Protein AF-A0A662AP49-F1 (afdb_monomer)

Structure (mmCIF, N/CA/C/O backbone):
data_AF-A0A662AP49-F1
#
_entry.id   AF-A0A662AP49-F1
#
loop_
_atom_site.group_PDB
_atom_site.id
_atom_site.type_symbol
_atom_site.label_atom_id
_atom_site.label_alt_id
_atom_site.label_comp_id
_atom_site.label_asym_id
_atom_site.label_entity_id
_atom_site.label_seq_id
_atom_site.pdbx_PDB_ins_code
_atom_site.Cartn_x
_atom_site.Cartn_y
_atom_site.Cartn_z
_atom_site.occupancy
_atom_site.B_iso_or_equiv
_atom_site.auth_seq_id
_atom_site.auth_comp_id
_atom_site.auth_asym_id
_atom_site.auth_atom_id
_atom_site.pdbx_PDB_model_num
ATOM 1 N N . MET A 1 1 ? 9.907 15.948 -42.566 1.00 39.16 1 MET A N 1
ATOM 2 C CA . MET A 1 1 ? 9.742 15.721 -41.110 1.00 39.16 1 MET A CA 1
ATOM 3 C C . MET A 1 1 ? 8.269 15.701 -40.661 1.00 39.16 1 MET A C 1
ATOM 5 O O . MET A 1 1 ? 7.885 14.760 -39.981 1.00 39.16 1 MET A O 1
ATOM 9 N N . TYR A 1 2 ? 7.408 16.625 -41.119 1.00 32.09 2 TYR A N 1
ATOM 10 C CA . TYR A 1 2 ? 5.974 16.696 -40.747 1.00 32.09 2 TYR A CA 1
ATOM 11 C C . TYR A 1 2 ? 5.088 15.480 -41.125 1.00 32.09 2 TYR A C 1
ATOM 13 O O . TYR A 1 2 ? 4.135 15.173 -40.411 1.00 32.09 2 TYR A O 1
ATOM 21 N N . LYS A 1 3 ? 5.401 14.734 -42.199 1.00 34.75 3 LYS A N 1
ATOM 22 C CA . LYS A 1 3 ? 4.602 13.561 -42.634 1.00 34.75 3 LYS A CA 1
ATOM 23 C C . LYS A 1 3 ? 4.746 12.304 -41.752 1.00 34.75 3 LYS A C 1
ATOM 25 O O . LYS A 1 3 ? 3.840 11.484 -41.728 1.00 34.75 3 LYS A O 1
ATOM 30 N N . LYS A 1 4 ? 5.862 12.126 -41.026 1.00 40.91 4 LYS A N 1
ATOM 31 C CA . LYS A 1 4 ? 6.074 10.949 -40.148 1.00 40.91 4 LYS A CA 1
ATOM 32 C C . LYS A 1 4 ? 5.491 11.152 -38.742 1.00 40.91 4 LYS A C 1
ATOM 34 O O . LYS A 1 4 ? 5.045 10.189 -38.127 1.00 40.91 4 LYS A O 1
ATOM 39 N N . LEU A 1 5 ? 5.457 12.396 -38.254 1.00 40.84 5 LEU A N 1
ATOM 40 C CA . LEU A 1 5 ? 4.881 12.741 -36.947 1.00 40.84 5 LEU A CA 1
ATOM 41 C C . LEU A 1 5 ? 3.345 12.615 -36.949 1.00 40.84 5 LEU A C 1
ATOM 43 O O . LEU A 1 5 ? 2.752 12.167 -35.972 1.00 40.84 5 LEU A O 1
ATOM 47 N N . THR A 1 6 ? 2.715 12.929 -38.084 1.00 55.94 6 THR A N 1
ATOM 48 C CA . THR A 1 6 ? 1.264 12.813 -38.296 1.00 55.94 6 THR A CA 1
ATOM 49 C C . THR A 1 6 ? 0.789 11.360 -38.332 1.00 55.94 6 THR A C 1
ATOM 51 O O . THR A 1 6 ? -0.224 11.052 -37.717 1.00 55.94 6 THR A O 1
ATOM 54 N N . PHE A 1 7 ? 1.542 10.444 -38.952 1.00 60.28 7 PHE A N 1
ATOM 55 C CA . PHE A 1 7 ? 1.175 9.021 -38.989 1.00 60.28 7 PHE A CA 1
ATOM 56 C C . PHE A 1 7 ? 1.261 8.343 -37.609 1.00 60.28 7 PHE A C 1
ATOM 58 O O . PHE A 1 7 ? 0.344 7.623 -37.222 1.00 60.28 7 PHE A O 1
ATOM 65 N N . LYS A 1 8 ? 2.319 8.616 -36.829 1.00 57.91 8 LYS A N 1
ATOM 66 C CA . LYS A 1 8 ? 2.495 8.049 -35.475 1.00 57.91 8 LYS A CA 1
ATOM 67 C C . LYS A 1 8 ? 1.425 8.546 -34.495 1.00 57.91 8 LYS A C 1
ATOM 69 O O . LYS A 1 8 ? 0.862 7.750 -33.748 1.00 57.91 8 LYS A O 1
ATOM 74 N N . GLY A 1 9 ? 1.107 9.842 -34.540 1.00 62.00 9 GLY A N 1
ATOM 75 C CA . GLY A 1 9 ? 0.018 10.419 -33.748 1.00 62.00 9 GLY A CA 1
ATOM 76 C C . GLY A 1 9 ? -1.356 9.868 -34.143 1.00 62.00 9 GLY A C 1
ATOM 77 O O . GLY A 1 9 ? -2.157 9.548 -33.270 1.00 62.00 9 GLY A O 1
ATOM 78 N N . LEU A 1 10 ? -1.606 9.685 -35.445 1.00 68.50 10 LEU A N 1
ATOM 79 C CA . LEU A 1 10 ? -2.854 9.112 -35.957 1.00 68.50 10 LEU A CA 1
ATOM 80 C C . LEU A 1 10 ? -3.028 7.640 -35.549 1.00 68.50 10 LEU A C 1
ATOM 82 O O . LEU A 1 10 ? -4.128 7.246 -35.166 1.00 68.50 10 LEU A O 1
ATOM 86 N N . LEU A 1 11 ? -1.957 6.840 -35.577 1.00 68.38 11 LEU A N 1
ATOM 87 C CA . LEU A 1 11 ? -1.972 5.446 -35.121 1.00 68.38 11 LEU A CA 1
ATOM 88 C C . LEU A 1 11 ? -2.309 5.356 -33.624 1.00 68.38 11 LEU A C 1
ATOM 90 O O . LEU A 1 11 ? -3.209 4.612 -33.241 1.00 68.38 11 LEU A O 1
ATOM 94 N N . LEU A 1 12 ? -1.639 6.161 -32.791 1.00 63.25 12 LEU A N 1
ATOM 95 C CA . LEU A 1 12 ? -1.897 6.232 -31.350 1.00 63.25 12 LEU A CA 1
ATOM 96 C C . LEU A 1 12 ? -3.342 6.665 -31.062 1.00 63.25 12 LEU A C 1
ATOM 98 O O . LEU A 1 12 ? -4.031 6.046 -30.256 1.00 63.25 12 LEU A O 1
ATOM 102 N N . PHE A 1 13 ? -3.825 7.689 -31.765 1.00 69.69 13 PHE A N 1
ATOM 103 C CA . PHE A 1 13 ? -5.198 8.176 -31.650 1.00 69.69 13 PHE A CA 1
ATOM 104 C C . PHE A 1 13 ? -6.229 7.110 -32.052 1.00 69.69 13 PHE A C 1
ATOM 106 O O . PHE A 1 13 ? -7.218 6.904 -31.350 1.00 69.69 13 PHE A O 1
ATOM 113 N N . THR A 1 14 ? -5.968 6.371 -33.134 1.00 71.75 14 THR A N 1
ATOM 114 C CA . THR A 1 14 ? -6.836 5.279 -33.604 1.00 71.75 14 THR A CA 1
ATOM 115 C C . THR A 1 14 ? -6.861 4.116 -32.610 1.00 71.75 14 THR A C 1
ATOM 117 O O . THR A 1 14 ? -7.932 3.581 -32.318 1.00 71.75 14 THR A O 1
ATOM 120 N N . LEU A 1 15 ? -5.709 3.755 -32.035 1.00 68.06 15 LEU A N 1
ATOM 121 C CA . LEU A 1 15 ? -5.608 2.743 -30.978 1.00 68.06 15 LEU A CA 1
ATOM 122 C C . LEU A 1 15 ? -6.394 3.157 -29.730 1.00 68.06 15 LEU A C 1
ATOM 124 O O . LEU A 1 15 ? -7.152 2.348 -29.196 1.00 68.06 15 LEU A O 1
ATOM 128 N N . ILE A 1 16 ? -6.283 4.422 -29.311 1.00 65.69 16 ILE A N 1
ATOM 129 C CA . ILE A 1 16 ? -7.055 4.978 -28.191 1.00 65.69 16 ILE A CA 1
ATOM 130 C C . ILE A 1 16 ? -8.557 4.874 -28.478 1.00 65.69 16 ILE A C 1
ATOM 132 O O . ILE A 1 16 ? -9.287 4.322 -27.660 1.00 65.69 16 ILE A O 1
ATOM 136 N N . ILE A 1 17 ? -9.029 5.334 -29.642 1.00 67.38 17 ILE A N 1
ATOM 137 C CA . ILE A 1 17 ? -10.455 5.274 -30.008 1.00 67.38 17 ILE A CA 1
ATOM 138 C C . ILE A 1 17 ? -10.963 3.830 -30.043 1.00 67.38 17 ILE A C 1
ATOM 140 O O . ILE A 1 17 ? -12.031 3.532 -29.506 1.00 67.38 17 ILE A O 1
ATOM 144 N N . THR A 1 18 ? -10.206 2.920 -30.655 1.00 68.19 18 THR A N 1
ATOM 145 C CA . THR A 1 18 ? -10.591 1.505 -30.761 1.00 68.19 18 THR A CA 1
ATOM 146 C C . THR A 1 18 ? -10.685 0.872 -29.374 1.00 68.19 18 THR A C 1
ATOM 148 O O . THR A 1 18 ? -11.679 0.218 -29.059 1.00 68.19 18 THR A O 1
ATOM 151 N N . ALA A 1 19 ? -9.708 1.144 -28.504 1.00 59.56 19 ALA A N 1
ATOM 152 C CA . ALA A 1 19 ? -9.709 0.664 -27.129 1.00 59.56 19 ALA A CA 1
ATOM 153 C C . ALA A 1 19 ? -10.874 1.245 -26.308 1.00 59.56 19 ALA A C 1
ATOM 155 O O . ALA A 1 19 ? -11.527 0.502 -25.577 1.00 59.56 19 ALA A O 1
ATOM 156 N N . VAL A 1 20 ? -11.199 2.538 -26.451 1.00 62.50 20 VAL A N 1
ATOM 157 C CA . VAL A 1 20 ? -12.358 3.166 -25.783 1.00 62.50 20 VAL A CA 1
ATOM 158 C C . VAL A 1 20 ? -13.671 2.490 -26.187 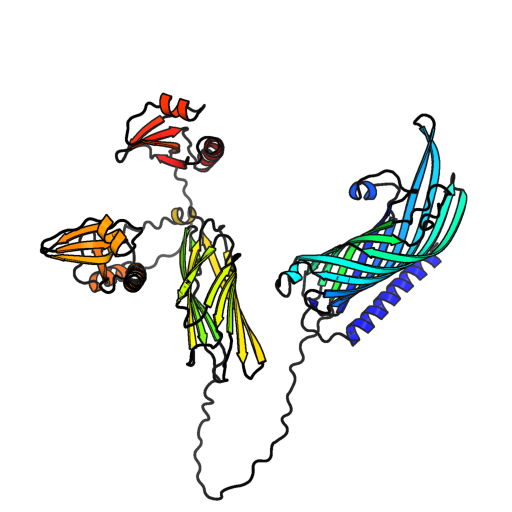1.00 62.50 20 VAL A C 1
ATOM 160 O O . VAL A 1 20 ? -14.504 2.227 -25.319 1.00 62.50 20 VAL A O 1
ATOM 163 N N . ASN A 1 21 ? -13.857 2.188 -27.475 1.00 60.91 21 ASN A N 1
ATOM 164 C CA . ASN A 1 21 ? -15.072 1.532 -27.966 1.00 60.91 21 ASN A CA 1
ATOM 165 C C . ASN A 1 21 ? -15.189 0.086 -27.458 1.00 60.91 21 ASN A C 1
ATOM 167 O O . ASN A 1 21 ? -16.242 -0.303 -26.951 1.00 60.91 21 ASN A O 1
ATOM 171 N N . LEU A 1 22 ? -14.099 -0.690 -27.521 1.00 59.31 22 LEU A N 1
ATOM 172 C CA . LEU A 1 22 ? -14.077 -2.084 -27.061 1.00 59.31 22 LEU A CA 1
ATOM 173 C C . LEU A 1 22 ? -14.370 -2.193 -25.554 1.00 59.31 22 LEU A C 1
ATOM 175 O O . LEU A 1 22 ? -15.136 -3.047 -25.109 1.00 59.31 22 LEU A O 1
ATOM 179 N N . THR A 1 23 ? -13.775 -1.294 -24.767 1.00 59.16 23 THR A N 1
ATOM 180 C CA . THR A 1 23 ? -13.911 -1.272 -23.304 1.00 59.16 23 THR A CA 1
ATOM 181 C C . THR A 1 23 ? -15.286 -0.791 -22.843 1.00 59.16 23 THR A C 1
ATOM 183 O O . THR A 1 23 ? -15.838 -1.367 -21.903 1.00 59.16 23 THR A O 1
ATOM 186 N N . HIS A 1 24 ? -15.876 0.209 -23.510 1.00 59.44 24 HIS A N 1
ATOM 187 C CA . HIS A 1 24 ? -17.251 0.641 -23.238 1.00 59.44 24 HIS A CA 1
ATOM 188 C C . HIS A 1 24 ? -18.270 -0.463 -23.520 1.00 59.44 24 HIS A C 1
ATOM 190 O O . HIS A 1 24 ? -19.160 -0.680 -22.700 1.00 59.44 24 HIS A O 1
ATOM 196 N N . ALA A 1 25 ? -18.129 -1.184 -24.637 1.00 55.69 25 ALA A N 1
ATOM 197 C CA . ALA A 1 25 ? -19.066 -2.236 -25.030 1.00 55.69 25 ALA A CA 1
ATOM 198 C C . ALA A 1 25 ? -19.111 -3.419 -24.040 1.00 55.69 25 ALA A C 1
ATOM 200 O O . ALA A 1 25 ? -20.115 -4.123 -23.966 1.00 55.69 25 ALA A O 1
ATOM 201 N N . GLN A 1 26 ? -18.045 -3.631 -23.261 1.00 58.00 26 GLN A N 1
ATOM 202 C CA . GLN A 1 26 ? -17.907 -4.770 -22.346 1.00 58.00 26 GLN A CA 1
ATOM 203 C C . GLN A 1 26 ? -17.962 -4.398 -20.855 1.00 58.00 26 GLN A C 1
ATOM 205 O O . GLN A 1 26 ? -17.756 -5.260 -19.990 1.00 58.00 26 GLN A O 1
ATOM 210 N N . SER A 1 27 ? -18.197 -3.128 -20.508 1.00 56.28 27 SER A N 1
ATOM 211 C CA . SER A 1 27 ? -18.177 -2.709 -19.106 1.00 56.28 27 SER A CA 1
ATOM 212 C C . SER A 1 27 ? -19.529 -2.856 -18.401 1.00 56.28 27 SER A C 1
ATOM 214 O O . SER A 1 27 ? -20.427 -2.034 -18.557 1.00 56.28 27 SER A O 1
ATOM 216 N N . ASN A 1 28 ? -19.623 -3.872 -17.535 1.00 57.41 28 ASN A N 1
ATOM 217 C CA . ASN A 1 28 ? -20.802 -4.170 -16.708 1.00 57.41 28 ASN A CA 1
ATOM 218 C C . ASN A 1 28 ? -20.518 -4.166 -15.192 1.00 57.41 28 ASN A C 1
ATOM 220 O O . ASN A 1 28 ? -21.344 -4.636 -14.417 1.00 57.41 28 ASN A O 1
ATOM 224 N N . SER A 1 29 ? -19.353 -3.677 -14.748 1.00 60.22 29 SER A N 1
ATOM 225 C CA . SER A 1 29 ? -18.951 -3.745 -13.332 1.00 60.22 29 SER A CA 1
ATOM 226 C C . SER A 1 29 ? -19.148 -2.412 -12.613 1.00 60.22 29 SER A C 1
ATOM 228 O O . SER A 1 29 ? -18.599 -1.394 -13.045 1.00 60.22 29 SER A O 1
ATOM 230 N N . GLY A 1 30 ? -19.853 -2.442 -11.478 1.00 66.56 30 GLY A N 1
ATOM 231 C CA . GLY A 1 30 ? -19.869 -1.358 -10.490 1.00 66.56 30 GLY A CA 1
ATOM 232 C C . GLY A 1 30 ? -18.587 -1.269 -9.647 1.00 66.56 30 GLY A C 1
ATOM 233 O O . GLY A 1 30 ? -18.301 -0.223 -9.068 1.00 66.56 30 GLY A O 1
ATOM 234 N N . ASN A 1 31 ? -17.767 -2.329 -9.612 1.00 77.06 31 ASN A N 1
ATOM 235 C CA . ASN A 1 31 ? -16.478 -2.343 -8.913 1.00 77.06 31 ASN A CA 1
ATOM 236 C C . ASN A 1 31 ? -15.353 -1.798 -9.829 1.00 77.06 31 ASN A C 1
ATOM 238 O O . ASN A 1 31 ? -15.095 -2.413 -10.874 1.00 77.06 31 ASN A O 1
ATOM 242 N N . PRO A 1 32 ? -14.650 -0.709 -9.441 1.00 76.38 32 PRO A N 1
ATOM 243 C CA . PRO A 1 32 ? -13.542 -0.128 -10.205 1.00 76.38 32 PRO A CA 1
ATOM 244 C C . PRO A 1 32 ? -12.356 -1.067 -10.448 1.00 76.38 32 PRO A C 1
ATOM 246 O O . PRO A 1 32 ? -11.737 -0.982 -11.505 1.00 76.38 32 PRO A O 1
ATOM 249 N N . ASN A 1 33 ? -12.047 -1.979 -9.521 1.00 77.12 33 ASN A N 1
ATOM 250 C CA . ASN A 1 33 ? -10.908 -2.896 -9.659 1.00 77.12 33 ASN A CA 1
ATOM 251 C C . ASN A 1 33 ? -11.152 -3.966 -10.718 1.00 77.12 33 ASN A C 1
ATOM 253 O O . ASN A 1 33 ? -10.201 -4.414 -11.349 1.00 77.12 33 ASN A O 1
ATOM 257 N N . LYS A 1 34 ? -12.425 -4.323 -10.938 1.00 81.50 34 LYS A N 1
ATOM 258 C CA . LYS A 1 34 ? -12.892 -5.285 -11.952 1.00 81.50 34 LYS A CA 1
ATOM 259 C C . LYS A 1 34 ? -13.342 -4.616 -13.255 1.00 81.50 34 LYS A C 1
ATOM 261 O O . LYS A 1 34 ? -13.736 -5.291 -14.213 1.00 81.50 34 LYS A O 1
ATOM 266 N N . ALA A 1 35 ? -13.355 -3.287 -13.293 1.00 83.75 35 ALA A N 1
ATOM 267 C CA . ALA A 1 35 ? -13.750 -2.532 -14.470 1.00 83.75 35 ALA A CA 1
ATOM 268 C C . ALA A 1 35 ? -12.711 -2.678 -15.589 1.00 83.75 35 ALA A C 1
ATOM 270 O O . ALA A 1 35 ? -11.546 -3.011 -15.357 1.00 83.75 35 ALA A O 1
ATOM 271 N N . TRP A 1 36 ? -13.152 -2.415 -16.818 1.00 89.62 36 TRP A N 1
ATOM 272 C CA . TRP A 1 36 ? -12.212 -2.085 -17.879 1.00 89.62 36 TRP A CA 1
ATOM 273 C C . TRP A 1 36 ? -11.604 -0.715 -17.596 1.00 89.62 36 TRP A C 1
ATOM 275 O O . TRP A 1 36 ? -12.297 0.197 -17.133 1.00 89.62 36 TRP A O 1
ATOM 285 N N . SER A 1 37 ? -10.327 -0.548 -17.903 1.00 91.56 37 SER A N 1
ATOM 286 C CA . SER A 1 37 ? -9.666 0.745 -17.823 1.00 91.56 37 SER A CA 1
ATOM 287 C C . SER A 1 37 ? -8.709 0.959 -18.973 1.00 91.56 37 SER A C 1
ATOM 289 O O . SER A 1 37 ? -8.040 0.028 -19.410 1.00 91.56 37 SER A O 1
ATOM 291 N N . LEU A 1 38 ? -8.627 2.201 -19.422 1.00 95.19 38 LEU A N 1
ATOM 292 C CA . LEU A 1 38 ? -7.664 2.657 -20.403 1.00 95.19 38 LEU A CA 1
ATOM 293 C C . LEU A 1 38 ? -6.636 3.540 -19.705 1.00 95.19 38 LEU A C 1
ATOM 295 O O . LEU A 1 38 ? -6.999 4.427 -18.935 1.00 95.19 38 LEU A O 1
ATOM 299 N N . ASN A 1 39 ? -5.367 3.303 -19.982 1.00 96.38 39 ASN A N 1
ATOM 300 C CA . ASN A 1 39 ? -4.253 4.088 -19.495 1.00 96.38 39 ASN A CA 1
ATOM 301 C C . ASN A 1 39 ? -3.455 4.614 -20.688 1.00 96.38 39 ASN A C 1
ATOM 303 O O . ASN A 1 39 ? -3.165 3.866 -21.619 1.00 96.38 39 ASN A O 1
ATOM 307 N N . VAL A 1 40 ? -3.126 5.901 -20.655 1.00 96.62 40 VAL A N 1
ATOM 308 C CA . VAL A 1 40 ? -2.184 6.522 -21.589 1.00 96.62 40 VAL A CA 1
ATOM 309 C C . VAL A 1 40 ? -0.994 6.986 -20.768 1.00 96.62 40 VAL A C 1
ATOM 311 O O . VAL A 1 40 ? -1.177 7.703 -19.783 1.00 96.62 40 VAL A O 1
ATOM 314 N N . ASN A 1 41 ? 0.206 6.564 -21.149 1.00 96.31 41 ASN A N 1
ATOM 315 C CA . ASN A 1 41 ? 1.432 6.813 -20.402 1.00 96.31 41 ASN A CA 1
ATOM 316 C C . ASN A 1 41 ? 2.566 7.316 -21.295 1.00 96.31 41 ASN A C 1
ATOM 318 O O . ASN A 1 41 ? 2.554 7.147 -22.515 1.00 96.31 41 ASN A O 1
ATOM 322 N N . LEU A 1 42 ? 3.519 7.997 -20.667 1.00 96.44 42 LEU A N 1
ATOM 323 C CA . LEU A 1 42 ? 4.737 8.479 -21.302 1.00 96.44 42 LEU A CA 1
ATOM 324 C C . LEU A 1 42 ? 5.889 8.469 -20.301 1.00 96.44 42 LEU A C 1
ATOM 326 O O . LEU A 1 42 ? 5.676 8.581 -19.091 1.00 96.44 42 LEU A O 1
ATOM 330 N N . GLY A 1 43 ? 7.111 8.365 -20.804 1.00 93.19 43 GLY A N 1
ATOM 331 C CA . GLY A 1 43 ? 8.300 8.480 -19.974 1.00 93.19 43 GLY A CA 1
ATOM 332 C C . GLY A 1 43 ? 9.565 7.989 -20.666 1.00 93.19 43 GLY A C 1
ATOM 333 O O . GLY A 1 43 ? 9.532 7.667 -21.859 1.00 93.19 43 GLY A O 1
ATOM 334 N N . PRO A 1 44 ? 10.693 7.987 -19.946 1.00 91.56 44 PRO A N 1
ATOM 335 C CA . PRO A 1 44 ? 11.965 7.624 -20.531 1.00 91.56 44 PRO A CA 1
ATOM 336 C C . PRO A 1 44 ? 12.135 6.120 -20.747 1.00 91.56 44 PRO A C 1
ATOM 338 O O . PRO A 1 44 ? 11.653 5.293 -19.966 1.00 91.56 44 PRO A O 1
ATOM 341 N N . SER A 1 45 ? 12.894 5.783 -21.784 1.00 90.69 45 SER A N 1
ATOM 342 C CA . SER A 1 45 ? 13.343 4.430 -22.096 1.00 90.69 45 SER A CA 1
ATOM 343 C C . SER A 1 45 ? 14.853 4.372 -22.288 1.00 90.69 45 SER A C 1
ATOM 345 O O . SER A 1 45 ? 15.434 5.229 -22.951 1.00 90.69 45 SER A O 1
ATOM 347 N N . PHE A 1 46 ? 15.470 3.335 -21.724 1.00 87.12 46 PHE A N 1
ATOM 348 C CA . PHE A 1 46 ? 16.922 3.135 -21.728 1.00 87.12 46 PHE A CA 1
ATOM 349 C C . PHE A 1 46 ? 17.257 1.693 -22.073 1.00 87.12 46 PHE A C 1
ATOM 351 O O . PHE A 1 46 ? 16.604 0.787 -21.559 1.00 87.12 46 PHE A O 1
ATOM 358 N N . LEU A 1 47 ? 18.289 1.483 -22.881 1.00 85.25 47 LEU A N 1
ATOM 359 C CA . LEU A 1 47 ? 18.889 0.166 -23.095 1.00 85.25 47 LEU A CA 1
ATOM 360 C C . LEU A 1 47 ? 19.820 -0.180 -21.933 1.00 85.25 47 LEU A C 1
ATOM 362 O O . LEU A 1 47 ? 20.433 0.710 -21.356 1.00 85.25 47 LEU A O 1
ATOM 366 N N . TRP A 1 48 ? 19.942 -1.456 -21.599 1.00 74.44 48 TRP A N 1
ATOM 367 C CA . TRP A 1 48 ? 20.951 -1.995 -20.696 1.00 74.44 48 TRP A CA 1
ATOM 368 C C . TRP A 1 48 ? 21.664 -3.113 -21.444 1.00 74.44 48 TRP A C 1
ATOM 370 O O . TRP A 1 48 ? 21.075 -4.160 -21.699 1.00 74.44 48 TRP A O 1
ATOM 380 N N . GLY A 1 49 ? 22.901 -2.854 -21.846 1.00 70.06 49 GLY A N 1
ATOM 381 C CA . GLY A 1 49 ? 23.612 -3.687 -22.804 1.00 70.06 49 GLY A CA 1
ATOM 382 C C . GLY A 1 49 ? 24.977 -3.100 -23.121 1.00 70.06 49 GLY A C 1
ATOM 383 O O . GLY A 1 49 ? 25.452 -2.201 -22.425 1.00 70.06 49 GLY A O 1
ATOM 384 N N . ASP A 1 50 ? 25.617 -3.623 -24.154 1.00 66.56 50 ASP A N 1
ATOM 385 C CA . ASP A 1 50 ? 26.984 -3.260 -24.504 1.00 66.56 50 ASP A CA 1
ATOM 386 C C . ASP A 1 50 ? 27.087 -1.942 -25.298 1.00 66.56 50 ASP A C 1
ATOM 388 O O . ASP A 1 50 ? 28.168 -1.344 -25.332 1.00 66.56 50 ASP A O 1
ATOM 392 N N . MET A 1 51 ? 25.976 -1.446 -25.856 1.00 66.31 51 MET A N 1
ATOM 393 C CA . MET A 1 51 ? 25.801 -0.068 -26.329 1.00 66.31 51 MET A CA 1
ATOM 394 C C . MET A 1 51 ? 25.151 0.845 -25.275 1.00 66.31 51 MET A C 1
ATOM 396 O O . MET A 1 51 ? 24.161 1.530 -25.535 1.00 66.31 51 MET A O 1
ATOM 400 N N . SER A 1 52 ? 25.703 0.851 -24.066 1.00 70.25 52 SER A N 1
ATOM 401 C CA . SER A 1 52 ? 25.310 1.753 -22.984 1.00 70.25 52 SER A CA 1
ATOM 402 C C . SER A 1 52 ? 26.549 2.298 -22.289 1.00 70.25 52 SER A C 1
ATOM 404 O O . SER A 1 52 ? 27.463 1.537 -21.973 1.00 70.25 52 SER A O 1
ATOM 406 N N . ASP A 1 53 ? 26.530 3.579 -21.933 1.00 61.53 53 ASP A N 1
ATOM 407 C CA . ASP A 1 53 ? 27.489 4.144 -20.992 1.00 61.53 53 ASP A CA 1
ATOM 408 C C . ASP A 1 53 ? 27.332 3.436 -19.634 1.00 61.53 53 ASP A C 1
ATOM 410 O O . ASP A 1 53 ? 26.214 3.137 -19.197 1.00 61.53 53 ASP A O 1
ATOM 414 N N . ASP A 1 54 ? 28.463 3.147 -18.985 1.00 56.50 54 ASP A N 1
ATOM 415 C CA . ASP A 1 54 ? 28.639 2.280 -17.806 1.00 56.50 54 ASP A CA 1
ATOM 416 C C . ASP A 1 54 ? 28.080 2.926 -16.511 1.00 56.50 54 ASP A C 1
ATOM 418 O O . ASP A 1 54 ? 28.758 3.139 -15.503 1.00 56.50 54 ASP A O 1
ATOM 422 N N . VAL A 1 55 ? 26.811 3.333 -16.554 1.00 55.31 55 VAL A N 1
ATOM 423 C CA . VAL A 1 55 ? 26.106 4.037 -15.485 1.00 55.31 55 VAL A CA 1
ATOM 424 C C . VAL A 1 55 ? 25.296 3.022 -14.684 1.00 55.31 55 VAL A C 1
ATOM 426 O O . VAL A 1 55 ? 24.231 2.567 -15.096 1.00 55.31 55 VAL A O 1
ATOM 429 N N . SER A 1 56 ? 25.783 2.695 -13.488 1.00 55.41 56 SER A N 1
ATOM 430 C CA . SER A 1 56 ? 25.214 1.657 -12.613 1.00 55.41 56 SER A CA 1
ATOM 431 C C . SER A 1 56 ? 23.859 2.001 -11.974 1.00 55.41 56 SER A C 1
ATOM 433 O O . SER A 1 56 ? 23.276 1.152 -11.298 1.00 55.41 56 SER A O 1
ATOM 435 N N . ASN A 1 57 ? 23.335 3.222 -12.163 1.00 57.75 57 ASN A N 1
ATOM 436 C CA . ASN A 1 57 ? 22.086 3.680 -11.548 1.00 57.75 57 ASN A CA 1
ATOM 437 C C . ASN A 1 57 ? 21.089 4.271 -12.580 1.00 57.75 57 ASN A C 1
ATOM 439 O O . ASN A 1 57 ? 21.426 5.225 -13.288 1.00 57.75 57 ASN A O 1
ATOM 443 N N . PRO A 1 58 ? 19.832 3.780 -12.635 1.00 55.69 58 PRO A N 1
ATOM 444 C CA . PRO A 1 58 ? 18.802 4.269 -13.561 1.00 55.69 58 PRO A CA 1
ATOM 445 C C . PRO A 1 58 ? 18.440 5.753 -13.377 1.00 55.69 58 PRO A C 1
ATOM 447 O O . PRO A 1 58 ? 18.063 6.415 -14.341 1.00 55.69 58 PRO A O 1
ATOM 450 N N . PHE A 1 59 ? 18.576 6.309 -12.168 1.00 57.78 59 PHE A N 1
ATOM 451 C CA . PHE A 1 59 ? 18.258 7.717 -11.903 1.00 57.78 59 PHE A CA 1
ATOM 452 C C . PHE A 1 59 ? 19.264 8.676 -12.538 1.00 57.78 59 PHE A C 1
ATOM 454 O O . PHE A 1 59 ? 18.869 9.714 -13.061 1.00 57.78 59 PHE A O 1
ATOM 461 N N . THR A 1 60 ? 20.555 8.339 -12.526 1.00 59.31 60 THR A N 1
ATOM 462 C CA . THR A 1 60 ? 21.594 9.153 -13.175 1.00 59.31 60 THR A CA 1
ATOM 463 C C . THR A 1 60 ? 21.555 8.993 -14.691 1.00 59.31 60 THR A C 1
ATOM 465 O O . THR A 1 60 ? 21.818 9.949 -15.416 1.00 59.31 60 THR A O 1
ATOM 468 N N . LYS A 1 61 ? 21.127 7.820 -15.177 1.00 66.31 61 LYS A N 1
ATOM 469 C CA . LYS A 1 61 ? 20.928 7.544 -16.603 1.00 66.31 61 LYS A CA 1
ATOM 470 C C . LYS A 1 61 ? 19.853 8.427 -17.244 1.00 66.31 61 LYS A C 1
ATOM 472 O O . LYS A 1 61 ? 19.995 8.823 -18.398 1.00 66.31 61 LYS A O 1
ATOM 477 N N . ALA A 1 62 ? 18.839 8.839 -16.482 1.00 60.56 62 ALA A N 1
ATOM 478 C CA . ALA A 1 62 ? 17.812 9.770 -16.952 1.00 60.56 62 ALA A CA 1
ATOM 479 C C . ALA A 1 62 ? 18.313 11.183 -17.286 1.00 60.56 62 ALA A C 1
ATOM 481 O O . ALA A 1 62 ? 17.602 11.929 -17.956 1.00 60.56 62 ALA A O 1
ATOM 482 N N . PHE A 1 63 ? 19.531 11.529 -16.871 1.00 62.97 63 PHE A N 1
ATOM 483 C CA . PHE A 1 63 ? 20.190 12.796 -17.194 1.00 62.97 63 PHE A CA 1
ATOM 484 C C . PHE A 1 63 ? 21.384 12.616 -18.146 1.00 62.97 63 PHE A C 1
ATOM 486 O O . PHE A 1 63 ? 22.170 13.544 -18.324 1.00 62.97 63 PHE A O 1
ATOM 493 N N . SER A 1 64 ? 21.531 11.429 -18.744 1.00 68.69 64 SER A N 1
ATOM 494 C CA . SER A 1 64 ? 22.580 11.125 -19.722 1.00 68.69 64 SER A CA 1
ATOM 495 C C . SER A 1 64 ? 22.165 11.493 -21.153 1.00 68.69 64 SER A C 1
ATOM 497 O O . SER A 1 64 ? 20.995 11.766 -21.437 1.00 68.69 64 SER A O 1
ATOM 499 N N . SER A 1 65 ? 23.126 11.442 -22.078 1.00 67.00 65 SER A 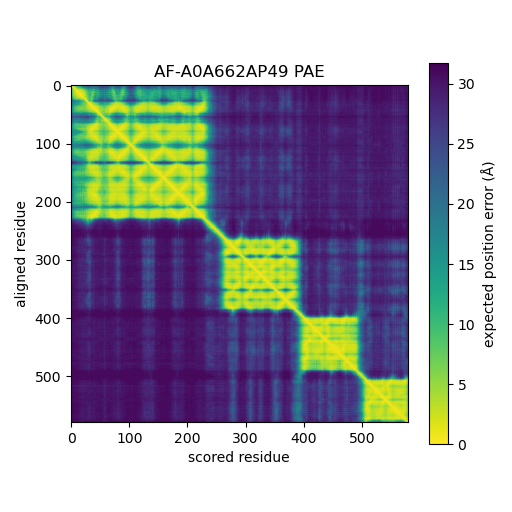N 1
ATOM 500 C CA . SER A 1 65 ? 22.903 11.521 -23.531 1.00 67.00 65 SER A CA 1
ATOM 501 C C . SER A 1 65 ? 22.034 10.386 -24.085 1.00 67.00 65 SER A C 1
ATOM 503 O O . SER A 1 65 ? 21.569 10.479 -25.219 1.00 67.00 65 SER A O 1
ATOM 505 N N . GLU A 1 66 ? 21.781 9.340 -23.295 1.00 77.00 66 GLU A N 1
ATOM 506 C CA . GLU A 1 66 ? 21.001 8.161 -23.678 1.00 77.00 66 GLU A CA 1
ATOM 507 C C . GLU A 1 66 ? 19.491 8.333 -23.462 1.00 77.00 66 GLU A C 1
ATOM 509 O O . GLU A 1 66 ? 18.705 7.438 -23.775 1.00 77.00 66 GLU A O 1
ATOM 514 N N . PHE A 1 67 ? 19.060 9.483 -22.931 1.00 81.94 67 PHE A N 1
ATOM 515 C CA . PHE A 1 67 ? 17.649 9.775 -22.710 1.00 81.94 67 PHE A CA 1
ATOM 516 C C . PHE A 1 67 ? 16.847 9.703 -24.015 1.00 81.94 67 PHE A C 1
ATOM 518 O O . PHE A 1 67 ? 16.998 10.521 -24.924 1.00 81.94 67 PHE A O 1
ATOM 525 N N . SER A 1 68 ? 15.912 8.758 -24.060 1.00 88.56 68 SER A N 1
ATOM 526 C CA . SER A 1 68 ? 14.921 8.634 -25.122 1.00 88.56 68 SER A CA 1
ATOM 527 C C . SER A 1 68 ? 13.513 8.577 -24.544 1.00 88.56 68 SER A C 1
ATOM 529 O O . SER A 1 68 ? 13.301 8.080 -23.444 1.00 88.56 68 SER A O 1
ATOM 531 N N . MET A 1 69 ? 12.536 9.096 -25.290 1.00 89.31 69 MET A N 1
ATOM 532 C CA . MET A 1 69 ? 11.135 9.146 -24.864 1.00 89.31 69 MET A CA 1
ATOM 533 C C . MET A 1 69 ? 10.314 8.037 -25.524 1.00 89.31 69 MET A C 1
ATOM 535 O O . MET A 1 69 ? 10.432 7.797 -26.733 1.00 89.31 69 MET A O 1
ATOM 539 N N . SER A 1 70 ? 9.423 7.445 -24.732 1.00 94.44 70 SER A N 1
ATOM 540 C CA . SER A 1 70 ? 8.461 6.431 -25.153 1.00 94.44 70 SER A CA 1
ATOM 541 C C . SER A 1 70 ? 7.052 6.733 -24.646 1.00 94.44 70 SER A C 1
ATOM 543 O O . SER A 1 70 ? 6.860 7.319 -23.576 1.00 94.44 70 SER A O 1
ATOM 545 N N . TYR A 1 71 ? 6.056 6.305 -25.416 1.00 95.44 71 TYR A N 1
ATOM 546 C CA . TYR A 1 71 ? 4.634 6.528 -25.161 1.00 95.44 71 TYR A CA 1
ATOM 547 C C . TYR A 1 71 ? 3.888 5.203 -25.224 1.00 95.44 71 TYR A C 1
ATOM 549 O O . TYR A 1 71 ? 4.158 4.391 -26.108 1.00 95.44 71 TYR A O 1
ATOM 557 N N . GLY A 1 72 ? 2.915 5.000 -24.344 1.00 94.44 72 GLY A N 1
ATOM 558 C CA . GLY A 1 72 ? 2.146 3.766 -24.295 1.00 94.44 72 GLY A CA 1
ATOM 559 C C . GLY A 1 72 ? 0.649 3.979 -24.133 1.00 94.44 72 GLY A C 1
ATOM 560 O O . GLY A 1 72 ? 0.182 4.955 -23.543 1.00 94.44 72 GLY A O 1
ATOM 561 N N . VAL A 1 73 ? -0.110 3.015 -24.649 1.00 95.75 73 VAL A N 1
ATOM 562 C CA . VAL A 1 73 ? -1.545 2.851 -24.399 1.00 95.75 73 VAL A CA 1
ATOM 563 C C . VAL A 1 73 ? -1.757 1.456 -23.848 1.00 95.75 73 VAL A C 1
ATOM 565 O O . VAL A 1 73 ? -1.300 0.477 -24.434 1.00 95.75 73 VAL A O 1
ATOM 568 N N . LEU A 1 74 ? -2.452 1.364 -22.722 1.00 93.81 74 LEU A N 1
ATOM 569 C CA . LEU A 1 74 ? -2.715 0.118 -22.021 1.00 93.81 74 LEU A CA 1
ATOM 570 C C . LEU A 1 74 ? -4.211 -0.011 -21.748 1.00 93.81 74 LEU A C 1
ATOM 572 O O . LEU A 1 74 ? -4.814 0.843 -21.101 1.00 93.81 74 LEU A O 1
ATOM 576 N N . ALA A 1 75 ? -4.811 -1.096 -22.222 1.00 94.25 75 ALA A N 1
ATOM 577 C CA . ALA A 1 75 ? -6.158 -1.507 -21.863 1.00 94.25 75 ALA A CA 1
ATOM 578 C C . ALA A 1 75 ? -6.069 -2.623 -20.821 1.00 94.25 75 ALA A C 1
ATOM 580 O O . ALA A 1 75 ? -5.515 -3.689 -21.081 1.00 94.25 75 ALA A O 1
ATOM 581 N N . ARG A 1 76 ? -6.626 -2.381 -19.638 1.00 92.81 76 ARG A N 1
ATOM 582 C CA . ARG A 1 76 ? -6.667 -3.338 -18.532 1.00 92.81 76 ARG A CA 1
ATOM 583 C C . ARG A 1 76 ? -8.080 -3.830 -18.297 1.00 92.81 76 ARG A C 1
ATOM 585 O O . ARG A 1 76 ? -9.017 -3.032 -18.245 1.00 92.81 76 ARG A O 1
ATOM 592 N N . LYS A 1 77 ? -8.206 -5.125 -18.034 1.00 90.62 77 LYS A N 1
ATOM 593 C CA . LYS A 1 77 ? -9.395 -5.750 -17.466 1.00 90.62 77 LYS A CA 1
ATOM 594 C C . LYS A 1 77 ? -9.047 -6.383 -16.127 1.00 90.62 77 LYS A C 1
ATOM 596 O O . LYS A 1 77 ? -8.272 -7.332 -16.064 1.00 90.62 77 LYS A O 1
ATOM 601 N N . GLY A 1 78 ? -9.654 -5.887 -15.052 1.00 87.44 78 GLY A N 1
ATOM 602 C CA . GLY A 1 78 ? -9.604 -6.587 -13.771 1.00 87.44 78 GLY A CA 1
ATOM 603 C C . GLY A 1 78 ? -10.413 -7.881 -13.812 1.00 87.44 78 GLY A C 1
ATOM 604 O O . GLY A 1 78 ? -11.604 -7.851 -14.136 1.00 87.44 78 GLY A O 1
ATOM 605 N N . LEU A 1 79 ? -9.774 -9.002 -13.479 1.00 82.88 79 LEU A N 1
ATOM 606 C CA . LEU A 1 79 ? -10.413 -10.316 -13.361 1.00 82.88 79 LEU A CA 1
ATOM 607 C C . LEU A 1 79 ? -10.939 -10.548 -11.941 1.00 82.88 79 LEU A C 1
ATOM 609 O O . LEU A 1 79 ? -12.017 -11.106 -11.741 1.00 82.88 79 LEU A O 1
ATOM 613 N N . SER A 1 80 ? -10.197 -10.074 -10.943 1.00 82.06 80 SER A N 1
ATOM 614 C CA . SER A 1 80 ? -10.593 -10.090 -9.538 1.00 82.06 80 SER A CA 1
ATOM 615 C C . SER A 1 80 ? -10.177 -8.780 -8.863 1.00 82.06 80 SER A C 1
ATOM 617 O O . SER A 1 80 ? -9.781 -7.828 -9.531 1.00 82.06 80 SER A O 1
ATOM 619 N N . ASN A 1 81 ? -10.286 -8.708 -7.535 1.00 78.38 81 ASN A N 1
ATOM 620 C CA . ASN A 1 81 ? -9.669 -7.606 -6.800 1.00 78.38 81 ASN A CA 1
ATOM 621 C C . ASN A 1 81 ? -8.133 -7.727 -6.787 1.00 78.38 81 ASN A C 1
ATOM 623 O O . ASN A 1 81 ? -7.471 -6.736 -6.547 1.00 78.38 81 ASN A O 1
ATOM 627 N N . VAL A 1 82 ? -7.561 -8.906 -7.047 1.00 82.44 82 VAL A N 1
ATOM 628 C CA . VAL A 1 82 ? -6.109 -9.157 -6.989 1.00 82.44 82 VAL A CA 1
ATOM 629 C C . VAL A 1 82 ? -5.477 -9.176 -8.376 1.00 82.44 82 VAL A C 1
ATOM 631 O O . VAL A 1 82 ? -4.383 -8.657 -8.553 1.00 82.44 82 VAL A O 1
ATOM 634 N N . PHE A 1 83 ? -6.154 -9.789 -9.346 1.00 85.94 83 PHE A N 1
ATOM 635 C CA . PHE A 1 83 ? -5.587 -10.103 -10.653 1.00 85.94 83 PHE A CA 1
ATOM 636 C C . PHE A 1 83 ? -6.196 -9.238 -11.754 1.00 85.94 83 PHE A C 1
ATOM 638 O O . PHE A 1 83 ? -7.423 -9.102 -11.847 1.00 85.94 83 PHE A O 1
ATOM 645 N N . GLY A 1 84 ? -5.337 -8.718 -12.627 1.00 90.12 84 GLY A N 1
ATOM 646 C CA . GLY A 1 84 ? -5.701 -8.028 -13.859 1.00 90.12 84 GLY A CA 1
ATOM 647 C C . GLY A 1 84 ? -4.979 -8.597 -15.077 1.00 90.12 84 GLY A C 1
ATOM 648 O O . GLY A 1 84 ? -3.918 -9.207 -14.962 1.00 90.12 84 GLY A O 1
ATOM 649 N N . VAL A 1 85 ? -5.581 -8.401 -16.248 1.00 92.94 85 VAL A N 1
ATOM 650 C CA . VAL A 1 85 ? -4.966 -8.654 -17.556 1.00 92.94 85 VAL A CA 1
ATOM 651 C C . VAL A 1 85 ? -4.837 -7.326 -18.287 1.00 92.94 85 VAL A C 1
ATOM 653 O O . VAL A 1 85 ? -5.802 -6.561 -18.349 1.00 92.94 85 VAL A O 1
ATOM 656 N N . ASN A 1 86 ? -3.673 -7.081 -18.880 1.00 92.38 86 ASN A N 1
ATOM 657 C CA . ASN A 1 86 ? -3.344 -5.858 -19.603 1.00 92.38 86 ASN A CA 1
ATOM 658 C C . ASN A 1 86 ? -2.933 -6.185 -21.030 1.00 92.38 86 ASN A C 1
ATOM 660 O O . ASN A 1 86 ? -2.025 -6.984 -21.225 1.00 92.38 86 ASN A O 1
ATOM 664 N N . ALA A 1 87 ? -3.529 -5.510 -22.003 1.00 94.94 87 ALA A N 1
ATOM 665 C CA . ALA A 1 87 ? -2.987 -5.405 -23.349 1.00 94.94 87 ALA A CA 1
ATOM 666 C C . ALA A 1 87 ? -2.357 -4.024 -23.510 1.00 94.94 87 ALA A C 1
ATOM 668 O O . ALA A 1 87 ? -3.012 -3.018 -23.229 1.00 94.94 87 ALA A O 1
ATOM 669 N N . GLN A 1 88 ? -1.099 -3.964 -23.938 1.00 94.81 88 GLN A N 1
ATOM 670 C CA . GLN A 1 88 ? -0.367 -2.710 -24.066 1.00 94.81 88 GLN A CA 1
ATOM 671 C C . GLN A 1 88 ? 0.326 -2.610 -25.422 1.00 94.81 88 GLN A C 1
ATOM 673 O O . GLN A 1 88 ? 0.855 -3.587 -25.947 1.00 94.81 88 GLN A O 1
ATOM 678 N N . VAL A 1 89 ? 0.320 -1.393 -25.963 1.00 96.81 89 VAL A N 1
ATOM 679 C CA . VAL A 1 89 ? 1.127 -0.992 -27.114 1.00 96.81 89 VAL A CA 1
ATOM 680 C C . VAL A 1 89 ? 2.047 0.139 -26.676 1.00 96.81 89 VAL A C 1
ATOM 682 O O . VAL A 1 89 ? 1.577 1.094 -26.053 1.00 96.81 89 VAL A O 1
ATOM 685 N N . ILE A 1 90 ? 3.335 0.044 -26.997 1.00 96.06 90 ILE A N 1
ATOM 686 C CA . ILE A 1 90 ? 4.345 1.069 -26.715 1.00 96.06 90 ILE A CA 1
ATOM 687 C C . ILE A 1 90 ? 4.993 1.490 -28.031 1.00 96.06 90 ILE A C 1
ATOM 689 O O . ILE A 1 90 ? 5.352 0.659 -28.859 1.00 96.06 90 ILE A O 1
ATOM 693 N N . LEU A 1 91 ? 5.131 2.796 -28.224 1.00 95.75 91 LEU A N 1
ATOM 694 C CA . LEU A 1 91 ? 5.860 3.413 -29.324 1.00 95.75 91 LEU A CA 1
ATOM 695 C C . LEU A 1 91 ? 7.005 4.204 -28.712 1.00 95.75 91 LEU A C 1
ATOM 697 O O . LEU A 1 91 ? 6.771 5.159 -27.966 1.00 95.75 91 LEU A O 1
ATOM 701 N N . GLY A 1 92 ? 8.231 3.813 -29.024 1.00 94.38 92 GLY A N 1
ATOM 702 C CA . GLY A 1 92 ? 9.380 4.269 -28.269 1.00 94.38 92 GLY A CA 1
ATOM 703 C C . GLY A 1 92 ? 10.631 4.465 -29.087 1.00 94.38 92 GLY A C 1
ATOM 704 O O . GLY A 1 92 ? 10.724 4.041 -30.238 1.00 94.38 92 GLY A O 1
ATOM 705 N N . ASN A 1 93 ? 11.593 5.136 -28.469 1.00 93.75 93 ASN A N 1
ATOM 706 C CA . ASN A 1 93 ? 12.954 5.189 -28.974 1.00 93.75 93 ASN A CA 1
ATOM 707 C C . ASN A 1 93 ? 13.908 4.696 -27.888 1.00 93.75 93 ASN A C 1
ATOM 709 O O . ASN A 1 93 ? 13.632 4.856 -26.698 1.00 93.75 93 ASN A O 1
ATOM 713 N N . THR A 1 94 ? 15.040 4.142 -28.287 1.00 92.00 94 THR A N 1
ATOM 714 C CA . THR A 1 94 ? 16.217 4.040 -27.423 1.00 92.00 94 THR A CA 1
ATOM 715 C C . THR A 1 94 ? 17.417 4.605 -28.162 1.00 92.00 94 THR A C 1
ATOM 717 O O . THR A 1 94 ? 17.451 4.673 -29.392 1.00 92.00 94 THR A O 1
ATOM 720 N N . SER A 1 95 ? 18.385 5.083 -27.401 1.00 90.06 95 SER A N 1
ATOM 721 C CA . SER A 1 95 ? 19.626 5.626 -27.928 1.00 90.06 95 SER A CA 1
ATOM 722 C C . SER A 1 95 ? 20.717 5.406 -26.907 1.00 90.06 95 SER A C 1
ATOM 724 O O . SER A 1 95 ? 20.436 5.401 -25.712 1.00 90.06 95 SER A O 1
ATOM 726 N N . GLY A 1 96 ? 21.947 5.294 -27.374 1.00 86.38 96 GLY A N 1
ATOM 727 C CA . GLY A 1 96 ? 23.103 5.175 -26.505 1.00 86.38 96 GLY A CA 1
ATOM 728 C C . GLY A 1 96 ? 24.391 5.359 -27.277 1.00 86.38 96 GLY A C 1
ATOM 729 O O . GLY A 1 96 ? 24.396 5.430 -28.515 1.00 86.38 96 GLY A O 1
ATOM 730 N N . SER A 1 97 ? 25.469 5.468 -26.518 1.00 82.69 97 SER A N 1
ATOM 731 C CA . SER A 1 97 ? 26.821 5.646 -27.023 1.00 82.69 97 SER A CA 1
ATOM 732 C C . SER A 1 97 ? 27.739 4.586 -26.438 1.00 82.69 97 SER A C 1
ATOM 734 O O . SER A 1 97 ? 27.525 4.075 -25.345 1.00 82.69 97 SER A O 1
ATOM 736 N N . ARG A 1 98 ? 28.769 4.234 -27.200 1.00 80.56 98 ARG A N 1
ATOM 737 C CA . ARG A 1 98 ? 29.873 3.405 -26.742 1.00 80.56 98 ARG A CA 1
ATOM 738 C C . ARG A 1 98 ? 31.172 4.044 -27.186 1.00 80.56 98 ARG A C 1
ATOM 740 O O . ARG A 1 98 ? 31.546 3.947 -28.359 1.00 80.56 98 ARG A O 1
ATOM 747 N N . ASP A 1 99 ? 31.861 4.660 -26.239 1.00 81.25 99 ASP A N 1
ATOM 748 C CA . ASP A 1 99 ? 33.149 5.292 -26.489 1.00 81.25 99 ASP A CA 1
ATOM 749 C C . ASP A 1 99 ? 34.287 4.267 -26.567 1.00 81.25 99 ASP A C 1
ATOM 751 O O . ASP A 1 99 ? 34.388 3.312 -25.793 1.00 81.25 99 ASP A O 1
ATOM 755 N N . PHE A 1 100 ? 35.191 4.498 -27.511 1.00 81.50 100 PHE A N 1
ATOM 756 C CA . PHE A 1 100 ? 36.478 3.834 -27.600 1.00 81.50 100 PHE A CA 1
ATOM 757 C C . PHE A 1 100 ? 37.508 4.624 -26.818 1.00 81.50 100 PHE A C 1
ATOM 759 O O . PHE A 1 100 ? 37.697 5.820 -27.038 1.00 81.50 100 PHE A O 1
ATOM 766 N N . TRP A 1 101 ? 38.234 3.930 -25.953 1.00 76.31 101 TRP A N 1
ATOM 767 C CA . TRP A 1 101 ? 39.239 4.536 -25.096 1.00 76.31 101 TRP A CA 1
ATOM 768 C C . TRP A 1 101 ? 40.634 4.091 -25.517 1.00 76.31 101 TRP A C 1
ATOM 770 O O . TRP A 1 101 ? 40.895 2.904 -25.700 1.00 76.31 101 TRP A O 1
ATOM 780 N N . SER A 1 102 ? 41.551 5.049 -25.640 1.00 79.38 102 SER A N 1
ATOM 781 C CA . SER A 1 102 ? 42.985 4.788 -25.781 1.00 79.38 102 SER A CA 1
ATOM 782 C C . SER A 1 102 ? 43.743 5.730 -24.857 1.00 79.38 102 SER A C 1
ATOM 784 O O . SER A 1 102 ? 43.523 6.939 -24.896 1.00 79.38 102 SER A O 1
ATOM 786 N N . ASN A 1 103 ? 44.629 5.191 -24.016 1.00 78.94 103 ASN A N 1
ATOM 787 C CA . ASN A 1 103 ? 45.408 5.961 -23.034 1.00 78.94 103 ASN A CA 1
ATOM 788 C C . ASN A 1 103 ? 44.549 6.915 -22.172 1.00 78.94 103 ASN A C 1
ATOM 790 O O . ASN A 1 103 ? 44.928 8.059 -21.936 1.00 78.94 103 ASN A O 1
ATOM 794 N N . GLY A 1 104 ? 43.363 6.468 -21.742 1.00 74.25 104 GLY A N 1
ATOM 795 C CA . GLY A 1 104 ? 42.459 7.263 -20.900 1.00 74.25 104 GLY A CA 1
ATOM 796 C C . GLY A 1 104 ? 41.762 8.431 -21.609 1.00 74.25 104 GLY A C 1
ATOM 797 O O . GLY A 1 104 ? 41.138 9.246 -20.939 1.00 74.25 104 GLY A O 1
ATOM 798 N N . THR A 1 105 ? 41.847 8.519 -22.941 1.00 72.69 105 THR A N 1
ATOM 799 C CA . THR A 1 105 ? 41.144 9.531 -23.746 1.00 72.69 105 THR A CA 1
ATOM 800 C C . THR A 1 105 ? 40.151 8.856 -24.702 1.00 72.69 105 THR A C 1
ATOM 802 O O . THR A 1 105 ? 40.525 7.858 -25.334 1.00 72.69 105 THR A O 1
ATOM 805 N N . PRO A 1 106 ? 38.919 9.381 -24.862 1.00 74.06 106 PRO A N 1
ATOM 806 C CA . PRO A 1 106 ? 37.998 8.921 -25.897 1.00 74.06 106 PRO A CA 1
ATOM 807 C C . PRO A 1 106 ? 38.572 9.223 -27.289 1.00 74.06 106 PRO A C 1
ATOM 809 O O . PRO A 1 106 ? 38.868 10.375 -27.609 1.00 74.06 106 PRO A O 1
ATOM 812 N N . THR A 1 107 ? 38.749 8.207 -28.134 1.00 79.62 107 THR A N 1
ATOM 813 C CA . THR A 1 107 ? 39.270 8.351 -29.513 1.00 79.62 107 THR A CA 1
ATOM 814 C C . THR A 1 107 ? 38.171 8.338 -30.581 1.00 79.62 107 THR A C 1
ATOM 816 O O . THR A 1 107 ? 38.438 8.505 -31.776 1.00 79.62 107 THR A O 1
ATOM 819 N N . GLY A 1 108 ? 36.921 8.164 -30.157 1.00 80.31 108 GLY A N 1
ATOM 820 C CA . GLY A 1 108 ? 35.720 8.046 -30.976 1.00 80.31 108 GLY A CA 1
ATOM 821 C C . GLY A 1 108 ? 34.732 7.103 -30.298 1.00 80.31 108 GLY A C 1
ATOM 822 O O . GLY A 1 108 ? 34.975 6.681 -29.176 1.00 80.31 108 GLY A O 1
ATOM 823 N N . GLY A 1 109 ? 33.654 6.737 -30.981 1.00 83.31 109 GLY A N 1
ATOM 824 C CA . GLY A 1 109 ? 32.672 5.807 -30.437 1.00 83.31 109 GLY A CA 1
ATOM 825 C C . GLY A 1 109 ? 31.576 5.477 -31.438 1.00 83.31 109 GLY A C 1
ATOM 826 O O . GLY A 1 109 ? 31.416 6.174 -32.451 1.00 83.31 109 GLY A O 1
ATOM 827 N N . TYR A 1 110 ? 30.848 4.399 -31.164 1.00 86.88 110 TYR A N 1
ATOM 828 C CA . TYR A 1 110 ? 29.594 4.110 -31.847 1.00 86.88 110 TYR A CA 1
ATOM 829 C C . TYR A 1 110 ? 28.447 4.803 -31.119 1.00 86.88 110 TYR A C 1
ATOM 831 O O . TYR A 1 110 ? 28.398 4.811 -29.897 1.00 86.88 110 TYR A O 1
ATOM 839 N N . ASN A 1 111 ? 27.503 5.345 -31.877 1.00 88.75 111 ASN A N 1
ATOM 840 C CA . ASN A 1 111 ? 26.222 5.811 -31.362 1.00 88.75 111 ASN A CA 1
ATOM 841 C C . ASN A 1 111 ? 25.131 5.012 -32.045 1.00 88.75 111 ASN A C 1
ATOM 843 O O . ASN A 1 111 ? 25.193 4.861 -33.263 1.00 88.75 111 ASN A O 1
ATOM 847 N N . TYR A 1 112 ? 24.110 4.579 -31.321 1.00 91.00 112 TYR A N 1
ATOM 848 C CA . TYR A 1 112 ? 22.948 3.970 -31.955 1.00 91.00 112 TYR A CA 1
ATOM 849 C C . TYR A 1 112 ? 21.676 4.762 -31.673 1.00 91.00 112 TYR A C 1
ATOM 851 O O . TYR A 1 112 ? 21.550 5.490 -30.682 1.00 91.00 112 TYR A O 1
ATOM 859 N N . LYS A 1 113 ? 20.724 4.630 -32.592 1.00 92.25 113 LYS A N 1
ATOM 860 C CA . LYS A 1 113 ? 19.350 5.092 -32.429 1.00 92.25 113 LYS A CA 1
ATOM 861 C C . LYS A 1 113 ? 18.424 3.981 -32.859 1.00 92.25 113 LYS A C 1
ATOM 863 O O . LYS A 1 113 ? 18.561 3.462 -33.958 1.00 92.25 113 LYS A O 1
ATOM 868 N N . ASN A 1 114 ? 17.456 3.675 -32.019 1.00 93.69 114 ASN A N 1
ATOM 869 C CA . ASN A 1 114 ? 16.443 2.682 -32.291 1.00 93.69 114 ASN A CA 1
ATOM 870 C C . ASN A 1 114 ? 15.059 3.314 -32.149 1.00 93.69 114 ASN A C 1
ATOM 872 O O . ASN A 1 114 ? 14.798 4.051 -31.197 1.00 93.69 114 ASN A O 1
ATOM 876 N N . PHE A 1 115 ? 14.165 3.015 -33.086 1.00 95.00 115 PHE A N 1
ATOM 877 C CA . PHE A 1 115 ? 12.732 3.214 -32.924 1.00 95.00 115 PHE A CA 1
ATOM 878 C C . PHE A 1 115 ? 12.039 1.858 -32.841 1.00 95.00 115 PHE A C 1
ATOM 880 O O . PHE A 1 115 ? 12.115 1.070 -33.783 1.00 95.00 115 PHE A O 1
ATOM 887 N N . PHE A 1 116 ? 11.279 1.632 -31.772 1.00 95.56 116 PHE A N 1
ATOM 888 C CA . PHE A 1 116 ? 10.574 0.376 -31.558 1.00 95.56 116 PHE A CA 1
ATOM 889 C C . PHE A 1 116 ? 9.068 0.569 -31.365 1.00 95.56 116 PHE A C 1
ATOM 891 O O . PHE A 1 116 ? 8.579 1.592 -30.879 1.00 95.56 116 PHE A O 1
ATOM 898 N N . THR A 1 117 ? 8.321 -0.446 -31.785 1.00 95.88 117 THR A N 1
ATOM 899 C CA . THR A 1 117 ? 6.902 -0.640 -31.505 1.00 95.88 117 THR A CA 1
ATOM 900 C C . THR A 1 117 ? 6.743 -1.967 -30.794 1.00 95.88 117 THR A C 1
ATOM 902 O O . THR A 1 117 ? 7.044 -3.016 -31.352 1.00 95.88 117 THR A O 1
ATOM 905 N N . GLU A 1 118 ? 6.245 -1.923 -29.574 1.00 95.75 118 GLU A N 1
ATOM 906 C CA . GLU A 1 118 ? 6.030 -3.093 -28.740 1.00 95.75 118 GLU A CA 1
ATOM 907 C C . GLU A 1 118 ? 4.530 -3.345 -28.578 1.00 95.75 118 GLU A C 1
ATOM 909 O O . GLU A 1 118 ? 3.753 -2.415 -28.364 1.00 95.75 118 GLU A O 1
ATOM 914 N N . VAL A 1 119 ? 4.129 -4.612 -28.671 1.00 96.06 119 VAL A N 1
ATOM 915 C CA . VAL A 1 119 ? 2.780 -5.092 -28.358 1.00 96.06 119 VAL A CA 1
ATOM 916 C C . VAL A 1 119 ? 2.916 -6.244 -27.379 1.00 96.06 119 VAL A C 1
ATOM 918 O O . VAL A 1 119 ? 3.586 -7.233 -27.675 1.00 96.06 119 VAL A O 1
ATOM 921 N N . ASN A 1 120 ? 2.283 -6.138 -26.214 1.00 94.69 120 ASN A N 1
ATOM 922 C CA . ASN A 1 120 ? 2.417 -7.145 -25.169 1.00 94.69 120 ASN A CA 1
ATOM 923 C C . ASN A 1 120 ? 1.104 -7.394 -24.408 1.00 94.69 120 ASN A C 1
ATOM 925 O O . ASN A 1 120 ? 0.189 -6.562 -24.378 1.00 94.69 120 ASN A O 1
ATOM 929 N N . LEU A 1 121 ? 1.031 -8.581 -23.805 1.00 95.69 121 LEU A N 1
ATOM 930 C CA . LEU A 1 121 ? -0.002 -8.987 -22.861 1.00 95.69 121 LEU A CA 1
ATOM 931 C C . LEU A 1 121 ? 0.653 -9.253 -21.507 1.00 95.69 121 LEU A C 1
ATOM 933 O O . LEU A 1 121 ? 1.609 -10.022 -21.429 1.00 95.69 121 LEU A O 1
ATOM 937 N N . ASN A 1 122 ? 0.119 -8.663 -20.440 1.00 95.25 122 ASN A N 1
ATOM 938 C CA . ASN A 1 122 ? 0.621 -8.859 -19.081 1.00 95.25 122 ASN A CA 1
ATOM 939 C C . ASN A 1 122 ? -0.479 -9.333 -18.145 1.00 95.25 122 ASN A C 1
ATOM 941 O O . ASN A 1 122 ? -1.633 -8.917 -18.258 1.00 95.25 122 ASN A O 1
ATOM 945 N N . LEU A 1 123 ? -0.075 -10.110 -17.150 1.00 93.31 123 LEU A N 1
ATOM 946 C CA . LEU A 1 123 ? -0.811 -10.266 -15.908 1.00 93.31 123 LEU A CA 1
ATOM 947 C C . LEU A 1 123 ? -0.281 -9.245 -14.907 1.00 93.31 123 LEU A C 1
ATOM 949 O O . LEU A 1 123 ? 0.931 -9.058 -14.795 1.00 93.31 123 LEU A O 1
ATOM 953 N N . ASP A 1 124 ? -1.180 -8.594 -14.178 1.00 91.88 124 ASP A N 1
ATOM 954 C CA . ASP A 1 124 ? -0.816 -7.795 -13.013 1.00 91.88 124 ASP A CA 1
ATOM 955 C C . ASP A 1 124 ? -1.444 -8.340 -11.735 1.00 91.88 124 ASP A C 1
ATOM 957 O O . ASP A 1 124 ? -2.555 -8.876 -11.737 1.00 91.88 124 ASP A O 1
ATOM 961 N N . ILE A 1 125 ? -0.686 -8.208 -10.649 1.00 87.88 125 ILE A N 1
ATOM 962 C CA . ILE A 1 125 ? -1.062 -8.621 -9.306 1.00 87.88 125 ILE A CA 1
ATOM 963 C C . ILE A 1 125 ? -1.008 -7.384 -8.416 1.00 87.88 125 ILE A C 1
ATOM 965 O O . ILE A 1 125 ? 0.067 -6.848 -8.132 1.00 87.88 125 ILE A O 1
ATOM 969 N N . ASP A 1 126 ? -2.174 -6.946 -7.955 1.00 88.69 126 ASP A N 1
ATOM 970 C CA . ASP A 1 126 ? -2.306 -5.884 -6.966 1.00 88.69 126 ASP A CA 1
ATOM 971 C C . ASP A 1 126 ? -1.837 -6.431 -5.597 1.00 88.69 126 ASP A C 1
ATOM 973 O O . ASP A 1 126 ? -2.577 -7.130 -4.898 1.00 88.69 126 ASP A O 1
ATOM 977 N N . ILE A 1 127 ? -0.591 -6.121 -5.203 1.00 84.81 127 ILE A N 1
ATOM 978 C CA . ILE A 1 127 ? 0.128 -6.742 -4.066 1.00 84.81 127 ILE A CA 1
ATOM 979 C C . ILE A 1 127 ? -0.686 -6.648 -2.785 1.00 84.81 127 ILE A C 1
ATOM 981 O O . ILE A 1 127 ? -0.853 -7.615 -2.046 1.00 84.81 127 ILE A O 1
ATOM 985 N N . LEU A 1 128 ? -1.222 -5.463 -2.511 1.00 81.19 128 LEU A N 1
ATOM 986 C CA . LEU A 1 128 ? -1.942 -5.268 -1.270 1.00 81.19 128 LEU A CA 1
ATOM 987 C C . LEU A 1 128 ? -3.329 -5.925 -1.287 1.00 81.19 128 LEU A C 1
ATOM 989 O O . LEU A 1 128 ? -3.914 -6.099 -0.225 1.00 81.19 128 LEU A O 1
ATOM 993 N N . ASN A 1 129 ? -3.900 -6.232 -2.457 1.00 79.56 129 ASN A N 1
ATOM 994 C CA . ASN A 1 129 ? -5.171 -6.955 -2.555 1.00 79.56 129 ASN A CA 1
ATOM 995 C C . ASN A 1 129 ? -4.984 -8.459 -2.266 1.00 79.56 129 ASN A C 1
ATOM 997 O O . ASN A 1 129 ? -5.947 -9.097 -1.847 1.00 79.56 129 ASN A O 1
ATOM 1001 N N . ILE A 1 130 ? -3.762 -9.009 -2.386 1.00 75.62 130 ILE A N 1
ATOM 1002 C CA . ILE A 1 130 ? -3.424 -10.384 -1.954 1.00 75.62 130 ILE A CA 1
ATOM 1003 C C . ILE A 1 130 ? -3.741 -10.573 -0.464 1.00 75.62 130 ILE A C 1
ATOM 1005 O O . ILE A 1 130 ? -4.297 -11.589 -0.058 1.00 75.62 130 ILE A O 1
ATOM 1009 N N . PHE A 1 131 ? -3.452 -9.556 0.348 1.00 73.25 131 PHE A N 1
ATOM 1010 C CA . PHE A 1 131 ? -3.699 -9.555 1.793 1.00 73.25 131 PHE A CA 1
ATOM 1011 C C . PHE A 1 131 ? -5.124 -9.103 2.154 1.00 73.25 131 PHE A C 1
ATOM 1013 O O . PHE A 1 131 ? -5.359 -8.544 3.223 1.00 73.25 131 PHE A O 1
ATOM 1020 N N . ASN A 1 132 ? -6.079 -9.340 1.247 1.00 56.25 132 ASN A N 1
ATOM 1021 C CA . ASN A 1 132 ? -7.513 -9.116 1.429 1.00 56.25 132 ASN A CA 1
ATOM 1022 C C . ASN A 1 132 ? -7.894 -7.672 1.808 1.00 56.25 132 ASN A C 1
ATOM 1024 O O . ASN A 1 132 ? -8.817 -7.424 2.587 1.00 56.25 132 ASN A O 1
ATOM 1028 N N . ALA A 1 133 ? -7.150 -6.700 1.283 1.00 48.59 133 ALA A N 1
ATOM 1029 C CA . ALA A 1 133 ? -7.380 -5.298 1.582 1.00 48.59 133 ALA A CA 1
ATOM 1030 C C . ALA A 1 133 ? -8.505 -4.676 0.728 1.00 48.59 133 ALA A C 1
ATOM 1032 O O . ALA A 1 133 ? -8.844 -5.172 -0.342 1.00 48.59 133 ALA A O 1
ATOM 1033 N N . LYS A 1 134 ? -9.084 -3.581 1.248 1.00 50.50 134 LYS A N 1
ATOM 1034 C CA . LYS A 1 134 ? -10.307 -2.894 0.776 1.00 50.50 134 LYS A CA 1
ATOM 1035 C C . LYS A 1 134 ? -10.413 -2.695 -0.748 1.00 50.50 134 LYS A C 1
ATOM 1037 O O . LYS A 1 134 ? -9.420 -2.448 -1.423 1.00 50.50 134 LYS A O 1
ATOM 1042 N N . ASP A 1 135 ? -11.658 -2.600 -1.229 1.00 59.53 135 ASP A N 1
ATOM 1043 C CA . ASP A 1 135 ? -12.035 -2.432 -2.645 1.00 59.53 135 ASP A CA 1
ATOM 1044 C C . ASP A 1 135 ? -11.562 -1.130 -3.326 1.00 59.53 135 ASP A C 1
ATOM 1046 O O . ASP A 1 135 ? -11.589 -1.043 -4.550 1.00 59.53 135 ASP A O 1
ATOM 1050 N N . ARG A 1 136 ? -11.119 -0.101 -2.591 1.00 64.62 136 ARG A N 1
ATOM 1051 C CA . ARG A 1 136 ? -10.505 1.100 -3.186 1.00 64.62 136 ARG A CA 1
ATOM 1052 C C . ARG A 1 136 ? -9.552 1.763 -2.204 1.00 64.62 136 ARG A C 1
ATOM 1054 O O . ARG A 1 136 ? -9.915 2.017 -1.055 1.00 64.62 136 ARG A O 1
ATOM 1061 N N . ARG A 1 137 ? -8.352 2.095 -2.671 1.00 74.62 137 ARG A N 1
ATOM 1062 C CA . ARG A 1 137 ? -7.328 2.811 -1.904 1.00 74.62 137 ARG A CA 1
ATOM 1063 C C . ARG A 1 137 ? -6.693 3.868 -2.765 1.00 74.62 137 ARG A C 1
ATOM 1065 O O . ARG A 1 137 ? -6.611 3.699 -3.972 1.00 74.62 137 ARG A O 1
ATOM 1072 N N . LEU A 1 138 ? -6.212 4.933 -2.130 1.00 83.38 138 LEU A N 1
ATOM 1073 C CA . LEU A 1 138 ? -5.478 5.950 -2.864 1.00 83.38 138 LEU A CA 1
ATOM 1074 C C . LEU A 1 138 ? -4.231 5.355 -3.514 1.00 83.38 138 LEU A C 1
ATOM 1076 O O . LEU A 1 138 ? -3.945 5.740 -4.627 1.00 83.38 138 LEU A O 1
ATOM 1080 N N . ILE A 1 139 ? -3.524 4.432 -2.859 1.00 85.81 139 ILE A N 1
ATOM 1081 C CA . ILE A 1 139 ? -2.263 3.865 -3.348 1.00 85.81 139 ILE A CA 1
ATOM 1082 C C . ILE A 1 139 ? -2.421 2.353 -3.499 1.00 85.81 139 ILE A C 1
ATOM 1084 O O . ILE A 1 139 ? -2.741 1.662 -2.530 1.00 85.81 139 ILE A O 1
ATOM 1088 N N . ASN A 1 140 ? -2.161 1.847 -4.702 1.00 88.06 140 ASN A N 1
ATOM 1089 C CA . ASN A 1 140 ? -2.188 0.424 -5.022 1.00 88.06 140 ASN A CA 1
ATOM 1090 C C . ASN A 1 140 ? -0.871 0.049 -5.720 1.00 88.06 140 ASN A C 1
ATOM 1092 O O . ASN A 1 140 ? -0.731 0.284 -6.923 1.00 88.06 140 ASN A O 1
ATOM 1096 N N . PRO A 1 141 ? 0.123 -0.471 -4.982 1.00 91.75 141 PRO A N 1
ATOM 1097 C CA . PRO A 1 141 ? 1.312 -1.036 -5.587 1.00 91.75 141 PRO A CA 1
ATOM 1098 C C . PRO A 1 141 ? 0.969 -2.386 -6.219 1.00 91.75 141 PRO A C 1
ATOM 1100 O O . PRO A 1 141 ? 0.212 -3.186 -5.655 1.00 91.75 141 PRO A O 1
ATOM 1103 N N . TYR A 1 142 ? 1.542 -2.634 -7.386 1.00 92.56 142 TYR A N 1
ATOM 1104 C CA . TYR A 1 142 ? 1.298 -3.839 -8.156 1.00 92.56 142 TYR A CA 1
ATOM 1105 C C . TYR A 1 142 ? 2.571 -4.301 -8.857 1.00 92.56 142 TYR A C 1
ATOM 1107 O O . TYR A 1 142 ? 3.450 -3.499 -9.176 1.00 92.56 142 TYR A O 1
ATOM 1115 N N . ILE A 1 143 ? 2.652 -5.602 -9.107 1.00 93.12 143 ILE A N 1
ATOM 1116 C CA . ILE A 1 143 ? 3.656 -6.191 -9.996 1.00 93.12 143 ILE A CA 1
ATOM 1117 C C . ILE A 1 143 ? 2.987 -6.637 -11.289 1.00 93.12 143 ILE A C 1
ATOM 1119 O O . ILE A 1 143 ? 1.800 -6.963 -11.291 1.00 93.12 143 ILE A O 1
ATOM 1123 N N . LYS A 1 144 ? 3.740 -6.649 -12.386 1.00 95.12 144 LYS A N 1
ATOM 1124 C CA . LYS A 1 144 ? 3.287 -7.119 -13.693 1.00 95.12 144 LYS A CA 1
ATOM 1125 C C . LYS A 1 144 ? 4.352 -7.964 -14.378 1.00 95.12 144 LYS A C 1
ATOM 1127 O O . LYS A 1 144 ? 5.545 -7.726 -14.214 1.00 95.12 144 LYS A O 1
ATOM 1132 N N . GLY A 1 145 ? 3.903 -8.929 -15.164 1.00 92.88 145 GLY A N 1
ATOM 1133 C CA . GLY A 1 145 ? 4.753 -9.765 -16.001 1.00 92.88 145 GLY A CA 1
ATOM 1134 C C . GLY A 1 145 ? 3.968 -10.286 -17.190 1.00 92.88 145 GLY A C 1
ATOM 1135 O O . GLY A 1 145 ? 2.766 -10.545 -17.080 1.00 92.88 145 GLY A O 1
ATOM 1136 N N . GLY A 1 146 ? 4.630 -10.410 -18.330 1.00 95.12 146 GLY A N 1
ATOM 1137 C CA . GLY A 1 146 ? 3.959 -10.721 -19.576 1.00 95.12 146 GLY A CA 1
ATOM 1138 C C . GLY A 1 146 ? 4.884 -11.215 -20.668 1.00 95.12 146 GLY A C 1
ATOM 1139 O O . GLY A 1 146 ? 6.067 -11.471 -20.457 1.00 95.12 146 GLY A O 1
ATOM 1140 N N . ALA A 1 147 ? 4.300 -11.341 -21.851 1.00 96.44 147 ALA A N 1
ATOM 1141 C CA . ALA A 1 147 ? 4.991 -11.695 -23.076 1.00 96.44 147 ALA A CA 1
ATOM 1142 C C . ALA A 1 147 ? 4.453 -10.842 -24.223 1.00 96.44 147 ALA A C 1
ATOM 1144 O O . ALA A 1 147 ? 3.308 -10.376 -24.202 1.00 96.44 147 ALA A O 1
ATOM 1145 N N . GLY A 1 148 ? 5.278 -10.639 -25.239 1.00 96.19 148 GLY A N 1
ATOM 1146 C CA . GLY A 1 148 ? 4.893 -9.836 -26.384 1.00 96.19 148 GLY A CA 1
ATOM 1147 C C . GLY A 1 148 ? 5.867 -9.940 -27.538 1.00 96.19 148 GLY A C 1
ATOM 1148 O O . GLY A 1 148 ? 6.733 -10.817 -27.581 1.00 96.19 148 GLY A O 1
ATOM 1149 N N . MET A 1 149 ? 5.724 -8.998 -28.458 1.00 97.00 149 MET A N 1
ATOM 1150 C CA . MET A 1 149 ? 6.634 -8.803 -29.574 1.00 97.00 149 MET A CA 1
ATOM 1151 C C . MET A 1 149 ? 7.053 -7.340 -29.649 1.00 97.00 149 MET A C 1
ATOM 1153 O O . MET A 1 149 ? 6.244 -6.441 -29.413 1.00 97.00 149 MET A O 1
ATOM 1157 N N . THR A 1 150 ? 8.307 -7.111 -30.016 1.00 96.69 150 THR A N 1
ATOM 1158 C CA . THR A 1 150 ? 8.827 -5.791 -30.364 1.00 96.69 150 THR A CA 1
ATOM 1159 C C . THR A 1 150 ? 9.268 -5.788 -31.820 1.00 96.69 150 THR A C 1
ATOM 1161 O O . THR A 1 150 ? 9.903 -6.731 -32.286 1.00 96.69 150 THR A O 1
ATOM 1164 N N . TYR A 1 151 ? 8.892 -4.745 -32.546 1.00 96.75 151 TYR A N 1
ATOM 1165 C CA . TYR A 1 151 ? 9.308 -4.468 -33.913 1.00 96.75 151 TYR A CA 1
ATOM 1166 C C . TYR A 1 151 ? 10.167 -3.224 -33.872 1.00 96.75 151 TYR A C 1
ATOM 1168 O O . TYR A 1 151 ? 9.683 -2.165 -33.471 1.00 96.75 151 TYR A O 1
ATOM 1176 N N . PHE A 1 152 ? 11.420 -3.339 -34.279 1.00 95.75 152 PHE A N 1
ATOM 1177 C CA . PHE A 1 152 ? 12.382 -2.268 -34.097 1.00 95.75 152 PHE A CA 1
ATOM 1178 C C . PHE A 1 152 ? 13.146 -1.973 -35.381 1.00 95.75 152 PHE A C 1
ATOM 1180 O O . PHE A 1 152 ? 13.214 -2.796 -36.297 1.00 95.75 152 PHE A O 1
ATOM 1187 N N . ASN A 1 153 ? 13.646 -0.747 -35.461 1.00 95.38 153 ASN A N 1
ATOM 1188 C CA . ASN A 1 153 ? 14.522 -0.285 -36.519 1.00 95.38 153 ASN A CA 1
ATOM 1189 C C . ASN A 1 153 ? 15.661 0.486 -35.864 1.00 95.38 153 ASN A C 1
ATOM 1191 O O . ASN A 1 153 ? 15.444 1.589 -35.346 1.00 95.38 153 ASN A O 1
ATOM 1195 N N . THR A 1 154 ? 16.840 -0.121 -35.902 1.00 94.56 154 THR A N 1
ATOM 1196 C CA . THR A 1 154 ? 18.044 0.377 -35.261 1.00 94.56 154 THR A CA 1
ATOM 1197 C C . THR A 1 154 ? 19.059 0.814 -36.301 1.00 94.56 154 THR A C 1
ATOM 1199 O O . THR A 1 154 ? 19.287 0.130 -37.293 1.00 94.56 154 THR A O 1
ATOM 1202 N N . GLU A 1 155 ? 19.688 1.960 -36.069 1.00 94.06 155 GLU A N 1
ATOM 1203 C CA . GLU A 1 155 ? 20.789 2.497 -36.859 1.00 94.06 155 GLU A CA 1
ATOM 1204 C C . GLU A 1 155 ? 22.000 2.698 -35.947 1.00 94.06 155 GLU A C 1
ATOM 1206 O O . GLU A 1 155 ? 21.925 3.451 -34.973 1.00 94.06 155 GLU A O 1
ATOM 1211 N N . VAL A 1 156 ? 23.126 2.070 -36.290 1.00 91.44 156 VAL A N 1
ATOM 1212 C CA . VAL A 1 156 ? 24.415 2.249 -35.610 1.00 91.44 156 VAL A CA 1
ATOM 1213 C C . VAL A 1 156 ? 25.285 3.172 -36.449 1.00 91.44 156 VAL A C 1
ATOM 1215 O O . VAL A 1 156 ? 25.464 2.965 -37.648 1.00 91.44 156 VAL A O 1
ATOM 1218 N N . MET A 1 157 ? 25.846 4.201 -35.828 1.00 91.44 157 MET A N 1
ATOM 1219 C CA . MET A 1 157 ? 26.608 5.267 -36.468 1.00 91.44 157 MET A CA 1
ATOM 1220 C C . MET A 1 157 ? 28.010 5.368 -35.873 1.00 91.44 157 MET A C 1
ATOM 1222 O O . MET A 1 157 ? 28.185 5.358 -34.658 1.00 91.44 157 MET A O 1
ATOM 1226 N N . TYR A 1 158 ? 29.006 5.578 -36.731 1.00 89.19 158 TYR A N 1
ATOM 1227 C CA . TYR A 1 158 ? 30.371 5.937 -36.343 1.00 89.19 158 TYR A CA 1
ATOM 1228 C C . TYR A 1 158 ? 30.728 7.282 -36.965 1.00 89.19 158 TYR A C 1
ATOM 1230 O O . TYR A 1 158 ? 30.578 7.463 -38.174 1.00 89.19 158 TYR A O 1
ATOM 1238 N N . LYS A 1 159 ? 31.160 8.251 -36.145 1.00 84.56 159 LYS A N 1
ATOM 1239 C CA . LYS A 1 159 ? 31.479 9.626 -36.590 1.00 84.56 159 LYS A CA 1
ATOM 1240 C C . LYS A 1 159 ? 30.385 10.262 -37.474 1.00 84.56 159 LYS A C 1
ATOM 1242 O O . LYS A 1 159 ? 30.679 10.980 -38.424 1.00 84.56 159 LYS A O 1
ATOM 1247 N N . GLY A 1 160 ? 29.116 9.988 -37.161 1.00 81.75 160 GLY A N 1
ATOM 1248 C CA . GLY A 1 160 ? 27.955 10.523 -37.884 1.00 81.75 160 GLY A CA 1
ATOM 1249 C C . GLY A 1 160 ? 27.581 9.792 -39.181 1.00 81.75 160 GLY A C 1
ATOM 1250 O O . GLY A 1 160 ? 26.646 10.222 -39.849 1.00 81.75 160 GLY A O 1
ATOM 1251 N N . VAL A 1 161 ? 28.264 8.696 -39.529 1.00 87.50 161 VAL A N 1
ATOM 1252 C CA . VAL A 1 161 ? 27.958 7.863 -40.704 1.00 87.50 161 VAL A CA 1
ATOM 1253 C C . VAL A 1 161 ? 27.360 6.530 -40.251 1.00 87.50 161 VAL A C 1
ATOM 1255 O O . VAL A 1 161 ? 27.991 5.825 -39.459 1.00 87.50 161 VAL A O 1
ATOM 1258 N N . THR A 1 162 ? 26.174 6.172 -40.755 1.00 90.12 162 THR A N 1
ATOM 1259 C CA . THR A 1 162 ? 25.523 4.876 -40.493 1.00 90.12 162 THR A CA 1
ATOM 1260 C C . THR A 1 162 ? 26.406 3.732 -40.986 1.00 90.12 162 THR A C 1
ATOM 1262 O O . THR A 1 162 ? 26.759 3.680 -42.161 1.00 90.12 162 THR A O 1
ATOM 1265 N N . GLN A 1 163 ? 26.784 2.844 -40.070 1.00 89.50 163 GLN A N 1
ATOM 1266 C CA . GLN A 1 163 ? 27.590 1.650 -40.330 1.00 89.50 163 GLN A CA 1
ATOM 1267 C C . GLN A 1 163 ? 26.716 0.407 -40.466 1.00 89.50 163 GLN A C 1
ATOM 1269 O O . GLN A 1 163 ? 26.948 -0.402 -41.357 1.00 89.50 163 GLN A O 1
ATOM 1274 N N . ASN A 1 164 ? 25.713 0.274 -39.594 1.00 88.69 164 ASN A N 1
ATOM 1275 C CA . ASN A 1 164 ? 24.772 -0.838 -39.614 1.00 88.69 164 ASN A CA 1
ATOM 1276 C C . ASN A 1 164 ? 23.334 -0.330 -39.475 1.00 88.69 164 ASN A C 1
ATOM 1278 O O . ASN A 1 164 ? 23.095 0.714 -38.858 1.00 88.69 164 ASN A O 1
ATOM 1282 N N . SER A 1 165 ? 22.388 -1.076 -40.036 1.00 90.56 165 SER A N 1
ATOM 1283 C CA . SER A 1 165 ? 20.965 -0.887 -39.795 1.00 90.56 165 SER A CA 1
ATOM 1284 C C . SER A 1 165 ? 20.286 -2.239 -39.665 1.00 90.56 165 SER A C 1
ATOM 1286 O O . SER A 1 165 ? 20.420 -3.085 -40.543 1.00 90.56 165 SER A O 1
ATOM 1288 N N . GLU A 1 166 ? 19.536 -2.408 -38.584 1.00 91.69 166 GLU A N 1
ATOM 1289 C CA . GLU A 1 166 ? 18.805 -3.630 -38.283 1.00 91.69 166 GLU A CA 1
ATOM 1290 C C . GLU A 1 166 ? 17.311 -3.345 -38.234 1.00 91.69 166 GLU A C 1
ATOM 1292 O O . GLU A 1 166 ? 16.860 -2.405 -37.578 1.00 91.69 166 GLU A O 1
ATOM 1297 N N . GLN A 1 167 ? 16.526 -4.176 -38.916 1.00 94.56 167 GLN A N 1
ATOM 1298 C CA . GLN A 1 167 ? 15.071 -4.127 -38.851 1.00 94.56 167 GLN A CA 1
ATOM 1299 C C . GLN A 1 167 ? 14.528 -5.531 -38.614 1.00 94.56 167 GLN A C 1
ATOM 1301 O O . GLN A 1 167 ? 14.491 -6.361 -39.523 1.00 94.56 167 GLN A O 1
ATOM 1306 N N . GLN A 1 168 ? 14.064 -5.788 -37.393 1.00 93.00 168 GLN A N 1
ATOM 1307 C CA . GLN A 1 168 ? 13.636 -7.118 -36.979 1.00 93.00 168 GLN A CA 1
ATOM 1308 C C . GLN A 1 168 ? 12.407 -7.053 -36.064 1.00 93.00 168 GLN A C 1
ATOM 1310 O O . GLN A 1 168 ? 12.093 -6.031 -35.449 1.00 93.00 168 GLN A O 1
ATOM 1315 N N . ALA A 1 169 ? 11.703 -8.180 -35.985 1.00 94.19 169 ALA A N 1
ATOM 1316 C CA . ALA A 1 169 ? 10.757 -8.471 -34.922 1.00 94.19 169 ALA A CA 1
ATOM 1317 C C . ALA A 1 169 ? 11.389 -9.466 -33.942 1.00 94.19 169 ALA A C 1
ATOM 1319 O O . ALA A 1 169 ? 11.965 -10.465 -34.374 1.00 94.19 169 ALA A O 1
ATOM 1320 N N . ALA A 1 170 ? 11.237 -9.235 -32.644 1.00 95.50 170 ALA A N 1
ATOM 1321 C CA . ALA A 1 170 ? 11.715 -10.140 -31.607 1.00 95.50 170 ALA A CA 1
ATOM 1322 C C . ALA A 1 170 ? 10.620 -10.427 -30.580 1.00 95.50 170 ALA A C 1
ATOM 1324 O O . ALA A 1 170 ? 9.794 -9.565 -30.267 1.00 95.50 170 ALA A O 1
ATOM 1325 N N . PHE A 1 171 ? 10.627 -11.646 -30.040 1.00 97.25 171 PHE A N 1
ATOM 1326 C CA . PHE A 1 171 ? 9.849 -11.958 -28.846 1.00 97.25 171 PHE A CA 1
ATOM 1327 C C . PHE A 1 171 ? 10.431 -11.225 -27.642 1.00 97.25 171 PHE A C 1
ATOM 1329 O O . PHE A 1 171 ? 11.643 -11.017 -27.556 1.00 97.25 171 PHE A O 1
ATOM 1336 N N . ILE A 1 172 ? 9.561 -10.852 -26.708 1.00 97.00 172 ILE A N 1
ATOM 1337 C CA . ILE A 1 172 ? 9.950 -10.141 -25.493 1.00 97.00 172 ILE A CA 1
ATOM 1338 C C . ILE A 1 172 ? 9.247 -10.694 -24.257 1.00 97.00 172 ILE A C 1
ATOM 1340 O O . ILE A 1 172 ? 8.126 -11.207 -24.332 1.00 97.00 172 ILE A O 1
ATOM 1344 N N . LEU A 1 173 ? 9.898 -10.522 -23.109 1.00 95.75 173 LEU A N 1
ATOM 1345 C CA . LEU A 1 173 ? 9.337 -10.764 -21.782 1.00 95.75 173 LEU A CA 1
ATOM 1346 C C . LEU A 1 173 ? 9.433 -9.480 -20.946 1.00 95.75 173 LEU A C 1
ATOM 1348 O O . LEU A 1 173 ? 10.457 -9.242 -20.300 1.00 95.75 173 LEU A O 1
ATOM 1352 N N . PRO A 1 174 ? 8.392 -8.628 -20.971 1.00 95.50 174 PRO A N 1
ATOM 1353 C CA . PRO A 1 174 ? 8.286 -7.494 -20.067 1.00 95.50 174 PRO A CA 1
ATOM 1354 C C . PRO A 1 174 ? 7.878 -7.942 -18.660 1.00 95.50 174 PRO A C 1
ATOM 1356 O O . PRO A 1 174 ? 6.934 -8.712 -18.469 1.00 95.50 174 PRO A O 1
ATOM 1359 N N . PHE A 1 175 ? 8.556 -7.411 -17.650 1.00 93.88 175 PHE A N 1
ATOM 1360 C CA . PHE A 1 175 ? 8.189 -7.564 -16.246 1.00 93.88 175 PHE A CA 1
ATOM 1361 C C . PHE A 1 175 ? 8.532 -6.307 -15.452 1.00 93.88 175 PHE A C 1
ATOM 1363 O O . PHE A 1 175 ? 9.322 -5.464 -15.867 1.00 93.88 175 PHE A O 1
ATOM 1370 N N . GLY A 1 176 ? 7.904 -6.140 -14.297 1.00 92.44 176 GLY A N 1
ATOM 1371 C CA . GLY A 1 176 ? 8.151 -4.995 -13.439 1.00 92.44 176 GLY A CA 1
ATOM 1372 C C . GLY A 1 176 ? 6.985 -4.734 -12.513 1.00 92.44 176 GLY A C 1
ATOM 1373 O O . GLY A 1 176 ? 6.317 -5.652 -12.044 1.00 92.44 176 GLY A O 1
ATOM 1374 N N . GLY A 1 177 ? 6.722 -3.468 -12.242 1.00 92.56 177 GLY A N 1
ATOM 1375 C CA . GLY A 1 177 ? 5.664 -3.084 -11.329 1.00 92.56 177 GLY A CA 1
ATOM 1376 C C . GLY A 1 177 ? 5.500 -1.585 -11.269 1.00 92.56 177 GLY A C 1
ATOM 1377 O O . GLY A 1 177 ? 6.217 -0.825 -11.918 1.00 92.56 177 GLY A O 1
ATOM 1378 N N . GLY A 1 178 ? 4.527 -1.159 -10.490 1.00 93.62 178 GLY A N 1
ATOM 1379 C CA . GLY A 1 178 ? 4.212 0.245 -10.382 1.00 93.62 178 GLY A CA 1
ATOM 1380 C C . GLY A 1 178 ? 3.318 0.554 -9.206 1.00 93.62 178 GLY A C 1
ATOM 1381 O O . GLY A 1 178 ? 2.943 -0.308 -8.408 1.00 93.62 178 GLY A O 1
ATOM 1382 N N . ILE A 1 179 ? 2.972 1.827 -9.119 1.00 93.81 179 ILE A N 1
ATOM 1383 C CA . ILE A 1 179 ? 2.046 2.374 -8.145 1.00 93.81 179 ILE A CA 1
ATOM 1384 C C . ILE A 1 179 ? 0.888 2.996 -8.914 1.00 93.81 179 ILE A C 1
ATOM 1386 O O . ILE A 1 179 ? 1.077 3.891 -9.738 1.00 93.81 179 ILE A O 1
ATOM 1390 N N . ARG A 1 180 ? -0.331 2.541 -8.623 1.00 92.62 180 ARG A N 1
ATOM 1391 C CA . ARG A 1 180 ? -1.573 3.116 -9.138 1.00 92.62 180 ARG A CA 1
ATOM 1392 C C . ARG A 1 180 ? -2.223 3.981 -8.064 1.00 92.62 180 ARG A C 1
ATOM 1394 O O . ARG A 1 180 ? -2.550 3.497 -6.980 1.00 92.62 180 ARG A O 1
ATOM 1401 N N . LEU A 1 181 ? -2.422 5.252 -8.388 1.00 89.94 181 LEU A N 1
ATOM 1402 C CA . LEU A 1 181 ? -3.049 6.250 -7.541 1.00 89.94 181 LEU A CA 1
ATOM 1403 C C . LEU A 1 181 ? -4.529 6.441 -7.913 1.00 89.94 181 LEU A C 1
ATOM 1405 O O . LEU A 1 181 ? -4.823 6.980 -8.981 1.00 89.94 181 LEU A O 1
ATOM 1409 N N . ASP A 1 182 ? -5.478 6.036 -7.063 1.00 88.44 182 ASP A N 1
ATOM 1410 C CA . ASP A 1 182 ? -6.922 6.113 -7.363 1.00 88.44 182 ASP A CA 1
ATOM 1411 C C . ASP A 1 182 ? -7.560 7.423 -6.875 1.00 88.44 182 ASP A C 1
ATOM 1413 O O . ASP A 1 182 ? -8.251 7.470 -5.851 1.00 88.44 182 ASP A O 1
ATOM 1417 N N . ILE A 1 183 ? -7.393 8.489 -7.656 1.00 87.62 183 ILE A N 1
ATOM 1418 C CA . ILE A 1 183 ? -7.935 9.826 -7.356 1.00 87.62 183 ILE A CA 1
ATOM 1419 C C . ILE A 1 183 ? -9.467 9.791 -7.229 1.00 87.62 183 ILE A C 1
ATOM 1421 O O . ILE A 1 183 ? -10.037 10.243 -6.235 1.00 87.62 183 ILE A O 1
ATOM 1425 N N . THR A 1 184 ? -10.155 9.194 -8.204 1.00 86.31 184 THR A N 1
ATOM 1426 C CA . THR A 1 184 ? -11.614 8.986 -8.185 1.00 86.31 184 THR A CA 1
ATOM 1427 C C . THR A 1 184 ? -11.942 7.534 -8.556 1.00 86.31 184 THR A C 1
ATOM 1429 O O . THR A 1 184 ? -11.057 6.801 -8.999 1.00 86.31 184 THR A O 1
ATOM 1432 N N . PRO A 1 185 ? -13.202 7.070 -8.432 1.00 83.00 185 PRO A N 1
ATOM 1433 C CA . PRO A 1 185 ? -13.575 5.736 -8.913 1.00 83.00 185 PRO A CA 1
ATOM 1434 C C . PRO A 1 185 ? -13.312 5.525 -10.413 1.00 83.00 185 PRO A C 1
ATOM 1436 O O . PRO A 1 185 ? -13.201 4.389 -10.862 1.00 83.00 185 PRO A O 1
ATOM 1439 N N . ARG A 1 186 ? -13.207 6.611 -11.193 1.00 87.25 186 ARG A N 1
ATOM 1440 C CA . ARG A 1 186 ? -12.968 6.568 -12.642 1.00 87.25 186 ARG A CA 1
ATOM 1441 C C . ARG A 1 186 ? -11.590 7.066 -13.050 1.00 87.25 186 ARG A C 1
ATOM 1443 O O . ARG A 1 186 ? -11.102 6.626 -14.075 1.00 87.25 186 ARG A O 1
ATOM 1450 N N . LEU A 1 187 ? -10.948 7.934 -12.277 1.00 90.88 187 LEU A N 1
ATOM 1451 C CA . LEU A 1 187 ? -9.672 8.548 -12.643 1.00 90.88 187 LEU A CA 1
ATOM 1452 C C . LEU A 1 187 ? -8.555 8.081 -11.722 1.00 90.88 187 LEU A C 1
ATOM 1454 O O . LEU A 1 187 ? -8.733 7.982 -10.509 1.00 90.88 187 LEU A O 1
ATOM 1458 N N . GLY A 1 188 ? -7.391 7.809 -12.295 1.00 91.94 188 GLY A N 1
ATOM 1459 C CA . GLY A 1 188 ? -6.185 7.541 -11.527 1.00 91.94 188 GLY A CA 1
ATOM 1460 C C . GLY A 1 188 ? -4.914 7.900 -12.276 1.00 91.94 188 GLY A C 1
ATOM 1461 O O . GLY A 1 188 ? -4.948 8.136 -13.479 1.00 91.94 188 GLY A O 1
ATOM 1462 N N . ILE A 1 189 ? -3.803 7.921 -11.552 1.00 95.56 189 ILE A N 1
ATOM 1463 C CA . ILE A 1 189 ? -2.457 8.115 -12.100 1.00 95.56 189 ILE A CA 1
ATOM 1464 C C . ILE A 1 189 ? -1.665 6.825 -11.894 1.00 95.56 189 ILE A C 1
ATOM 1466 O O . ILE A 1 189 ? -1.878 6.132 -10.905 1.00 95.56 189 ILE A O 1
ATOM 1470 N N . THR A 1 190 ? -0.771 6.478 -12.809 1.00 96.00 190 THR A N 1
ATOM 1471 C CA . THR A 1 190 ? 0.161 5.354 -12.655 1.00 96.00 190 THR A CA 1
ATOM 1472 C C . THR A 1 190 ? 1.592 5.848 -12.715 1.00 96.00 190 THR A C 1
ATOM 1474 O O . THR A 1 190 ? 1.892 6.748 -13.494 1.00 96.00 190 THR A O 1
ATOM 1477 N N . ILE A 1 191 ? 2.460 5.245 -11.912 1.00 95.81 191 ILE A N 1
ATOM 1478 C CA . ILE A 1 191 ? 3.913 5.355 -12.033 1.00 95.81 191 ILE A CA 1
ATOM 1479 C C . ILE A 1 191 ? 4.437 3.931 -12.166 1.00 95.81 191 ILE A C 1
ATOM 1481 O O . ILE A 1 191 ? 4.278 3.145 -11.235 1.00 95.81 191 ILE A O 1
ATOM 1485 N N . ASP A 1 192 ? 5.041 3.606 -13.302 1.00 93.88 192 ASP A N 1
ATOM 1486 C CA . ASP A 1 192 ? 5.465 2.251 -13.647 1.00 93.88 192 ASP A CA 1
ATOM 1487 C C . ASP A 1 192 ? 6.958 2.190 -13.934 1.00 93.88 192 ASP A C 1
ATOM 1489 O O . ASP A 1 192 ? 7.500 3.058 -14.614 1.00 93.88 192 ASP A O 1
ATOM 1493 N N . GLN A 1 193 ? 7.582 1.097 -13.507 1.00 93.12 193 GLN A N 1
ATOM 1494 C CA . GLN A 1 193 ? 8.886 0.650 -13.967 1.00 93.12 193 GLN A CA 1
ATOM 1495 C C . GLN A 1 193 ? 8.722 -0.710 -14.645 1.00 93.12 193 GLN A C 1
ATOM 1497 O O . GLN A 1 193 ? 8.294 -1.678 -14.014 1.00 93.12 193 GLN A O 1
ATOM 1502 N N . ALA A 1 194 ? 9.081 -0.792 -15.921 1.00 93.31 194 ALA A N 1
ATOM 1503 C CA . ALA A 1 194 ? 9.180 -2.045 -16.656 1.00 93.31 194 ALA A CA 1
ATOM 1504 C C . ALA A 1 194 ? 10.634 -2.305 -17.061 1.00 93.31 194 ALA A C 1
ATOM 1506 O O . ALA A 1 194 ? 11.363 -1.374 -17.413 1.00 93.31 194 ALA A O 1
ATOM 1507 N N . VAL A 1 195 ? 11.034 -3.568 -16.990 1.00 92.88 195 VAL A N 1
ATOM 1508 C CA . VAL A 1 195 ? 12.248 -4.138 -17.569 1.00 92.88 195 VAL A CA 1
ATOM 1509 C C . VAL A 1 195 ? 11.780 -5.134 -18.623 1.00 92.88 195 VAL A C 1
ATOM 1511 O O . VAL A 1 195 ? 10.937 -5.984 -18.339 1.00 92.88 195 VAL A O 1
ATOM 1514 N N . THR A 1 196 ? 12.306 -5.030 -19.831 1.00 94.62 196 THR A N 1
ATOM 1515 C CA . THR A 1 196 ? 11.938 -5.893 -20.946 1.00 94.62 196 THR A CA 1
ATOM 1516 C C . THR A 1 196 ? 13.164 -6.644 -21.415 1.00 94.62 196 THR A C 1
ATOM 1518 O O . THR A 1 196 ? 14.127 -6.042 -21.882 1.00 94.62 196 THR A O 1
ATOM 1521 N N . TYR A 1 197 ? 13.102 -7.967 -21.296 1.00 92.44 197 TYR A N 1
ATOM 1522 C CA . TYR A 1 197 ? 14.054 -8.871 -21.922 1.00 92.44 197 TYR A CA 1
ATOM 1523 C C . TYR A 1 197 ? 13.668 -9.082 -23.383 1.00 92.44 197 TYR A C 1
ATOM 1525 O O . TYR A 1 197 ? 12.512 -9.419 -23.661 1.00 92.44 197 TYR A O 1
ATOM 1533 N N . THR A 1 198 ? 14.610 -8.927 -24.307 1.00 93.00 198 THR A N 1
ATOM 1534 C CA . THR A 1 198 ? 14.393 -9.225 -25.726 1.00 93.00 198 THR A CA 1
ATOM 1535 C C . THR A 1 198 ? 15.055 -10.548 -26.092 1.00 93.00 198 THR A C 1
ATOM 1537 O O . THR A 1 198 ? 16.110 -10.872 -25.579 1.00 93.00 198 THR A O 1
ATOM 1540 N N . PHE A 1 199 ? 14.446 -11.363 -26.953 1.00 92.56 199 PHE A N 1
ATOM 1541 C CA . PHE A 1 199 ? 15.058 -12.614 -27.433 1.00 92.56 199 PHE A CA 1
ATOM 1542 C C . PHE A 1 199 ? 15.942 -12.371 -28.664 1.00 92.56 199 PHE A C 1
ATOM 1544 O O . PHE A 1 199 ? 15.885 -13.121 -29.638 1.00 92.56 199 PHE A O 1
ATOM 1551 N N . THR A 1 200 ? 16.694 -11.274 -28.647 1.00 90.31 200 THR A N 1
ATOM 1552 C CA . THR A 1 200 ? 17.634 -10.882 -29.696 1.00 90.31 200 THR A CA 1
ATOM 1553 C C . THR A 1 200 ? 18.778 -10.088 -29.072 1.00 90.31 200 THR A C 1
ATOM 1555 O O . THR A 1 200 ? 18.577 -9.401 -28.074 1.00 90.31 200 THR A O 1
ATOM 1558 N N . ASP A 1 201 ? 19.961 -10.194 -29.658 1.00 87.44 201 ASP A N 1
ATOM 1559 C CA . ASP A 1 201 ? 21.162 -9.405 -29.364 1.00 87.44 201 ASP A CA 1
ATOM 1560 C C . ASP A 1 201 ? 21.346 -8.250 -30.367 1.00 87.44 201 ASP A C 1
ATOM 1562 O O . ASP A 1 201 ? 22.428 -7.694 -30.497 1.00 87.44 201 ASP A O 1
ATOM 1566 N N . LEU A 1 202 ? 20.316 -7.958 -31.167 1.00 90.06 202 LEU A N 1
ATOM 1567 C CA . LEU A 1 202 ? 20.358 -6.950 -32.229 1.00 90.06 202 LEU A CA 1
ATOM 1568 C C . LEU A 1 202 ? 19.454 -5.751 -31.942 1.00 90.06 202 LEU A C 1
ATOM 1570 O O . LEU A 1 202 ? 19.235 -4.930 -32.833 1.00 90.06 202 LEU A O 1
ATOM 1574 N N . PHE A 1 203 ? 18.892 -5.628 -30.737 1.00 89.44 203 PHE A N 1
ATOM 1575 C CA . PHE A 1 203 ? 17.967 -4.538 -30.425 1.00 89.44 203 PHE A CA 1
ATOM 1576 C C . PHE A 1 203 ? 18.677 -3.178 -30.449 1.00 89.44 203 PHE A C 1
ATOM 1578 O O . PHE A 1 203 ? 18.082 -2.176 -30.856 1.00 89.44 203 PHE A O 1
ATOM 1585 N N . ASP A 1 204 ? 19.955 -3.140 -30.082 1.00 84.00 204 ASP A N 1
ATOM 1586 C CA . ASP A 1 204 ? 20.833 -1.976 -30.244 1.00 84.00 204 ASP A CA 1
ATOM 1587 C C . ASP A 1 204 ? 21.644 -1.973 -31.557 1.00 84.00 204 ASP A C 1
ATOM 1589 O O . ASP A 1 204 ? 22.300 -0.983 -31.893 1.00 84.00 204 ASP A O 1
ATOM 1593 N N . GLY A 1 205 ? 21.495 -3.027 -32.364 1.00 80.50 205 GLY A N 1
ATOM 1594 C CA . GLY A 1 205 ? 22.122 -3.193 -33.672 1.00 80.50 205 GLY A CA 1
ATOM 1595 C C . GLY A 1 205 ? 23.591 -3.618 -33.623 1.00 80.50 205 GLY A C 1
ATOM 1596 O O . GLY A 1 205 ? 24.260 -3.565 -34.665 1.00 80.50 205 GLY A O 1
ATOM 1597 N N . TYR A 1 206 ? 24.103 -4.023 -32.455 1.00 79.88 206 TYR A N 1
ATOM 1598 C CA . TYR A 1 206 ? 25.498 -4.388 -32.251 1.00 79.88 206 TYR A CA 1
ATOM 1599 C C . TYR A 1 206 ? 25.651 -5.809 -31.693 1.00 79.88 206 TYR A C 1
ATOM 1601 O O . TYR A 1 206 ? 25.396 -6.085 -30.533 1.00 79.88 206 TYR A O 1
ATOM 1609 N N . SER A 1 207 ? 26.177 -6.718 -32.517 1.00 80.12 207 SER A N 1
ATOM 1610 C CA . SER A 1 207 ? 26.485 -8.096 -32.112 1.00 80.12 207 SER A CA 1
ATOM 1611 C C . SER A 1 207 ? 27.900 -8.484 -32.539 1.00 80.12 207 SER A C 1
ATOM 1613 O O . SER A 1 207 ? 28.383 -8.096 -33.608 1.00 80.12 207 SER A O 1
ATOM 1615 N N . THR A 1 208 ? 28.606 -9.254 -31.703 1.00 74.81 208 THR A N 1
ATOM 1616 C CA . THR A 1 208 ? 29.967 -9.738 -31.999 1.00 74.81 208 THR A CA 1
ATOM 1617 C C . THR A 1 208 ? 30.146 -11.209 -31.624 1.00 74.81 208 THR A C 1
ATOM 1619 O O . THR A 1 208 ? 29.340 -11.808 -30.921 1.00 74.81 208 THR A O 1
ATOM 1622 N N . GLN A 1 209 ? 31.256 -11.830 -32.039 1.00 69.12 209 GLN A N 1
ATOM 1623 C CA . GLN A 1 209 ? 31.575 -13.210 -31.632 1.00 69.12 209 GLN A CA 1
ATOM 1624 C C . GLN A 1 209 ? 31.759 -13.373 -30.110 1.00 69.12 209 GLN A C 1
ATOM 1626 O O . GLN A 1 209 ? 31.644 -14.488 -29.607 1.00 69.12 209 GLN A O 1
ATOM 1631 N N . TRP A 1 210 ? 32.013 -12.273 -29.394 1.00 58.72 210 TRP A N 1
ATOM 1632 C CA . TRP A 1 210 ? 32.329 -12.240 -27.964 1.00 58.72 210 TRP A CA 1
ATOM 1633 C C . TRP A 1 210 ? 31.211 -11.626 -27.104 1.00 58.72 210 TRP A C 1
ATOM 1635 O O . TRP A 1 210 ? 31.267 -11.726 -25.883 1.00 58.72 210 TRP A O 1
ATOM 1645 N N . SER A 1 211 ? 30.197 -11.022 -27.733 1.00 66.50 211 SER A N 1
ATOM 1646 C CA . SER A 1 211 ? 29.014 -10.426 -27.103 1.00 66.50 211 SER A CA 1
ATOM 1647 C C . SER A 1 211 ? 27.792 -10.827 -27.927 1.00 66.50 211 SER A C 1
ATOM 1649 O O . SER A 1 211 ? 27.566 -10.274 -29.000 1.00 66.50 211 SER A O 1
ATOM 1651 N N . LYS A 1 212 ? 27.088 -11.864 -27.457 1.00 77.00 212 LYS A N 1
ATOM 1652 C CA . LYS A 1 212 ? 25.830 -12.398 -28.023 1.00 77.00 212 LYS A CA 1
ATOM 1653 C C . LYS A 1 212 ? 24.733 -12.484 -26.962 1.00 77.00 212 LYS A C 1
ATOM 1655 O O . LYS A 1 212 ? 23.860 -13.351 -27.011 1.00 77.00 212 LYS A O 1
ATOM 1660 N N . ALA A 1 213 ? 24.885 -11.704 -25.896 1.00 81.62 213 ALA A N 1
ATOM 1661 C CA . ALA A 1 213 ? 23.877 -11.661 -24.860 1.00 81.62 213 ALA A CA 1
ATOM 1662 C C . ALA A 1 213 ? 22.678 -10.903 -25.417 1.00 81.62 213 ALA A C 1
ATOM 1664 O O . ALA A 1 213 ? 22.830 -9.858 -26.029 1.00 81.62 213 ALA A O 1
ATOM 1665 N N . ASN A 1 214 ? 21.498 -11.454 -25.192 1.00 86.25 214 ASN A N 1
ATOM 1666 C CA . ASN A 1 214 ? 20.254 -10.802 -25.543 1.00 86.25 214 ASN A CA 1
ATOM 1667 C C . ASN A 1 214 ? 20.101 -9.453 -24.827 1.00 86.25 214 ASN A C 1
ATOM 1669 O O . ASN A 1 214 ? 20.435 -9.353 -23.641 1.00 86.25 214 ASN A O 1
ATOM 1673 N N . ASP A 1 215 ? 19.514 -8.480 -25.519 1.00 86.19 215 ASP A N 1
ATOM 1674 C CA . ASP A 1 215 ? 19.386 -7.101 -25.057 1.00 86.19 215 ASP A CA 1
ATOM 1675 C C . ASP A 1 215 ? 18.208 -6.891 -24.114 1.00 86.19 215 ASP A C 1
ATOM 1677 O O . ASP A 1 215 ? 17.162 -7.551 -24.195 1.00 86.19 215 ASP A O 1
ATOM 1681 N N . TRP A 1 216 ? 18.375 -5.928 -23.210 1.00 88.88 216 TRP A N 1
ATOM 1682 C CA . TRP A 1 216 ? 17.367 -5.545 -22.233 1.00 88.88 216 TRP A CA 1
ATOM 1683 C C . TRP A 1 216 ? 17.133 -4.048 -22.356 1.00 88.88 216 TRP A C 1
ATOM 1685 O O . TRP A 1 216 ? 18.058 -3.268 -22.572 1.00 88.88 216 TRP A O 1
ATOM 1695 N N . TYR A 1 217 ? 15.899 -3.609 -22.158 1.00 90.19 217 TYR A N 1
ATOM 1696 C CA . TYR A 1 217 ? 15.616 -2.188 -21.997 1.00 90.19 217 TYR A CA 1
ATOM 1697 C C . TYR A 1 217 ? 14.627 -1.957 -20.871 1.00 90.19 217 TYR A C 1
ATOM 1699 O O . TYR A 1 217 ? 13.890 -2.843 -20.449 1.00 90.19 217 TYR A O 1
ATOM 1707 N N . THR A 1 218 ? 14.621 -0.739 -20.358 1.00 91.00 218 THR A N 1
ATOM 1708 C CA . THR A 1 218 ? 13.694 -0.302 -19.324 1.00 91.00 218 THR A CA 1
ATOM 1709 C C . THR A 1 218 ? 12.789 0.784 -19.841 1.00 91.00 218 THR A C 1
ATOM 1711 O O . THR A 1 218 ? 13.232 1.635 -20.609 1.00 91.00 218 THR A O 1
ATOM 1714 N N . TYR A 1 219 ? 11.558 0.798 -19.345 1.00 92.88 219 TYR A N 1
ATOM 1715 C CA . TYR A 1 219 ? 10.605 1.873 -19.561 1.00 92.88 219 TYR A CA 1
ATOM 1716 C C . TYR A 1 219 ? 10.038 2.325 -18.217 1.00 92.88 219 TYR A C 1
ATOM 1718 O O . TYR A 1 219 ? 9.320 1.576 -17.547 1.00 92.88 219 TYR A O 1
ATOM 1726 N N . THR A 1 220 ? 10.379 3.547 -17.818 1.00 92.06 220 THR A N 1
ATOM 1727 C CA . THR A 1 220 ? 9.790 4.205 -16.651 1.00 92.06 220 THR A CA 1
ATOM 1728 C C . THR A 1 220 ? 8.705 5.136 -17.159 1.00 92.06 220 THR A C 1
ATOM 1730 O O . THR A 1 220 ? 8.972 5.954 -18.033 1.00 92.06 220 THR A O 1
ATOM 1733 N N . SER A 1 221 ? 7.479 5.041 -16.652 1.00 94.12 221 SER A N 1
ATOM 1734 C CA . SER A 1 221 ? 6.371 5.827 -17.200 1.00 94.12 221 SER A CA 1
ATOM 1735 C C . SER A 1 221 ? 5.458 6.408 -16.137 1.00 94.12 221 SER A C 1
ATOM 1737 O O . SER A 1 221 ? 5.235 5.811 -15.085 1.00 94.12 221 SER A O 1
ATOM 1739 N N . VAL A 1 222 ? 4.910 7.582 -16.443 1.00 96.69 222 VAL A N 1
ATOM 1740 C CA . VAL A 1 222 ? 3.788 8.176 -15.720 1.00 96.69 222 VAL A CA 1
ATOM 1741 C C . VAL A 1 222 ? 2.578 8.152 -16.645 1.00 96.69 222 VAL A C 1
ATOM 1743 O O . VAL A 1 222 ? 2.682 8.505 -17.821 1.00 96.69 222 VAL A O 1
ATOM 1746 N N . GLY A 1 223 ? 1.429 7.719 -16.134 1.00 95.75 223 GLY A N 1
ATOM 1747 C CA . GLY A 1 223 ? 0.224 7.543 -16.938 1.00 95.75 223 GLY A CA 1
ATOM 1748 C C . GLY A 1 223 ? -1.042 8.071 -16.294 1.00 95.75 223 GLY A C 1
ATOM 1749 O O . GLY A 1 223 ? -1.172 8.115 -15.073 1.00 95.75 223 GLY A O 1
ATOM 1750 N N . LEU A 1 224 ? -2.002 8.441 -17.136 1.00 97.12 224 LEU A N 1
ATOM 1751 C CA . LEU A 1 224 ? -3.365 8.776 -16.746 1.00 97.12 224 LEU A CA 1
ATOM 1752 C C . LEU A 1 224 ? -4.275 7.589 -17.056 1.00 97.12 224 LEU A C 1
ATOM 1754 O O . LEU A 1 224 ? -4.290 7.084 -18.175 1.00 97.12 224 LEU A O 1
ATOM 1758 N N . THR A 1 225 ? -5.063 7.171 -16.070 1.00 94.88 225 THR A N 1
ATOM 1759 C CA . THR A 1 225 ? -5.988 6.038 -16.164 1.00 94.88 225 THR A CA 1
ATOM 1760 C C . THR A 1 225 ? -7.431 6.509 -16.092 1.00 94.88 225 THR A C 1
ATOM 1762 O O . THR A 1 225 ? -7.814 7.190 -15.139 1.00 94.88 225 THR A O 1
ATOM 1765 N N . TYR A 1 226 ? -8.248 6.059 -17.040 1.00 93.00 226 TYR A N 1
ATOM 1766 C CA . TYR A 1 226 ? -9.700 6.163 -17.007 1.00 93.00 226 TYR A CA 1
ATOM 1767 C C . TYR A 1 226 ? -10.334 4.773 -16.869 1.00 93.00 226 TYR A C 1
ATOM 1769 O O . TYR A 1 226 ? -10.058 3.880 -17.665 1.00 93.00 226 TYR A O 1
ATOM 1777 N N . ARG A 1 227 ? -11.204 4.580 -15.875 1.00 89.88 227 ARG A N 1
ATOM 1778 C CA . ARG A 1 227 ? -11.945 3.336 -15.621 1.00 89.88 227 ARG A CA 1
ATOM 1779 C C . ARG A 1 227 ? -13.391 3.494 -16.062 1.00 89.88 227 ARG A C 1
ATOM 1781 O O . ARG A 1 227 ? -14.100 4.401 -15.618 1.00 89.88 227 ARG A O 1
ATOM 1788 N N . PHE A 1 228 ? -13.850 2.560 -16.878 1.00 87.50 228 PHE A N 1
ATOM 1789 C CA . PHE A 1 228 ? -15.227 2.487 -17.339 1.00 87.50 228 PHE A CA 1
ATOM 1790 C C . PHE A 1 228 ? -16.047 1.761 -16.276 1.00 87.50 228 PHE A C 1
ATOM 1792 O O . PHE A 1 228 ? -16.148 0.544 -16.305 1.00 87.50 228 PHE A O 1
ATOM 1799 N N . VAL A 1 229 ? -16.592 2.488 -15.299 1.00 79.31 229 VAL A N 1
ATOM 1800 C CA . VAL A 1 229 ? -17.428 1.921 -14.221 1.00 79.31 229 VAL A CA 1
ATOM 1801 C C . VAL A 1 229 ? -18.903 2.192 -14.522 1.00 79.31 229 VAL A C 1
ATOM 1803 O O . VAL A 1 229 ? -19.285 3.358 -14.696 1.00 79.31 229 VAL A O 1
ATOM 1806 N N . SER A 1 230 ? -19.725 1.140 -14.573 1.00 68.75 230 SER A N 1
ATOM 1807 C CA . SER A 1 230 ? -21.172 1.247 -14.814 1.00 68.75 230 SER A CA 1
ATOM 1808 C C . SER A 1 230 ? -21.940 1.471 -13.504 1.00 68.75 230 SER A C 1
ATOM 1810 O O . SER A 1 230 ? -21.493 1.045 -12.442 1.00 68.75 230 SER A O 1
ATOM 1812 N N . LYS A 1 231 ? -23.090 2.159 -13.557 1.00 55.75 231 LYS A N 1
ATOM 1813 C CA . LYS A 1 231 ? -24.029 2.204 -12.422 1.00 55.75 231 LYS A CA 1
ATOM 1814 C C . LYS A 1 231 ? -24.807 0.890 -12.428 1.00 55.75 231 LYS A C 1
ATOM 1816 O O . LYS A 1 231 ? -25.398 0.567 -13.457 1.00 55.75 231 LYS A O 1
ATOM 1821 N N . ASP A 1 232 ? -24.830 0.157 -11.316 1.00 48.00 232 ASP A N 1
ATOM 1822 C CA . ASP A 1 232 ? -25.591 -1.093 -11.223 1.00 48.00 232 ASP A CA 1
ATOM 1823 C C . ASP A 1 232 ? -27.054 -0.858 -11.633 1.00 48.00 232 ASP A C 1
ATOM 1825 O O . ASP A 1 232 ? -27.785 -0.087 -11.002 1.00 48.00 232 ASP A O 1
ATOM 1829 N N . LYS A 1 233 ? -27.497 -1.515 -12.713 1.00 37.06 233 LYS A N 1
ATOM 1830 C CA . LYS A 1 233 ? -28.923 -1.588 -13.042 1.00 37.06 233 LYS A CA 1
ATOM 1831 C C . LYS A 1 233 ? -29.567 -2.482 -11.984 1.00 37.06 233 LYS A C 1
ATOM 1833 O O . LYS A 1 233 ? -29.282 -3.677 -11.944 1.00 37.06 233 LYS A O 1
ATOM 1838 N N . LYS A 1 234 ? -30.435 -1.924 -11.130 1.00 30.92 234 LYS A N 1
ATOM 1839 C CA . LYS A 1 234 ? -31.323 -2.730 -10.277 1.00 30.92 234 LYS A CA 1
ATOM 1840 C C . LYS A 1 234 ? -32.086 -3.696 -11.193 1.00 30.92 234 LYS A C 1
ATOM 1842 O O . LYS A 1 234 ? -32.834 -3.236 -12.055 1.00 30.92 234 LYS A O 1
ATOM 1847 N N . LYS A 1 235 ? -31.872 -5.009 -11.053 1.00 30.34 235 LYS A N 1
ATOM 1848 C CA . LYS A 1 235 ? -32.673 -6.017 -11.762 1.00 30.34 235 LYS A CA 1
ATOM 1849 C C . LYS A 1 235 ? -34.129 -5.870 -11.302 1.00 30.34 235 LYS A C 1
ATOM 1851 O O . LYS A 1 235 ? -34.405 -6.009 -10.113 1.00 30.34 235 LYS A O 1
ATOM 1856 N N . LYS A 1 236 ? -35.033 -5.539 -12.229 1.00 24.06 236 LYS A N 1
ATOM 1857 C CA . LYS A 1 236 ? -36.478 -5.741 -12.059 1.00 24.06 236 LYS A CA 1
ATOM 1858 C C . LYS A 1 236 ? -36.701 -7.253 -12.126 1.00 24.06 236 LYS A C 1
ATOM 1860 O O . LYS A 1 236 ? -36.259 -7.869 -13.091 1.00 24.06 236 LYS A O 1
ATOM 1865 N N . TYR A 1 237 ? -37.291 -7.830 -11.088 1.00 33.88 237 TYR A N 1
ATOM 1866 C CA . TYR A 1 237 ? -37.769 -9.207 -11.125 1.00 33.88 237 TYR A CA 1
ATOM 1867 C C . TYR A 1 237 ? -39.218 -9.155 -11.605 1.00 33.88 237 TYR A C 1
ATOM 1869 O O . TYR A 1 237 ? -40.047 -8.540 -10.934 1.00 33.88 237 TYR A O 1
ATOM 1877 N N . ASP A 1 238 ? -39.481 -9.730 -12.776 1.00 27.08 238 ASP A N 1
ATOM 1878 C CA . ASP A 1 238 ? -40.831 -10.104 -13.191 1.00 27.08 238 ASP A CA 1
ATOM 1879 C C . ASP A 1 238 ? -41.130 -11.443 -12.508 1.00 27.08 238 ASP A C 1
ATOM 1881 O O . ASP A 1 238 ? -40.340 -12.383 -12.614 1.00 27.08 238 ASP A O 1
ATOM 1885 N N . TYR A 1 239 ? -42.203 -11.492 -11.723 1.00 31.55 239 TYR A N 1
ATOM 1886 C CA . TYR A 1 239 ? -42.657 -12.719 -11.076 1.00 31.55 239 TYR A CA 1
ATOM 1887 C C . TYR A 1 239 ? -43.657 -13.398 -12.016 1.00 31.55 239 TYR A C 1
ATOM 1889 O O . TYR A 1 239 ? -44.652 -12.779 -12.389 1.00 31.55 239 TYR A O 1
ATOM 1897 N N . GLU A 1 240 ? -43.380 -14.640 -12.415 1.00 28.09 240 GLU A N 1
ATOM 1898 C CA . GLU A 1 240 ? -44.382 -15.527 -13.011 1.00 28.09 240 GLU A CA 1
ATOM 1899 C C . GLU A 1 240 ? -45.356 -15.964 -11.906 1.00 28.09 240 GLU A C 1
ATOM 1901 O O . GLU A 1 240 ? -44.929 -16.392 -10.832 1.00 28.09 240 GLU A O 1
ATOM 1906 N N . GLU A 1 241 ? -46.658 -15.796 -12.146 1.00 28.61 241 GLU A N 1
ATOM 1907 C CA . GLU A 1 241 ? -47.720 -16.231 -11.235 1.00 28.61 241 GLU A CA 1
ATOM 1908 C C . GLU A 1 241 ? -47.764 -17.763 -11.160 1.00 28.61 241 GLU A C 1
ATOM 1910 O O . GLU A 1 241 ? -48.084 -18.438 -12.139 1.00 28.61 241 GLU A O 1
ATOM 1915 N N . GLU A 1 242 ? -47.480 -18.319 -9.980 1.00 27.89 242 GLU A N 1
ATOM 1916 C CA . GLU A 1 242 ? -47.864 -19.692 -9.656 1.00 27.89 242 GLU A CA 1
ATOM 1917 C C . GLU A 1 242 ? -49.376 -19.752 -9.405 1.00 27.89 242 GLU A C 1
ATOM 1919 O O . GLU A 1 242 ? -49.923 -19.033 -8.565 1.00 27.89 242 GLU A O 1
ATOM 1924 N N . ALA A 1 243 ? -50.050 -20.633 -10.144 1.00 30.31 243 ALA A N 1
ATOM 1925 C CA . ALA A 1 243 ? -51.463 -20.933 -9.980 1.00 30.31 243 ALA A CA 1
ATOM 1926 C C . ALA A 1 243 ? -51.734 -21.553 -8.599 1.00 30.31 243 ALA A C 1
ATOM 1928 O O . ALA A 1 243 ? -51.182 -22.600 -8.256 1.00 30.31 243 ALA A O 1
ATOM 1929 N N . ILE A 1 244 ? -52.627 -20.931 -7.830 1.00 29.09 244 ILE A N 1
ATOM 1930 C CA . ILE A 1 244 ? -53.145 -21.479 -6.572 1.00 29.09 244 ILE A CA 1
ATOM 1931 C C . ILE A 1 244 ? -54.424 -22.271 -6.890 1.00 29.09 244 ILE A C 1
ATOM 1933 O O . ILE A 1 244 ? -55.293 -21.738 -7.585 1.00 29.09 244 ILE A O 1
ATOM 1937 N N . PRO A 1 245 ? -54.573 -23.522 -6.413 1.00 30.42 245 PRO A N 1
ATOM 1938 C CA . PRO A 1 245 ? -55.815 -24.257 -6.569 1.00 30.42 245 PRO A CA 1
ATOM 1939 C C . PRO A 1 245 ? -56.903 -23.679 -5.660 1.00 30.42 245 PRO A C 1
ATOM 1941 O O . PRO A 1 245 ? -56.680 -23.384 -4.486 1.00 30.42 245 PRO A O 1
ATOM 1944 N N . ASP A 1 246 ? -58.072 -23.546 -6.274 1.00 40.00 246 ASP A N 1
ATOM 1945 C CA . ASP A 1 246 ? -59.328 -23.044 -5.738 1.00 40.00 246 ASP A CA 1
ATOM 1946 C C . ASP A 1 246 ? -59.795 -23.840 -4.511 1.00 40.00 246 ASP A C 1
ATOM 1948 O O . ASP A 1 246 ? -59.843 -25.074 -4.543 1.00 40.00 246 ASP A O 1
ATOM 1952 N N . ASN A 1 247 ? -60.146 -23.130 -3.437 1.00 31.41 247 ASN A N 1
ATOM 1953 C CA . ASN A 1 247 ? -61.124 -23.631 -2.485 1.00 31.41 247 ASN A CA 1
ATOM 1954 C C . ASN A 1 247 ? -61.756 -22.506 -1.651 1.00 31.41 247 ASN A C 1
ATOM 1956 O O . ASN A 1 247 ? -61.069 -21.772 -0.938 1.00 31.41 247 ASN A O 1
ATOM 1960 N N . ASN A 1 248 ? -63.089 -22.547 -1.656 1.00 31.03 248 ASN A N 1
ATOM 1961 C CA . ASN A 1 248 ? -64.053 -21.994 -0.701 1.00 31.03 248 ASN A CA 1
ATOM 1962 C C . ASN A 1 248 ? -64.517 -20.543 -0.898 1.00 31.03 248 ASN A C 1
ATOM 1964 O O . ASN A 1 248 ? -64.044 -19.594 -0.283 1.00 31.03 248 ASN A O 1
ATOM 1968 N N . GLU A 1 249 ? -65.533 -20.425 -1.750 1.00 32.38 249 GLU A N 1
ATOM 1969 C CA . GLU A 1 249 ? -66.921 -20.104 -1.385 1.00 32.38 249 GLU A CA 1
ATOM 1970 C C . GLU A 1 249 ? -67.228 -19.388 -0.036 1.00 32.38 249 GLU A C 1
ATOM 1972 O O . GLU A 1 249 ? -67.041 -19.926 1.053 1.00 32.38 249 GLU A O 1
ATOM 1977 N N . VAL A 1 250 ? -67.920 -18.250 -0.216 1.00 31.09 250 VAL A N 1
ATOM 1978 C CA . VAL A 1 250 ? -69.016 -17.645 0.577 1.00 31.09 250 VAL A CA 1
ATOM 1979 C C . VAL A 1 250 ? -68.710 -16.543 1.618 1.00 31.09 250 VAL A C 1
ATOM 1981 O O . VAL A 1 250 ? -68.178 -16.770 2.696 1.00 31.09 250 VAL A O 1
ATOM 1984 N N . ALA A 1 251 ? -69.290 -15.383 1.267 1.00 30.12 251 ALA A N 1
ATOM 1985 C CA . ALA A 1 251 ? -69.935 -14.325 2.058 1.00 30.12 251 ALA A CA 1
ATOM 1986 C C . ALA A 1 251 ? -69.103 -13.286 2.832 1.00 30.12 251 ALA A C 1
ATOM 1988 O O . ALA A 1 251 ? -68.625 -13.510 3.936 1.00 30.12 251 ALA A O 1
ATOM 1989 N N . ASP A 1 252 ? -69.112 -12.085 2.244 1.00 31.44 252 ASP A N 1
ATOM 1990 C CA . ASP A 1 252 ? -69.772 -10.883 2.780 1.00 31.44 252 ASP A CA 1
ATOM 1991 C C . ASP A 1 252 ? -69.425 -10.465 4.218 1.00 31.44 252 ASP A C 1
ATOM 1993 O O . ASP A 1 252 ? -69.975 -10.980 5.189 1.00 31.44 252 ASP A O 1
ATOM 1997 N N . ASN A 1 253 ? -68.590 -9.435 4.357 1.00 32.03 253 ASN A N 1
ATOM 1998 C CA . ASN A 1 253 ? -69.053 -8.092 4.719 1.00 32.03 253 ASN A CA 1
ATOM 1999 C C . ASN A 1 253 ? -67.871 -7.120 4.836 1.00 32.03 253 ASN A C 1
ATOM 2001 O O . ASN A 1 253 ? -66.752 -7.485 5.187 1.00 32.03 253 ASN A O 1
ATOM 2005 N N . ASN A 1 254 ? -68.156 -5.864 4.506 1.00 41.16 254 ASN A N 1
ATOM 2006 C CA . ASN A 1 254 ? -67.249 -4.729 4.582 1.00 41.16 254 ASN A CA 1
ATOM 2007 C C . ASN A 1 254 ? -66.619 -4.571 5.970 1.00 41.16 254 ASN A C 1
ATOM 2009 O O . ASN A 1 254 ? -67.346 -4.377 6.936 1.00 41.16 254 ASN A O 1
ATOM 2013 N N . GLU A 1 255 ? -65.294 -4.455 6.025 1.00 31.50 255 GLU A N 1
ATOM 2014 C CA . GLU A 1 255 ? -64.618 -3.570 6.970 1.00 31.50 255 GLU A CA 1
ATOM 2015 C C . GLU A 1 255 ? -63.286 -3.107 6.369 1.00 31.50 255 GLU A C 1
ATOM 2017 O O . GLU A 1 255 ? -62.481 -3.885 5.857 1.00 31.50 255 GLU A O 1
ATOM 2022 N N . VAL A 1 256 ? -63.092 -1.789 6.363 1.00 37.03 256 VAL A N 1
ATOM 2023 C CA . VAL A 1 256 ? -61.848 -1.142 5.954 1.00 37.03 256 VAL A CA 1
ATOM 2024 C C . VAL A 1 256 ? -60.815 -1.420 7.044 1.00 37.03 256 VAL A C 1
ATOM 2026 O O . VAL A 1 256 ? -60.674 -0.641 7.984 1.00 37.03 256 VAL A O 1
ATOM 2029 N N . GLU A 1 257 ? -60.084 -2.527 6.930 1.00 32.16 257 GLU A N 1
ATOM 2030 C CA . GLU A 1 257 ? -58.867 -2.726 7.710 1.00 32.16 257 GLU A CA 1
ATOM 2031 C C . GLU A 1 257 ? -57.731 -1.920 7.077 1.00 32.16 257 GLU A C 1
ATOM 2033 O O . GLU A 1 257 ? -57.198 -2.224 6.007 1.00 32.16 257 GLU A O 1
ATOM 2038 N N . THR A 1 258 ? -57.339 -0.852 7.766 1.00 30.64 258 THR A N 1
ATOM 2039 C CA . THR A 1 258 ? -56.042 -0.210 7.576 1.00 30.64 258 THR A CA 1
ATOM 2040 C C . THR A 1 258 ? -54.948 -1.268 7.669 1.00 30.64 258 THR A C 1
ATOM 2042 O O . THR A 1 258 ? -54.631 -1.740 8.762 1.00 30.64 258 THR A O 1
ATOM 2045 N N . VAL A 1 259 ? -54.346 -1.620 6.531 1.00 31.03 259 VAL A N 1
ATOM 2046 C CA . VAL A 1 259 ? -53.141 -2.449 6.482 1.00 31.03 259 VAL A CA 1
ATOM 2047 C C . VAL A 1 259 ? -52.017 -1.654 7.141 1.00 31.03 259 VAL A C 1
ATOM 2049 O O . VAL A 1 259 ? -51.291 -0.899 6.493 1.00 31.03 259 VAL A O 1
ATOM 2052 N N . ILE A 1 260 ? -51.857 -1.813 8.456 1.00 35.31 260 ILE A N 1
ATOM 2053 C CA . ILE A 1 260 ? -50.581 -1.548 9.108 1.00 35.31 260 ILE A CA 1
ATOM 2054 C C . ILE A 1 260 ? -49.659 -2.635 8.569 1.00 35.31 260 ILE A C 1
ATOM 2056 O O . ILE A 1 260 ? -49.562 -3.727 9.126 1.00 35.31 260 ILE A O 1
ATOM 2060 N N . THR A 1 261 ? -49.003 -2.365 7.439 1.00 33.12 261 THR A N 1
ATOM 2061 C CA . THR A 1 261 ? -47.875 -3.180 7.005 1.00 33.12 261 THR A CA 1
ATOM 2062 C C . THR A 1 261 ? -46.876 -3.131 8.148 1.00 33.12 261 THR A C 1
ATOM 2064 O O . THR A 1 261 ? -46.242 -2.094 8.367 1.00 33.12 261 THR A O 1
ATOM 2067 N N . LYS A 1 262 ? -46.783 -4.214 8.929 1.00 37.91 262 LYS A N 1
ATOM 2068 C CA . LYS A 1 262 ? -45.772 -4.341 9.975 1.00 37.91 262 LYS A CA 1
ATOM 2069 C C . LYS A 1 262 ? -44.432 -4.008 9.310 1.00 37.91 262 LYS A C 1
ATOM 2071 O O . LYS A 1 262 ? -44.115 -4.628 8.291 1.00 37.91 262 LYS A O 1
ATOM 2076 N N . PRO A 1 263 ? -43.702 -2.985 9.786 1.00 40.97 263 PRO A N 1
ATOM 2077 C CA . PRO A 1 263 ? -42.494 -2.543 9.116 1.00 40.97 263 PRO A CA 1
ATOM 2078 C C . PRO A 1 263 ? -41.540 -3.728 9.060 1.00 40.97 263 PRO A C 1
ATOM 2080 O O . PRO A 1 263 ? -41.186 -4.287 10.096 1.00 40.97 263 PRO A O 1
ATOM 2083 N N . LYS A 1 264 ? -41.183 -4.125 7.836 1.00 51.12 264 LYS A N 1
ATOM 2084 C CA . LYS A 1 264 ? -40.227 -5.195 7.568 1.00 51.12 264 LYS A CA 1
ATOM 2085 C C . LYS A 1 264 ? -38.967 -4.925 8.387 1.00 51.12 264 LYS A C 1
ATOM 2087 O O . LYS A 1 264 ? -38.280 -3.931 8.145 1.00 51.12 264 LYS A O 1
ATOM 2092 N N . VAL A 1 265 ? -38.675 -5.783 9.361 1.00 60.25 265 VAL A N 1
ATOM 2093 C CA . VAL A 1 265 ? -37.485 -5.635 10.197 1.00 60.25 265 VAL A CA 1
ATOM 2094 C C . VAL A 1 265 ? -36.305 -6.110 9.363 1.00 60.25 265 VAL A C 1
ATOM 2096 O O . VAL A 1 265 ? -36.183 -7.289 9.031 1.00 60.25 265 VAL A O 1
ATOM 2099 N N . GLU A 1 266 ? -35.457 -5.171 8.956 1.00 73.06 266 GLU A N 1
ATOM 2100 C CA . GLU A 1 266 ? -34.246 -5.472 8.199 1.00 73.06 266 GLU A CA 1
ATOM 2101 C C . GLU A 1 266 ? -33.091 -5.871 9.121 1.00 73.06 266 GLU A C 1
ATOM 2103 O O . GLU A 1 266 ? -33.054 -5.520 10.302 1.00 73.06 266 GLU A O 1
ATOM 2108 N N . PHE A 1 267 ? -32.109 -6.576 8.558 1.00 81.50 267 PHE A N 1
ATOM 2109 C CA . PHE A 1 267 ? -30.868 -6.883 9.255 1.00 81.50 267 PHE A CA 1
ATOM 2110 C C . PHE A 1 267 ? -30.125 -5.599 9.650 1.00 81.50 267 PHE A C 1
ATOM 2112 O O . PHE A 1 267 ? -29.753 -4.787 8.791 1.00 81.50 267 PHE A O 1
ATOM 2119 N N . GLN A 1 268 ? -29.851 -5.438 10.944 1.00 83.06 268 GLN A N 1
ATOM 2120 C CA . GLN A 1 268 ? -29.158 -4.274 11.495 1.00 83.06 268 GLN A CA 1
ATOM 2121 C C . GLN A 1 268 ? -28.009 -4.694 12.403 1.00 83.06 268 GLN A C 1
ATOM 2123 O O . GLN A 1 268 ? -28.100 -5.670 13.142 1.00 83.06 268 GLN A O 1
ATOM 2128 N N . ILE A 1 269 ? -26.933 -3.915 12.375 1.00 86.62 269 ILE A N 1
ATOM 2129 C CA . ILE A 1 269 ? -25.793 -4.074 13.272 1.00 86.62 269 ILE A CA 1
ATOM 2130 C C . ILE A 1 269 ? -25.470 -2.721 13.893 1.00 86.62 269 ILE A C 1
ATOM 2132 O O . ILE A 1 269 ? -25.317 -1.725 13.184 1.00 86.62 269 ILE A O 1
ATOM 2136 N N . VAL A 1 270 ? -25.399 -2.687 15.218 1.00 85.69 270 VAL A N 1
ATOM 2137 C CA . VAL A 1 270 ? -25.092 -1.489 15.996 1.00 85.69 270 VAL A CA 1
ATOM 2138 C C . VAL A 1 270 ? -23.923 -1.825 16.902 1.00 85.69 270 VAL A C 1
ATOM 2140 O O . VAL A 1 270 ? -24.041 -2.682 17.771 1.00 85.69 270 VAL A O 1
ATOM 2143 N N . ALA A 1 271 ? -22.794 -1.163 16.672 1.00 83.56 271 ALA A N 1
ATOM 2144 C CA . ALA A 1 271 ? -21.682 -1.160 17.608 1.00 83.56 271 ALA A CA 1
ATOM 2145 C C . ALA A 1 271 ? -21.817 0.043 18.541 1.00 83.56 271 ALA A C 1
ATOM 2147 O O . ALA A 1 271 ? -22.218 1.118 18.092 1.00 83.56 271 ALA A O 1
ATOM 2148 N N . ASP A 1 272 ? -21.460 -0.130 19.800 1.00 87.88 272 ASP A N 1
ATOM 2149 C CA . ASP A 1 272 ? -21.340 0.928 20.787 1.00 87.88 272 ASP A CA 1
ATOM 2150 C C . ASP A 1 272 ? -19.862 1.099 21.125 1.00 87.88 272 ASP A C 1
ATOM 2152 O O . ASP A 1 272 ? -19.223 0.197 21.662 1.00 87.88 272 ASP A O 1
ATOM 2156 N N . VAL A 1 273 ? -19.299 2.218 20.683 1.00 82.75 273 VAL A N 1
ATOM 2157 C CA . VAL A 1 273 ? -17.880 2.552 20.814 1.00 82.75 273 VAL A CA 1
ATOM 2158 C C . VAL A 1 273 ? -17.828 3.988 21.325 1.00 82.75 273 VAL A C 1
ATOM 2160 O O . VAL A 1 273 ? -18.476 4.841 20.705 1.00 82.75 273 VAL A O 1
ATOM 2163 N N . PRO A 1 274 ? -17.067 4.278 22.394 1.00 80.69 274 PRO A N 1
ATOM 2164 C CA . PRO A 1 274 ? -16.876 5.642 22.867 1.00 80.69 274 PRO A CA 1
ATOM 2165 C C . PRO A 1 274 ? -16.353 6.542 21.745 1.00 80.69 274 PRO A C 1
ATOM 2167 O O . PRO A 1 274 ? -15.411 6.182 21.041 1.00 80.69 274 PRO A O 1
ATOM 2170 N N . SER A 1 275 ? -16.945 7.725 21.581 1.00 80.06 275 SER A N 1
ATOM 2171 C CA . SER A 1 275 ? -16.504 8.692 20.568 1.00 80.06 275 SER A CA 1
ATOM 2172 C C . SER A 1 275 ? -15.155 9.331 20.905 1.00 80.06 275 SER A C 1
ATOM 2174 O O . SER A 1 275 ? -14.486 9.862 20.022 1.00 80.06 275 SER A O 1
ATOM 2176 N N . GLU A 1 276 ? -14.749 9.289 22.175 1.00 81.00 276 GLU A N 1
ATOM 2177 C CA . GLU A 1 276 ? -13.513 9.883 22.672 1.00 81.00 276 GLU A CA 1
ATOM 2178 C C . GLU A 1 276 ? -12.941 9.061 23.834 1.00 81.00 276 GLU A C 1
ATOM 2180 O O . GLU A 1 276 ? -13.684 8.648 24.723 1.00 81.00 276 GLU A O 1
ATOM 2185 N N . ILE A 1 277 ? -11.626 8.832 23.817 1.00 79.44 277 ILE A N 1
ATOM 2186 C CA . ILE A 1 277 ? -10.853 8.128 24.849 1.00 79.44 277 ILE A CA 1
ATOM 2187 C C . ILE A 1 277 ? -9.490 8.806 25.037 1.00 79.44 277 ILE A C 1
ATOM 2189 O O . ILE A 1 277 ? -9.044 9.577 24.191 1.00 79.44 277 ILE A O 1
ATOM 2193 N N . THR A 1 278 ? -8.789 8.507 26.124 1.00 73.75 278 THR A N 1
ATOM 2194 C CA . THR A 1 278 ? -7.401 8.934 26.352 1.00 73.75 278 THR A CA 1
ATOM 2195 C C . THR A 1 278 ? -6.445 7.764 26.138 1.00 73.75 278 THR A C 1
ATOM 2197 O O . THR A 1 278 ? -6.781 6.612 26.407 1.00 73.75 278 THR A O 1
ATOM 2200 N N . GLN A 1 279 ? -5.225 8.047 25.683 1.00 68.88 279 GLN A N 1
ATOM 2201 C CA . GLN A 1 279 ? -4.155 7.051 25.631 1.00 68.88 279 GLN A CA 1
ATOM 2202 C C . GLN A 1 279 ? -3.957 6.374 27.005 1.00 68.88 279 GLN A C 1
ATOM 2204 O O . GLN A 1 279 ? -3.702 7.053 28.001 1.00 68.88 279 GLN A O 1
ATOM 2209 N N . GLY A 1 280 ? -4.048 5.042 27.046 1.00 61.12 280 GLY A N 1
ATOM 2210 C CA . GLY A 1 280 ? -3.990 4.228 28.265 1.00 61.12 280 GLY A CA 1
ATOM 2211 C C . GLY A 1 280 ? -5.354 3.758 28.782 1.00 61.12 280 GLY A C 1
ATOM 2212 O O . GLY A 1 280 ? -5.399 2.879 29.643 1.00 61.12 280 GLY A O 1
ATOM 2213 N N . ASP A 1 281 ? -6.463 4.298 28.267 1.00 66.50 281 ASP A N 1
ATOM 2214 C CA . ASP A 1 281 ? -7.805 3.919 28.710 1.00 66.50 281 ASP A CA 1
ATOM 2215 C C . ASP A 1 281 ? -8.162 2.482 28.291 1.00 66.50 281 ASP A C 1
ATOM 2217 O O . ASP A 1 281 ? -7.691 1.953 27.272 1.00 66.50 281 ASP A O 1
ATOM 2221 N N . THR A 1 282 ? -9.034 1.865 29.094 1.00 69.88 282 THR A N 1
ATOM 2222 C CA . THR A 1 282 ? -9.672 0.574 28.819 1.00 69.88 282 THR A CA 1
ATOM 2223 C C . THR A 1 282 ? -11.185 0.761 28.753 1.00 69.88 282 THR A C 1
ATOM 2225 O O . THR A 1 282 ? -11.764 1.355 29.658 1.00 69.88 282 THR A O 1
ATOM 2228 N N . PHE A 1 283 ? -11.831 0.255 27.702 1.00 74.06 283 PHE A N 1
ATOM 2229 C CA . PHE A 1 283 ? -13.273 0.399 27.479 1.00 74.06 283 PHE A CA 1
ATOM 2230 C C . PHE A 1 283 ? -13.877 -0.856 26.840 1.00 74.06 283 PHE A C 1
ATOM 2232 O O . PHE A 1 283 ? -13.172 -1.662 26.233 1.00 74.06 283 PHE A O 1
ATOM 2239 N N . ILE A 1 284 ? -15.191 -1.030 26.981 1.00 79.00 284 ILE A N 1
ATOM 2240 C CA . ILE A 1 284 ? -15.934 -2.146 26.387 1.00 79.00 284 ILE A CA 1
ATOM 2241 C C . ILE A 1 284 ? -16.585 -1.666 25.094 1.00 79.00 284 ILE A C 1
ATOM 2243 O O . ILE A 1 284 ? -17.146 -0.574 25.042 1.00 79.00 284 ILE A O 1
ATOM 2247 N N . VAL A 1 285 ? -16.514 -2.496 24.058 1.00 82.75 285 VAL A N 1
ATOM 2248 C CA . VAL A 1 285 ? -17.289 -2.321 22.835 1.00 82.75 285 VAL A CA 1
ATOM 2249 C C . VAL A 1 285 ? -18.351 -3.403 22.772 1.00 82.75 285 VAL A C 1
ATOM 2251 O O . VAL A 1 285 ? -18.017 -4.589 22.758 1.00 82.75 285 VAL A O 1
ATOM 2254 N N . SER A 1 286 ? -19.611 -2.983 22.677 1.00 86.50 286 SER A N 1
ATOM 2255 C CA . SER A 1 286 ? -20.765 -3.874 22.543 1.00 86.50 286 SER A CA 1
ATOM 2256 C C . SER A 1 286 ? -21.325 -3.832 21.131 1.00 86.50 286 SER A C 1
ATOM 2258 O O . SER A 1 286 ? -21.560 -2.766 20.570 1.00 86.50 286 SER A O 1
ATOM 2260 N N . ILE A 1 287 ? -21.563 -4.994 20.531 1.00 87.81 287 ILE A N 1
ATOM 2261 C CA . ILE A 1 287 ? -22.094 -5.121 19.172 1.00 87.81 287 ILE A CA 1
ATOM 2262 C C . ILE A 1 287 ? -23.378 -5.913 19.216 1.00 87.81 287 ILE A C 1
ATOM 2264 O O . ILE A 1 287 ? -23.360 -7.114 19.464 1.00 87.81 287 ILE A O 1
ATOM 2268 N N . LYS A 1 288 ? -24.483 -5.245 18.895 1.00 91.06 288 LYS A N 1
ATOM 2269 C CA . LYS A 1 288 ? -25.804 -5.848 18.768 1.00 91.06 288 LYS A CA 1
ATOM 2270 C C . LYS A 1 288 ? -26.136 -6.102 17.302 1.00 91.06 288 LYS A C 1
ATOM 2272 O O . LYS A 1 288 ? -26.107 -5.185 16.480 1.00 91.06 288 LYS A O 1
ATOM 2277 N N . VAL A 1 289 ? -26.507 -7.338 16.989 1.00 88.75 289 VAL A N 1
ATOM 2278 C CA . VAL A 1 289 ? -26.961 -7.783 15.669 1.00 88.75 289 VAL A CA 1
ATOM 2279 C C . VAL A 1 289 ? -28.445 -8.120 15.744 1.00 88.75 289 VAL A C 1
ATOM 2281 O O . VAL A 1 289 ? -28.847 -8.972 16.528 1.00 88.75 289 VAL A O 1
ATOM 2284 N N . THR A 1 290 ? -29.258 -7.476 14.911 1.00 88.00 290 THR A N 1
ATOM 2285 C CA . THR A 1 290 ? -30.691 -7.754 14.737 1.00 88.00 290 THR A CA 1
ATOM 2286 C C . THR A 1 290 ? -30.881 -8.483 13.415 1.00 88.00 290 THR A C 1
ATOM 2288 O O . THR A 1 290 ? -30.464 -7.974 12.376 1.00 88.00 290 THR A O 1
ATOM 2291 N N . LYS A 1 291 ? -31.476 -9.680 13.445 1.00 82.12 291 LYS A N 1
ATOM 2292 C CA . LYS A 1 291 ? -31.517 -10.595 12.294 1.00 82.12 291 LYS A CA 1
ATOM 2293 C C . LYS A 1 291 ? -32.545 -10.210 11.223 1.00 82.12 291 LYS A C 1
ATOM 2295 O O . LYS A 1 291 ? -32.324 -10.479 10.049 1.00 82.12 291 LYS A O 1
ATOM 2300 N N . GLY A 1 292 ? -33.621 -9.533 11.616 1.00 73.69 292 GLY A N 1
ATOM 2301 C CA . GLY A 1 292 ? -34.745 -9.226 10.731 1.00 73.69 292 GLY A CA 1
ATOM 2302 C C . GLY A 1 292 ? -35.707 -10.401 10.523 1.00 73.69 292 GLY A C 1
ATOM 2303 O O . GLY A 1 292 ? -35.536 -11.460 11.122 1.00 73.69 292 GLY A O 1
ATOM 2304 N N . ASP A 1 293 ? -36.732 -10.198 9.690 1.00 66.62 293 ASP A N 1
ATOM 2305 C CA . ASP A 1 293 ? -37.850 -11.149 9.509 1.00 66.62 293 ASP A CA 1
ATOM 2306 C C . ASP A 1 293 ? -37.526 -12.341 8.586 1.00 66.62 293 ASP A C 1
ATOM 2308 O O . ASP A 1 293 ? -38.295 -13.297 8.502 1.00 66.62 293 ASP A O 1
ATOM 2312 N N . ARG A 1 294 ? -36.400 -12.293 7.863 1.00 61.31 294 ARG A N 1
ATOM 2313 C CA . ARG A 1 294 ? -35.937 -13.395 7.004 1.00 61.31 294 ARG A CA 1
ATOM 2314 C C . ARG A 1 294 ? -35.008 -14.312 7.789 1.00 61.31 294 ARG A C 1
ATOM 2316 O O . ARG A 1 294 ? -34.181 -13.835 8.563 1.00 61.31 294 ARG A O 1
ATOM 2323 N N . LEU A 1 295 ? -35.141 -15.622 7.583 1.00 53.50 295 LEU A N 1
ATOM 2324 C CA . LEU A 1 295 ? -34.363 -16.630 8.300 1.00 53.50 295 LEU A CA 1
ATOM 2325 C C . LEU A 1 295 ? -32.863 -16.457 8.030 1.00 53.50 295 LEU A C 1
ATOM 2327 O O . LEU A 1 295 ? -32.353 -16.789 6.961 1.00 53.50 295 LEU A O 1
ATOM 2331 N N . ILE A 1 296 ? -32.149 -15.968 9.043 1.00 61.16 296 ILE A N 1
ATOM 2332 C CA . ILE A 1 296 ? -30.697 -16.080 9.125 1.00 61.16 296 ILE A CA 1
ATOM 2333 C C . ILE A 1 296 ? -30.408 -17.312 9.968 1.00 61.16 296 ILE A C 1
ATOM 2335 O O . ILE A 1 296 ? -30.537 -17.282 11.194 1.00 61.16 296 ILE A O 1
ATOM 2339 N N . ASN A 1 297 ? -30.022 -18.385 9.290 1.00 62.88 297 ASN A N 1
ATOM 2340 C CA . ASN A 1 297 ? -29.659 -19.654 9.899 1.00 62.88 297 ASN A CA 1
ATOM 2341 C C . ASN A 1 297 ? -28.254 -20.047 9.434 1.00 62.88 297 ASN A C 1
ATOM 2343 O O . ASN A 1 297 ? -27.869 -19.784 8.296 1.00 62.88 297 ASN A O 1
ATOM 2347 N N . GLY A 1 298 ? -27.495 -20.706 10.309 1.00 71.06 298 GLY A N 1
ATOM 2348 C CA . GLY A 1 298 ? -26.168 -21.225 9.981 1.00 71.06 298 GLY A CA 1
ATOM 2349 C C . GLY A 1 298 ? -25.013 -20.346 10.460 1.00 71.06 298 GLY A C 1
ATOM 2350 O O . GLY A 1 298 ? -25.067 -19.759 11.543 1.00 71.06 298 GLY A O 1
ATOM 2351 N N . LYS A 1 299 ? -23.926 -20.331 9.682 1.00 81.81 299 LYS A N 1
ATOM 2352 C CA . LYS A 1 299 ? -22.625 -19.788 10.090 1.00 81.81 299 LYS A CA 1
ATOM 2353 C C . LYS A 1 299 ? -22.598 -18.266 9.993 1.00 81.81 299 LYS A C 1
ATOM 2355 O O . LYS A 1 299 ? -23.155 -17.680 9.068 1.00 81.81 299 LYS A O 1
ATOM 2360 N N . ALA A 1 300 ? -21.876 -17.631 10.910 1.00 84.19 300 ALA A N 1
ATOM 2361 C CA . ALA A 1 300 ? -21.539 -16.220 10.788 1.00 84.19 300 ALA A CA 1
ATOM 2362 C C . ALA A 1 300 ? -20.119 -15.942 11.268 1.00 84.19 300 ALA A C 1
ATOM 2364 O O . ALA A 1 300 ? -19.579 -16.642 12.124 1.00 84.19 300 ALA A O 1
ATOM 2365 N N . LYS A 1 301 ? -19.517 -14.883 10.737 1.00 85.00 301 LYS A N 1
ATOM 2366 C CA . LYS A 1 301 ? -18.228 -14.372 11.190 1.00 85.00 301 LYS A CA 1
ATOM 2367 C C . LYS A 1 301 ? -18.304 -12.859 11.310 1.00 85.00 301 LYS A C 1
ATOM 2369 O O . LYS A 1 301 ? -18.490 -12.176 10.313 1.00 85.00 301 LYS A O 1
ATOM 2374 N N . LEU A 1 302 ? -18.148 -12.334 12.515 1.00 84.62 302 LEU A N 1
ATOM 2375 C CA . LEU A 1 302 ? -17.948 -10.911 12.767 1.00 84.62 302 LEU A CA 1
ATOM 2376 C C . LEU A 1 302 ? -16.447 -10.635 12.829 1.00 84.62 302 LEU A C 1
ATOM 2378 O O . LEU A 1 302 ? -15.694 -11.410 13.412 1.00 84.62 302 LEU A O 1
ATOM 2382 N N . GLN A 1 303 ? -16.015 -9.535 12.232 1.00 79.00 303 GLN A N 1
ATOM 2383 C CA . GLN A 1 303 ? -14.637 -9.082 12.234 1.00 79.00 303 GLN A CA 1
ATOM 2384 C C . GLN A 1 303 ? -14.590 -7.575 12.479 1.00 79.00 303 GLN A C 1
ATOM 2386 O O . GLN A 1 303 ? -15.343 -6.837 11.851 1.00 79.00 303 GLN A O 1
ATOM 2391 N N . GLN A 1 304 ? -13.676 -7.111 13.324 1.00 79.50 304 GLN A N 1
ATOM 2392 C CA . GLN A 1 304 ? -13.314 -5.699 13.436 1.00 79.50 304 GLN A CA 1
ATOM 2393 C C . GLN A 1 304 ? -11.808 -5.529 13.380 1.00 79.50 304 GLN A C 1
ATOM 2395 O O . GLN A 1 304 ? -11.060 -6.368 13.872 1.00 79.50 304 GLN A O 1
ATOM 2400 N N . THR A 1 305 ? -11.361 -4.432 12.783 1.00 72.38 305 THR A N 1
ATOM 2401 C CA . THR A 1 305 ? -9.947 -4.057 12.792 1.00 72.38 305 THR A CA 1
ATOM 2402 C C . THR A 1 305 ? -9.763 -2.919 13.777 1.00 72.38 305 THR A C 1
ATOM 2404 O O . THR A 1 305 ? -10.368 -1.861 13.614 1.00 72.38 305 THR A O 1
ATOM 2407 N N . LEU A 1 306 ? -8.953 -3.144 14.804 1.00 81.19 306 LEU A N 1
ATOM 2408 C CA . LEU A 1 306 ? -8.621 -2.126 15.789 1.00 81.19 306 LEU A CA 1
ATOM 2409 C C . LEU A 1 306 ? -7.374 -1.340 15.345 1.00 81.19 306 LEU A C 1
ATOM 2411 O O . LEU A 1 306 ? -6.553 -1.863 14.589 1.00 81.19 306 LEU A O 1
ATOM 2415 N N . PRO A 1 307 ? -7.220 -0.072 15.752 1.00 75.25 307 PRO A N 1
ATOM 2416 C CA . PRO A 1 307 ? -6.013 0.701 15.471 1.00 75.25 307 PRO A CA 1
ATOM 2417 C C . PRO A 1 307 ? -4.761 0.087 16.106 1.00 75.25 307 PRO A C 1
ATOM 2419 O O . PRO A 1 307 ? -4.847 -0.669 17.068 1.00 75.25 307 PRO A O 1
ATOM 2422 N N . ILE A 1 308 ? -3.575 0.422 15.596 1.00 67.50 308 ILE A N 1
ATOM 2423 C CA . ILE A 1 308 ? -2.308 0.021 16.229 1.00 67.50 308 ILE A CA 1
ATOM 2424 C C . ILE A 1 308 ? -2.243 0.614 17.645 1.00 67.50 308 ILE A C 1
ATOM 2426 O O . ILE A 1 308 ? -2.560 1.788 17.840 1.00 67.50 308 ILE A O 1
ATOM 2430 N N . GLY A 1 309 ? -1.855 -0.215 18.614 1.00 61.31 309 GLY A N 1
ATOM 2431 C CA . GLY A 1 309 ? -1.845 0.135 20.033 1.00 61.31 309 GLY A CA 1
ATOM 2432 C C . GLY A 1 309 ? -3.185 -0.080 20.742 1.00 61.31 309 GLY A C 1
ATOM 2433 O O . GLY A 1 309 ? -3.340 0.299 21.894 1.00 61.31 309 GLY A O 1
ATOM 2434 N N . PHE A 1 310 ? -4.180 -0.669 20.077 1.00 78.19 310 PHE A N 1
ATOM 2435 C CA . PHE A 1 310 ? -5.408 -1.140 20.715 1.00 78.19 310 PHE A CA 1
ATOM 2436 C C . PHE A 1 310 ? -5.309 -2.655 20.868 1.00 78.19 310 PHE A C 1
ATOM 2438 O O . PHE A 1 310 ? -5.290 -3.372 19.872 1.00 78.19 310 PHE A O 1
ATOM 2445 N N . GLU A 1 311 ? -5.271 -3.144 22.096 1.00 75.19 311 GLU A N 1
ATOM 2446 C CA . GLU A 1 311 ? -5.296 -4.570 22.410 1.00 75.19 311 GLU A CA 1
ATOM 2447 C C . GLU A 1 311 ? -6.719 -4.990 22.755 1.00 75.19 311 GLU A C 1
ATOM 2449 O O . GLU A 1 311 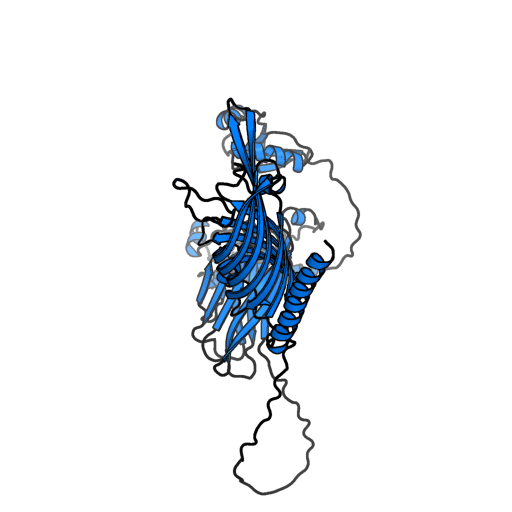? -7.394 -4.287 23.509 1.00 75.19 311 GLU A O 1
ATOM 2454 N N . ALA A 1 312 ? -7.185 -6.124 22.227 1.00 79.38 312 ALA A N 1
ATOM 2455 C CA . ALA A 1 312 ? -8.519 -6.626 22.529 1.00 79.38 312 ALA A CA 1
ATOM 2456 C C . ALA A 1 312 ? -8.529 -7.981 23.218 1.00 79.38 312 ALA A C 1
ATOM 2458 O O . ALA A 1 312 ? -7.828 -8.919 22.841 1.00 79.38 312 ALA A O 1
ATOM 2459 N N . THR A 1 313 ? -9.426 -8.092 24.189 1.00 66.56 313 THR A N 1
ATOM 2460 C CA . THR A 1 313 ? -9.698 -9.323 24.925 1.00 66.56 313 THR A CA 1
ATOM 2461 C C . THR A 1 313 ? -11.177 -9.675 24.841 1.00 66.56 313 THR A C 1
ATOM 2463 O O . THR A 1 313 ? -12.045 -8.808 24.696 1.00 66.56 313 THR A O 1
ATOM 2466 N N . GLN A 1 314 ? -11.459 -10.975 24.880 1.00 74.31 314 GLN A N 1
ATOM 2467 C CA . GLN A 1 314 ? -12.808 -11.507 24.736 1.00 74.31 314 GLN A CA 1
ATOM 2468 C C . GLN A 1 314 ? -13.735 -11.005 25.856 1.00 74.31 314 GLN A C 1
ATOM 2470 O O . GLN A 1 314 ? -13.366 -11.032 27.027 1.00 74.31 314 GLN A O 1
ATOM 2475 N N . GLY A 1 315 ? -14.954 -10.605 25.485 1.00 75.75 315 GLY A N 1
ATOM 2476 C CA . GLY A 1 315 ? -16.078 -10.370 26.396 1.00 75.75 315 GLY A CA 1
ATOM 2477 C C . GLY A 1 315 ? -17.202 -11.392 26.175 1.00 75.75 315 GLY A C 1
ATOM 2478 O O . GLY A 1 315 ? -16.950 -12.555 25.843 1.00 75.75 315 GLY A O 1
ATOM 2479 N N . GLN A 1 316 ? -18.461 -10.976 26.335 1.00 79.38 316 GLN A N 1
ATOM 2480 C CA . GLN A 1 316 ? -19.611 -11.821 26.003 1.00 79.38 316 GLN A CA 1
ATOM 2481 C C . GLN A 1 316 ? -19.538 -12.256 24.531 1.00 79.38 316 GLN A C 1
ATOM 2483 O O . GLN A 1 316 ? -19.414 -11.421 23.644 1.00 79.38 316 GLN A O 1
ATOM 2488 N N . SER A 1 317 ? -19.669 -13.553 24.240 1.00 76.81 317 SER A N 1
ATOM 2489 C CA . SER A 1 317 ? -19.570 -14.046 22.857 1.00 76.81 317 SER A CA 1
ATOM 2490 C C . SER A 1 317 ? -20.822 -14.734 22.309 1.00 76.81 317 SER A C 1
ATOM 2492 O O . SER A 1 317 ? -20.863 -15.031 21.117 1.00 76.81 317 SER A O 1
ATOM 2494 N N . GLN A 1 318 ? -21.826 -15.021 23.152 1.00 81.81 318 GLN A N 1
ATOM 2495 C CA . GLN A 1 318 ? -23.030 -15.801 22.804 1.00 81.81 318 GLN A CA 1
ATOM 2496 C C . GLN A 1 318 ? -22.720 -16.983 21.861 1.00 81.81 318 GLN A C 1
ATOM 2498 O O . GLN A 1 318 ? -23.232 -17.071 20.750 1.00 81.81 318 GLN A O 1
ATOM 2503 N N . GLY A 1 319 ? -21.797 -17.861 22.264 1.00 79.00 319 GLY A N 1
ATOM 2504 C CA . GLY A 1 319 ? -21.412 -19.047 21.482 1.00 79.00 319 GLY A CA 1
ATOM 2505 C C . GLY A 1 319 ? -20.424 -18.799 20.332 1.00 79.00 319 GLY A C 1
ATOM 2506 O O . GLY A 1 319 ? -20.009 -19.751 19.673 1.00 79.00 319 GLY A O 1
ATOM 2507 N N . GLY A 1 320 ? -20.004 -17.554 20.099 1.00 86.06 320 GLY A N 1
ATOM 2508 C CA . GLY A 1 320 ? -18.982 -17.206 19.116 1.00 86.06 320 GLY A CA 1
ATOM 2509 C C . GLY A 1 320 ? -17.571 -17.504 19.625 1.00 86.06 320 GLY A C 1
ATOM 2510 O O . GLY A 1 320 ? -17.242 -17.237 20.782 1.00 86.06 320 GLY A O 1
ATOM 2511 N N . LYS A 1 321 ? -16.708 -18.028 18.750 1.00 85.62 321 LYS A N 1
ATOM 2512 C CA . LYS A 1 321 ? -15.273 -18.195 19.023 1.00 85.62 321 LYS A CA 1
ATOM 2513 C C . LYS A 1 321 ? -14.536 -16.887 18.764 1.00 85.62 321 LYS A C 1
ATOM 2515 O O . LYS A 1 321 ? -14.529 -16.429 17.621 1.00 85.62 321 LYS A O 1
ATOM 2520 N N . PHE A 1 322 ? -13.934 -16.322 19.807 1.00 88.88 322 PHE A N 1
ATOM 2521 C CA . PHE A 1 322 ? -13.118 -15.115 19.721 1.00 88.88 322 PHE A CA 1
ATOM 2522 C C . PHE A 1 322 ? -11.716 -15.415 19.181 1.00 88.88 322 PHE A C 1
ATOM 2524 O O . PHE A 1 322 ? -11.121 -16.439 19.514 1.00 88.88 322 PHE A O 1
ATOM 2531 N N . GLY A 1 323 ? -11.162 -14.490 18.406 1.00 66.06 323 GLY A N 1
ATOM 2532 C CA . GLY A 1 323 ? -9.745 -14.471 18.064 1.00 66.06 323 GLY A CA 1
ATOM 2533 C C . GLY A 1 323 ? -9.278 -13.052 17.791 1.00 66.06 323 GLY A C 1
ATOM 2534 O O . GLY A 1 323 ? -9.975 -12.307 17.106 1.00 66.06 323 GLY A O 1
ATOM 2535 N N . PHE A 1 324 ? -8.102 -12.693 18.297 1.00 75.06 324 PHE A N 1
ATOM 2536 C CA . PHE A 1 324 ? -7.473 -11.400 18.057 1.00 75.06 324 PHE A CA 1
ATOM 2537 C C . PHE A 1 324 ? -6.020 -11.611 17.637 1.00 75.06 324 PHE A C 1
ATOM 2539 O O . PHE A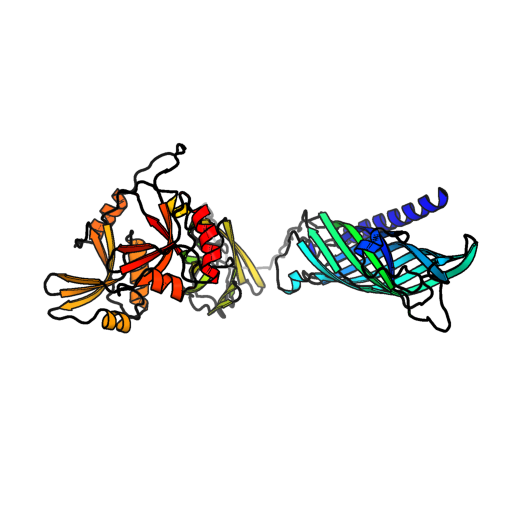 1 324 ? -5.211 -12.101 18.420 1.00 75.06 324 PHE A O 1
ATOM 2546 N N . ILE A 1 325 ? -5.713 -11.322 16.372 1.00 58.41 325 ILE A N 1
ATOM 2547 C CA . ILE A 1 325 ? -4.375 -11.489 15.789 1.00 58.41 325 ILE A CA 1
ATOM 2548 C C . ILE A 1 325 ? -4.132 -10.321 14.835 1.00 58.41 325 ILE A C 1
ATOM 2550 O O . ILE A 1 325 ? -4.999 -10.004 14.020 1.00 58.41 325 ILE A O 1
ATOM 2554 N N . ASN A 1 326 ? -2.952 -9.698 14.905 1.00 59.50 326 ASN A N 1
ATOM 2555 C CA . ASN A 1 326 ? -2.542 -8.599 14.020 1.00 59.50 326 ASN A CA 1
ATOM 2556 C C . ASN A 1 326 ? -3.583 -7.460 13.943 1.00 59.50 326 ASN A C 1
ATOM 2558 O O . ASN A 1 326 ? -3.947 -7.021 12.852 1.00 59.50 326 ASN A O 1
ATOM 2562 N N . GLN A 1 327 ? -4.095 -7.011 15.095 1.00 74.00 327 GLN A N 1
ATOM 2563 C CA . GLN A 1 327 ? -5.146 -5.989 15.225 1.00 74.00 327 GLN A CA 1
ATOM 2564 C C . GLN A 1 327 ? -6.505 -6.338 14.611 1.00 74.00 327 GLN A C 1
ATOM 2566 O O . GLN A 1 327 ? -7.380 -5.479 14.488 1.00 74.00 327 GLN A O 1
ATOM 2571 N N . VAL A 1 328 ? -6.722 -7.597 14.240 1.00 67.31 328 VAL A N 1
ATOM 2572 C CA . VAL A 1 328 ? -8.002 -8.068 13.722 1.00 67.31 328 VAL A CA 1
ATOM 2573 C C . VAL A 1 328 ? -8.679 -8.933 14.769 1.00 67.31 328 VAL A C 1
ATOM 2575 O O . VAL A 1 328 ? -8.232 -10.037 15.076 1.00 67.31 328 VAL A O 1
ATOM 2578 N N . LEU A 1 329 ? -9.790 -8.421 15.285 1.00 88.75 329 LEU A N 1
ATOM 2579 C CA . LEU A 1 329 ? -10.715 -9.120 16.159 1.00 88.75 329 LEU A CA 1
ATOM 2580 C C . LEU A 1 329 ? -11.720 -9.900 15.324 1.00 88.75 329 LEU A C 1
ATOM 2582 O O . LEU A 1 329 ? -12.251 -9.385 14.342 1.00 88.75 329 LEU A O 1
ATOM 2586 N N . THR A 1 330 ? -12.014 -11.129 15.730 1.00 75.31 330 THR A N 1
ATOM 2587 C CA . THR A 1 330 ? -12.989 -12.000 15.083 1.00 75.31 330 THR A CA 1
ATOM 2588 C C . THR A 1 330 ? -13.869 -12.703 16.105 1.00 75.31 330 THR A C 1
ATOM 2590 O O . THR A 1 330 ? -13.380 -13.164 17.130 1.00 75.31 330 THR A O 1
ATOM 2593 N N . TYR A 1 331 ? -15.154 -12.834 15.784 1.00 87.88 331 TYR A N 1
ATOM 2594 C CA . TYR A 1 331 ? -16.080 -13.775 16.403 1.00 87.88 331 TYR A CA 1
ATOM 2595 C C . TYR A 1 331 ? -16.625 -14.700 15.316 1.00 87.88 331 TYR A C 1
ATOM 2597 O O . TYR A 1 331 ? -17.137 -14.222 14.307 1.00 87.88 331 TYR A O 1
ATOM 2605 N N . THR A 1 332 ? -16.508 -16.017 15.491 1.00 85.75 332 THR A N 1
ATOM 2606 C CA . THR A 1 332 ? -17.007 -17.004 14.515 1.00 85.75 332 THR A CA 1
ATOM 2607 C C . THR A 1 332 ? -18.041 -17.929 15.145 1.00 85.75 332 THR A C 1
ATOM 2609 O O . THR A 1 332 ? -17.761 -18.571 16.156 1.00 85.75 332 THR A O 1
ATOM 2612 N N . TRP A 1 333 ? -19.203 -18.041 14.509 1.00 88.75 333 TRP A N 1
ATOM 2613 C CA . TRP A 1 333 ? -20.283 -18.956 14.857 1.00 88.75 333 TRP A CA 1
ATOM 2614 C C . TRP A 1 333 ? -20.414 -20.033 13.790 1.00 88.75 333 TRP A C 1
ATOM 2616 O O . TRP A 1 333 ? -20.542 -19.730 12.604 1.00 88.75 333 TRP A O 1
ATOM 2626 N N . ASN A 1 334 ? -20.437 -21.293 14.221 1.00 81.94 334 ASN A N 1
ATOM 2627 C CA . ASN A 1 334 ? -20.883 -22.387 13.357 1.00 81.94 334 ASN A CA 1
ATOM 2628 C C . ASN A 1 334 ? -22.411 -22.382 13.196 1.00 81.94 334 ASN A C 1
ATOM 2630 O O . ASN A 1 334 ? -22.928 -22.790 12.161 1.00 81.94 334 ASN A O 1
ATOM 2634 N N . GLU A 1 335 ? -23.102 -21.886 14.218 1.00 84.62 335 GLU A N 1
ATOM 2635 C CA . GLU A 1 335 ? -24.538 -21.666 14.250 1.00 84.62 335 GLU A CA 1
ATOM 2636 C C . GLU A 1 335 ? -24.799 -20.419 15.100 1.00 84.62 335 GLU A C 1
ATOM 2638 O O . GLU A 1 335 ? -24.295 -20.315 16.223 1.00 84.62 335 GLU A O 1
ATOM 2643 N N . ILE A 1 336 ? -25.497 -19.429 14.545 1.00 85.19 336 ILE A N 1
ATOM 2644 C CA . ILE A 1 336 ? -25.778 -18.179 15.261 1.00 85.19 336 ILE A CA 1
ATOM 2645 C C . ILE A 1 336 ? -26.870 -18.349 16.335 1.00 85.19 336 ILE A C 1
ATOM 2647 O O . ILE A 1 336 ? -27.784 -19.151 16.141 1.00 85.19 336 ILE A O 1
ATOM 2651 N N . PRO A 1 337 ? -26.848 -17.564 17.434 1.00 86.62 337 PRO A N 1
ATOM 2652 C CA . PRO A 1 337 ? -27.780 -17.722 18.560 1.00 86.62 337 PRO A CA 1
ATOM 2653 C C . PRO A 1 337 ? -29.250 -17.638 18.157 1.00 86.62 337 PRO A C 1
ATOM 2655 O O . PRO A 1 337 ? -29.604 -16.785 17.349 1.00 86.62 337 PRO A O 1
ATOM 2658 N N . GLN A 1 338 ? -30.117 -18.469 18.736 1.00 77.94 338 GLN A N 1
ATOM 2659 C CA . GLN A 1 338 ? -31.564 -18.428 18.486 1.00 77.94 338 GLN A CA 1
ATOM 2660 C C . GLN A 1 338 ? -32.186 -17.107 18.986 1.00 77.94 338 GLN A C 1
ATOM 2662 O O . GLN A 1 338 ? -31.735 -16.539 19.978 1.00 77.94 338 GLN A O 1
ATOM 2667 N N . GLY A 1 339 ? -33.219 -16.612 18.297 1.00 79.25 339 GLY A N 1
ATOM 2668 C CA . GLY A 1 339 ? -33.876 -15.330 18.601 1.00 79.25 339 GLY A CA 1
ATOM 2669 C C . GLY A 1 339 ? -33.659 -14.239 17.544 1.00 79.25 339 GLY A C 1
ATOM 2670 O O . GLY A 1 339 ? -32.894 -14.405 16.592 1.00 79.25 339 GLY A O 1
ATOM 2671 N N . SER A 1 340 ? -34.365 -13.114 17.703 1.00 80.88 340 SER A N 1
ATOM 2672 C CA . SER A 1 340 ? -34.400 -12.002 16.734 1.00 80.88 340 SER A CA 1
ATOM 2673 C C . SER A 1 340 ? -33.170 -11.087 16.779 1.00 80.88 340 SER A C 1
ATOM 2675 O O . SER A 1 340 ? -32.926 -10.335 15.833 1.00 80.88 340 SER A O 1
ATOM 2677 N N . SER A 1 341 ? -32.366 -11.156 17.844 1.00 86.69 341 SER A N 1
ATOM 2678 C CA . SER A 1 341 ? -31.100 -10.431 17.967 1.00 86.69 341 SER A CA 1
ATOM 2679 C C . SER A 1 341 ? -30.127 -11.140 18.904 1.00 86.69 341 SER A C 1
ATOM 2681 O O . SER A 1 341 ? -30.563 -11.850 19.806 1.00 86.69 341 SER A O 1
ATOM 2683 N N . PHE A 1 342 ? -28.833 -10.889 18.737 1.00 87.31 342 PHE A N 1
ATOM 2684 C CA . PHE A 1 342 ? -27.779 -11.330 19.650 1.00 87.31 342 PHE A CA 1
ATOM 2685 C C . PHE A 1 342 ? -26.719 -10.237 19.797 1.00 87.31 342 PHE A C 1
ATOM 2687 O O . PHE A 1 342 ? -26.629 -9.346 18.949 1.00 87.31 342 PHE A O 1
ATOM 2694 N N . SER A 1 343 ? -25.922 -10.311 20.862 1.00 87.56 343 SER A N 1
ATOM 2695 C CA . SER A 1 343 ? -24.852 -9.349 21.122 1.00 87.56 343 SER A CA 1
ATOM 2696 C C . SER A 1 343 ? -23.530 -10.038 21.419 1.00 87.56 343 SER A C 1
ATOM 2698 O O . SER A 1 343 ? -23.509 -11.141 21.971 1.00 87.56 343 SER A O 1
ATOM 2700 N N . VAL A 1 344 ? -22.438 -9.364 21.071 1.00 88.25 344 VAL A N 1
ATOM 2701 C CA . VAL A 1 344 ? -21.094 -9.694 21.541 1.00 88.25 344 VAL A CA 1
ATOM 2702 C C . VAL A 1 344 ? -20.389 -8.466 22.067 1.00 88.25 344 VAL A C 1
ATOM 2704 O O . VAL A 1 344 ? -20.542 -7.381 21.512 1.00 88.25 344 VAL A O 1
ATOM 2707 N N . ASP A 1 345 ? -19.550 -8.682 23.066 1.00 84.50 345 ASP A N 1
ATOM 2708 C CA . ASP A 1 345 ? -18.751 -7.650 23.697 1.00 84.50 345 ASP A CA 1
ATOM 2709 C C . ASP A 1 345 ? -17.276 -8.007 23.607 1.00 84.50 345 ASP A C 1
ATOM 2711 O O . ASP A 1 345 ? -16.898 -9.179 23.614 1.00 84.50 345 ASP A O 1
ATOM 2715 N N . TYR A 1 346 ? -16.413 -7.006 23.567 1.00 79.62 346 TYR A N 1
ATOM 2716 C CA . TYR A 1 346 ? -14.982 -7.189 23.773 1.00 79.62 346 TYR A CA 1
ATOM 2717 C C . TYR A 1 346 ? -14.405 -5.983 24.499 1.00 79.62 346 TYR A C 1
ATOM 2719 O O . TYR A 1 346 ? -14.904 -4.866 24.376 1.00 79.62 346 TYR A O 1
ATOM 2727 N N . THR A 1 347 ? -13.354 -6.221 25.277 1.00 75.94 347 THR A N 1
ATOM 2728 C CA . THR A 1 347 ? -12.658 -5.157 26.003 1.00 75.94 347 THR A CA 1
ATOM 2729 C C . THR A 1 347 ? -11.460 -4.705 25.191 1.00 75.94 347 THR A C 1
ATOM 2731 O O . THR A 1 347 ? -10.699 -5.541 24.708 1.00 75.94 347 THR A O 1
ATOM 2734 N N . VAL A 1 348 ? -11.291 -3.394 25.062 1.00 79.50 348 VAL A N 1
ATOM 2735 C CA . VAL A 1 348 ? -10.178 -2.748 24.373 1.00 79.50 348 VAL A CA 1
ATOM 2736 C C . VAL A 1 348 ? -9.323 -2.006 25.386 1.00 79.50 348 VAL A C 1
ATOM 2738 O O . VAL A 1 348 ? -9.851 -1.202 26.148 1.00 79.50 348 VAL A O 1
ATOM 2741 N N . THR A 1 349 ? -8.012 -2.215 25.347 1.00 72.88 349 THR A N 1
ATOM 2742 C CA . THR A 1 349 ? -7.024 -1.442 26.108 1.00 72.88 349 THR A CA 1
ATOM 2743 C C . THR A 1 349 ? -6.094 -0.723 25.142 1.00 72.88 349 THR A C 1
ATOM 2745 O O . THR A 1 349 ? -5.550 -1.333 24.226 1.00 72.88 349 THR A O 1
ATOM 2748 N N . THR A 1 350 ? -5.890 0.578 25.341 1.00 68.69 350 THR A N 1
ATOM 2749 C CA . THR A 1 350 ? -4.996 1.371 24.487 1.00 68.69 350 THR A CA 1
ATOM 2750 C C . THR A 1 350 ? -3.564 1.382 25.029 1.00 68.69 350 THR A C 1
ATOM 2752 O O . THR A 1 350 ? -3.193 2.205 25.861 1.00 68.69 350 THR A O 1
ATOM 2755 N N . ILE A 1 351 ? -2.734 0.456 24.555 1.00 54.78 351 ILE A N 1
ATOM 2756 C CA . ILE A 1 351 ? -1.307 0.362 24.873 1.00 54.78 351 ILE A CA 1
ATOM 2757 C C . ILE A 1 351 ? -0.530 1.090 23.775 1.00 54.78 351 ILE A C 1
ATOM 2759 O O . ILE A 1 351 ? -0.524 0.654 22.633 1.00 54.78 351 ILE A O 1
ATOM 2763 N N . GLU A 1 352 ? 0.113 2.215 24.094 1.00 54.03 352 GLU A N 1
ATOM 2764 C CA . GLU A 1 352 ? 0.922 2.979 23.121 1.00 54.03 352 GLU A CA 1
ATOM 2765 C C . GLU A 1 352 ? 0.135 3.526 21.909 1.00 54.03 352 GLU A C 1
ATOM 2767 O O . GLU A 1 352 ? 0.721 3.881 20.888 1.00 54.03 352 GLU A O 1
ATOM 2772 N N . ALA A 1 353 ? -1.193 3.654 22.018 1.00 58.53 353 ALA A N 1
ATOM 2773 C CA . ALA A 1 353 ? -2.012 4.227 20.952 1.00 58.53 353 ALA A CA 1
ATOM 2774 C C . ALA A 1 353 ? -1.564 5.657 20.603 1.00 58.53 353 ALA A C 1
ATOM 2776 O O . ALA A 1 353 ? -1.393 6.503 21.485 1.00 58.53 353 ALA A O 1
ATOM 2777 N N . ASN A 1 354 ? -1.399 5.929 19.305 1.00 62.88 354 ASN A N 1
ATOM 2778 C CA . ASN A 1 354 ? -1.176 7.286 18.813 1.00 62.88 354 ASN A CA 1
ATOM 2779 C C . ASN A 1 354 ? -2.401 8.159 19.112 1.00 62.88 354 ASN A C 1
ATOM 2781 O O . ASN A 1 354 ? -3.516 7.663 19.240 1.00 62.88 354 ASN A O 1
ATOM 2785 N N . THR A 1 355 ? -2.197 9.466 19.200 1.00 74.62 355 THR A N 1
ATOM 2786 C CA . THR A 1 355 ? -3.272 10.430 19.448 1.00 74.62 355 THR A CA 1
ATOM 2787 C C . THR A 1 355 ? -3.894 10.892 18.136 1.00 74.62 355 THR A C 1
ATOM 2789 O O . THR A 1 355 ? -3.181 11.036 17.141 1.00 74.62 355 THR A O 1
ATOM 2792 N N . GLY A 1 356 ? -5.195 11.164 18.134 1.00 74.31 356 GLY A N 1
ATOM 2793 C CA . GLY A 1 356 ? -5.960 11.603 16.969 1.00 74.31 356 GLY A CA 1
ATOM 2794 C C . GLY A 1 356 ? -7.224 10.779 16.741 1.00 74.31 356 GLY A C 1
ATOM 2795 O O . GLY A 1 356 ? -7.597 9.934 17.550 1.00 74.31 356 GLY A O 1
ATOM 2796 N N . GLU A 1 357 ? -7.894 11.024 15.620 1.00 79.38 357 GLU A N 1
ATOM 2797 C CA . GLU A 1 357 ? -9.107 10.299 15.244 1.00 79.38 357 GLU A CA 1
ATOM 2798 C C . GLU A 1 357 ? -8.779 8.962 14.574 1.00 79.38 357 GLU A C 1
ATOM 2800 O O . GLU A 1 357 ? -8.016 8.892 13.607 1.00 79.38 357 GLU A O 1
ATOM 2805 N N . PHE A 1 358 ? -9.404 7.895 15.064 1.00 74.00 358 PHE A N 1
ATOM 2806 C CA . PHE A 1 358 ? -9.279 6.550 14.528 1.00 74.00 358 PHE A CA 1
ATOM 2807 C C . PHE A 1 358 ? -10.639 5.991 14.151 1.00 74.00 358 PHE A C 1
ATOM 2809 O O . PHE A 1 358 ? -11.597 6.070 14.912 1.00 74.00 358 PHE A O 1
ATOM 2816 N N . THR A 1 359 ? -10.705 5.328 13.003 1.00 74.81 359 THR A N 1
ATOM 2817 C CA . THR A 1 359 ? -11.880 4.552 12.609 1.00 74.81 359 THR A CA 1
ATOM 2818 C C . THR A 1 359 ? -11.665 3.080 12.950 1.00 74.81 359 THR A C 1
ATOM 2820 O O . THR A 1 359 ? -10.685 2.476 12.515 1.00 74.81 359 THR A O 1
ATOM 2823 N N . ILE A 1 360 ? -12.627 2.483 13.648 1.00 80.00 360 ILE A N 1
ATOM 2824 C CA . ILE A 1 360 ? -12.781 1.048 13.895 1.00 80.00 360 ILE A CA 1
ATOM 2825 C C . ILE A 1 360 ? -13.786 0.488 12.871 1.00 80.00 360 ILE A C 1
ATOM 2827 O O . ILE A 1 360 ? -15.005 0.577 13.069 1.00 80.00 360 ILE A O 1
ATOM 2831 N N . PRO A 1 361 ? -13.322 -0.049 11.729 1.00 66.50 361 PRO A N 1
ATOM 2832 C CA . PRO A 1 361 ? -14.190 -0.730 10.779 1.00 66.50 361 PRO A CA 1
ATOM 2833 C C . PRO A 1 361 ? -14.589 -2.114 11.297 1.00 66.50 361 PRO A C 1
ATOM 2835 O O . PRO A 1 361 ? -13.782 -2.827 11.896 1.00 66.50 361 PRO A O 1
ATOM 2838 N N . GLY A 1 362 ? -15.817 -2.521 10.987 1.00 69.94 362 GLY A N 1
ATOM 2839 C CA . GLY A 1 362 ? -16.338 -3.850 11.261 1.00 69.94 362 GLY A CA 1
ATOM 2840 C C . GLY A 1 362 ? -17.113 -4.442 10.088 1.00 69.94 362 GLY A C 1
ATOM 2841 O O . GLY A 1 362 ? -17.681 -3.728 9.259 1.00 69.94 362 GLY A O 1
ATOM 2842 N N . VAL A 1 363 ? -17.118 -5.768 10.001 1.00 66.31 363 VAL A N 1
ATOM 2843 C CA . VAL A 1 363 ? -17.786 -6.551 8.960 1.00 66.31 363 VAL A CA 1
ATOM 2844 C C . VAL A 1 363 ? -18.403 -7.788 9.592 1.00 66.31 363 VAL A C 1
ATOM 2846 O O . VAL A 1 363 ? -17.734 -8.480 10.350 1.00 66.31 363 VAL A O 1
ATOM 2849 N N . ILE A 1 364 ? -19.651 -8.100 9.259 1.00 77.12 364 ILE A N 1
ATOM 2850 C CA . ILE A 1 364 ? -20.267 -9.390 9.569 1.00 77.12 364 ILE A CA 1
ATOM 2851 C C . ILE A 1 364 ? -20.598 -10.138 8.277 1.00 77.12 364 ILE A C 1
ATOM 2853 O O . ILE A 1 364 ? -21.256 -9.598 7.387 1.00 77.12 364 ILE A O 1
ATOM 2857 N N . PHE A 1 365 ? -20.109 -11.371 8.188 1.00 77.19 365 PHE A N 1
ATOM 2858 C CA . PHE A 1 365 ? -20.437 -12.372 7.179 1.00 77.19 365 PHE A CA 1
ATOM 2859 C C . PHE A 1 365 ? -21.513 -13.286 7.766 1.00 77.19 365 PHE A C 1
ATOM 2861 O O . PHE A 1 365 ? -21.340 -13.761 8.889 1.00 77.19 365 PHE A O 1
ATOM 2868 N N . TYR A 1 366 ? -22.607 -13.524 7.055 1.00 78.88 366 TYR A N 1
ATOM 2869 C CA . TYR A 1 366 ? -23.692 -14.404 7.501 1.00 78.88 366 TYR A CA 1
ATOM 2870 C C . TYR A 1 366 ? -24.399 -15.019 6.299 1.00 78.88 366 TYR A C 1
ATOM 2872 O O . TYR A 1 366 ? -24.435 -14.407 5.239 1.00 78.88 366 TYR A O 1
ATOM 2880 N N . THR A 1 367 ? -24.985 -16.200 6.454 1.00 69.56 367 THR A N 1
ATOM 2881 C CA . THR A 1 367 ? -25.786 -16.818 5.391 1.00 69.56 367 THR A CA 1
ATOM 2882 C C . THR A 1 367 ? -27.263 -16.472 5.588 1.00 69.56 367 THR A C 1
ATOM 2884 O O . THR A 1 367 ? -27.809 -16.636 6.679 1.00 69.56 367 THR A O 1
ATOM 2887 N N . GLN A 1 368 ? -27.918 -15.984 4.537 1.00 73.69 368 GLN A N 1
ATOM 2888 C CA . GLN A 1 368 ? -29.357 -15.721 4.510 1.00 73.69 368 GLN A CA 1
ATOM 2889 C C . GLN A 1 368 ? -29.936 -16.318 3.229 1.00 73.69 368 GLN A C 1
ATOM 2891 O O . GLN A 1 368 ? -29.395 -16.081 2.152 1.00 73.69 368 GLN A O 1
ATOM 2896 N N . ASP A 1 369 ? -31.016 -17.094 3.339 1.00 70.19 369 ASP A N 1
ATOM 2897 C CA . ASP A 1 369 ? -31.668 -17.742 2.189 1.00 70.19 369 ASP A CA 1
ATOM 2898 C C . ASP A 1 369 ? -30.675 -18.571 1.331 1.00 70.19 369 ASP A C 1
ATOM 2900 O O . ASP A 1 369 ? -30.710 -18.552 0.103 1.00 70.19 369 ASP A O 1
ATOM 2904 N N . SER A 1 370 ? -29.737 -19.267 1.993 1.00 66.12 370 SER A N 1
ATOM 2905 C CA . SER A 1 370 ? -28.624 -20.023 1.379 1.00 66.12 370 SER A CA 1
ATOM 2906 C C . SER A 1 370 ? -27.648 -19.196 0.523 1.00 66.12 370 SER A C 1
ATOM 2908 O O . SER A 1 370 ? -26.885 -19.754 -0.265 1.00 66.12 370 SER A O 1
ATOM 2910 N N . VAL A 1 371 ? -27.624 -17.874 0.705 1.00 57.78 371 VAL A N 1
ATOM 2911 C CA . VAL A 1 371 ? -26.669 -16.956 0.076 1.00 57.78 371 VAL A CA 1
ATOM 2912 C C . VAL A 1 371 ? -25.783 -16.320 1.143 1.00 57.78 371 VAL A C 1
ATOM 2914 O O . VAL A 1 371 ? -26.268 -15.853 2.174 1.00 57.78 371 VAL A O 1
ATOM 2917 N N . ASP A 1 372 ? -24.477 -16.271 0.889 1.00 66.81 372 ASP A N 1
ATOM 2918 C CA . ASP A 1 372 ? -23.539 -15.577 1.768 1.00 66.81 372 ASP A CA 1
ATOM 2919 C C . ASP A 1 372 ? -23.678 -14.057 1.616 1.00 66.81 372 ASP A C 1
ATOM 2921 O O . ASP A 1 372 ? -23.488 -13.476 0.545 1.00 66.81 372 ASP A O 1
ATOM 2925 N N . MET A 1 373 ? -24.001 -13.410 2.729 1.00 70.50 373 MET A N 1
ATOM 2926 C CA . MET A 1 373 ? -24.238 -11.983 2.865 1.00 70.50 373 MET A CA 1
ATOM 2927 C C . MET A 1 373 ? -23.119 -11.322 3.666 1.00 70.50 373 MET A C 1
ATOM 2929 O O . MET A 1 373 ? -22.491 -11.921 4.542 1.00 70.50 373 MET A O 1
ATOM 2933 N N . ILE A 1 374 ? -22.887 -10.040 3.381 1.00 68.06 374 ILE A N 1
ATOM 2934 C CA . ILE A 1 374 ? -21.879 -9.223 4.058 1.00 68.06 374 ILE A CA 1
ATOM 2935 C C . ILE A 1 374 ? -22.507 -7.887 4.446 1.00 68.06 374 ILE A C 1
ATOM 2937 O O . ILE A 1 374 ? -23.077 -7.193 3.602 1.00 68.06 374 ILE A O 1
ATOM 2941 N N . LYS A 1 375 ? -22.365 -7.487 5.712 1.00 69.75 375 LYS A N 1
ATOM 2942 C CA . LYS A 1 375 ? -22.732 -6.145 6.186 1.00 69.75 375 LYS A CA 1
ATOM 2943 C C . LYS A 1 375 ? -21.527 -5.477 6.834 1.00 69.75 375 LYS A C 1
ATOM 2945 O O . LYS A 1 375 ? -20.889 -6.054 7.708 1.00 69.75 375 LYS A O 1
ATOM 2950 N N . GLN A 1 376 ? -21.227 -4.255 6.407 1.00 62.56 376 GLN A N 1
ATOM 2951 C CA . GLN A 1 376 ? -20.144 -3.445 6.964 1.00 62.56 376 GLN A CA 1
ATOM 2952 C C . GLN A 1 376 ? -20.708 -2.360 7.884 1.00 62.56 376 GLN A C 1
ATOM 2954 O O . GLN A 1 376 ? -21.794 -1.833 7.639 1.00 62.56 376 GLN A O 1
ATOM 2959 N N . PHE A 1 377 ? -19.949 -2.008 8.915 1.00 74.12 377 PHE A N 1
ATOM 2960 C CA . PHE A 1 377 ? -20.212 -0.886 9.811 1.00 74.12 377 PHE A CA 1
ATOM 2961 C C . PHE A 1 377 ? -18.886 -0.226 10.209 1.00 74.12 377 PHE A C 1
ATOM 2963 O O . PHE A 1 377 ? -17.809 -0.787 10.009 1.00 74.12 377 PHE A O 1
ATOM 2970 N N . ARG A 1 378 ? -18.943 0.995 10.737 1.00 75.62 378 ARG A N 1
ATOM 2971 C CA . ARG A 1 378 ? -17.761 1.708 11.231 1.00 75.62 378 ARG A CA 1
ATOM 2972 C C . ARG A 1 378 ? -18.118 2.529 12.456 1.00 75.62 378 ARG A C 1
ATOM 2974 O O . ARG A 1 378 ? -19.252 3.001 12.560 1.00 75.62 378 ARG A O 1
ATOM 2981 N N . LYS A 1 379 ? -17.142 2.717 13.332 1.00 82.31 379 LYS A N 1
ATOM 2982 C CA . LYS A 1 379 ? -17.201 3.669 14.437 1.00 82.31 379 LYS A CA 1
ATOM 2983 C C . LYS A 1 379 ? -15.917 4.460 14.498 1.00 82.31 379 LYS A C 1
ATOM 2985 O O . LYS A 1 379 ? -14.862 3.898 14.238 1.00 82.31 379 LYS A O 1
ATOM 2990 N N . ASP A 1 380 ? -16.030 5.732 14.828 1.00 77.81 380 ASP A N 1
ATOM 2991 C CA . ASP A 1 380 ? -14.886 6.614 14.993 1.00 77.81 380 ASP A CA 1
ATOM 2992 C C . ASP A 1 380 ? -14.662 6.847 16.489 1.00 77.81 380 ASP A C 1
ATOM 2994 O O . ASP A 1 380 ? -15.623 6.938 17.255 1.00 77.81 380 ASP A O 1
ATOM 2998 N N . VAL A 1 381 ? -13.397 6.891 16.890 1.00 82.75 381 VAL A N 1
ATOM 2999 C CA . VAL A 1 381 ? -12.949 7.140 18.256 1.00 82.75 381 VAL A CA 1
ATOM 3000 C C . VAL A 1 381 ? -11.777 8.111 18.215 1.00 82.75 381 VAL A C 1
ATOM 3002 O O . VAL A 1 381 ? -10.802 7.896 17.496 1.00 82.75 381 VAL A O 1
ATOM 3005 N N . ASN A 1 382 ? -11.866 9.198 18.970 1.00 82.50 382 ASN A N 1
ATOM 3006 C CA . ASN A 1 382 ? -10.780 10.159 19.110 1.00 82.50 382 ASN A CA 1
ATOM 3007 C C . ASN A 1 382 ? -9.914 9.800 20.324 1.00 82.50 382 ASN A C 1
ATOM 3009 O O . ASN A 1 382 ? -10.419 9.763 21.442 1.00 82.50 382 ASN A O 1
ATOM 3013 N N . VAL A 1 383 ? -8.624 9.534 20.116 1.00 79.81 383 VAL A N 1
ATOM 3014 C CA . VAL A 1 383 ? -7.656 9.263 21.185 1.00 79.81 383 VAL A CA 1
ATOM 3015 C C . VAL A 1 383 ? -6.936 10.556 21.537 1.00 79.81 383 VAL A C 1
ATOM 3017 O O . VAL A 1 383 ? -6.087 11.037 20.785 1.00 79.81 383 VAL A O 1
ATOM 3020 N N . LYS A 1 384 ? -7.226 11.109 22.707 1.00 78.69 384 LYS A N 1
ATOM 3021 C CA . LYS A 1 384 ? -6.515 12.273 23.234 1.00 78.69 384 LYS A CA 1
ATOM 3022 C C . LYS A 1 384 ? -5.198 11.871 23.877 1.00 78.69 384 LYS A C 1
ATOM 3024 O O . LYS A 1 384 ? -5.054 10.782 24.444 1.00 78.69 384 LYS A O 1
ATOM 3029 N N . SER A 1 385 ? -4.223 12.772 23.797 1.00 60.31 385 SER A N 1
ATOM 3030 C CA . SER A 1 385 ? -2.957 12.591 24.502 1.00 60.31 385 SER A CA 1
ATOM 3031 C C . SER A 1 385 ? -3.190 12.566 26.010 1.00 60.31 385 SER A C 1
ATOM 3033 O O . SER A 1 385 ? -4.040 13.286 26.541 1.00 60.31 385 SER A O 1
ATOM 3035 N N . PHE A 1 386 ? -2.367 11.802 26.729 1.00 50.91 386 PHE A N 1
ATOM 3036 C CA . PHE A 1 386 ? -2.347 11.852 28.193 1.00 50.91 386 PHE A CA 1
ATOM 3037 C C . PHE A 1 386 ? -2.122 13.288 28.727 1.00 50.91 386 PHE A C 1
ATOM 3039 O O . PHE A 1 386 ? -2.573 13.629 29.817 1.00 50.91 386 PHE A O 1
ATOM 3046 N N . ALA A 1 387 ? -1.464 14.160 27.947 1.00 45.22 387 ALA A N 1
ATOM 3047 C CA . ALA A 1 387 ? -1.231 15.565 28.286 1.00 45.22 387 ALA A CA 1
ATOM 3048 C C . ALA A 1 387 ? -2.474 16.462 28.114 1.00 45.22 387 ALA A C 1
ATOM 3050 O O . ALA A 1 387 ? -2.676 17.367 28.922 1.00 45.22 387 ALA A O 1
ATOM 3051 N N . GLU A 1 388 ? -3.331 16.210 27.119 1.00 37.97 388 GLU A N 1
ATOM 3052 C CA . GLU A 1 388 ? -4.577 16.966 26.901 1.00 37.97 388 GLU A CA 1
ATOM 3053 C C . GLU A 1 388 ? -5.621 16.696 27.989 1.00 37.97 388 GLU A C 1
ATOM 3055 O O . GLU A 1 388 ? -6.370 17.606 28.347 1.00 37.97 388 GLU A O 1
ATOM 3060 N N . LYS A 1 389 ? -5.594 15.507 28.613 1.00 34.31 389 LYS A N 1
ATOM 3061 C CA . LYS A 1 389 ? -6.363 15.216 29.839 1.00 34.31 389 LYS A CA 1
ATOM 3062 C C . LYS A 1 389 ? -6.001 16.165 30.993 1.00 34.31 389 LYS A C 1
ATOM 3064 O O . LYS A 1 389 ? -6.853 16.463 31.820 1.00 34.31 389 LYS A O 1
ATOM 3069 N N . ASN A 1 390 ? -4.777 16.703 31.000 1.00 36.84 390 ASN A N 1
ATOM 3070 C CA . ASN A 1 390 ? -4.290 17.645 32.014 1.00 36.84 390 ASN A CA 1
ATOM 3071 C C . ASN A 1 390 ? -4.278 19.118 31.553 1.00 36.84 390 ASN A C 1
ATOM 3073 O O . ASN A 1 390 ? -3.957 19.991 32.356 1.00 36.84 390 ASN A O 1
ATOM 3077 N N . GLN A 1 391 ? -4.632 19.419 30.294 1.00 34.62 391 GLN A N 1
ATOM 3078 C CA . GLN A 1 391 ? -4.853 20.798 29.818 1.00 34.62 391 GLN A CA 1
ATOM 3079 C C . GLN A 1 391 ? -6.336 21.202 29.790 1.00 34.62 391 GLN A C 1
ATOM 3081 O O . GLN A 1 391 ? -6.634 22.391 29.728 1.00 34.62 391 GLN A O 1
ATOM 3086 N N . MET A 1 392 ? -7.263 20.252 29.950 1.00 31.92 392 MET A N 1
ATOM 3087 C CA . MET A 1 392 ? -8.629 20.519 30.413 1.00 31.92 392 MET A CA 1
ATOM 3088 C C . MET A 1 392 ? -8.708 20.387 31.940 1.00 31.92 392 MET A C 1
ATOM 3090 O O . MET A 1 392 ? -9.391 19.516 32.475 1.00 31.92 392 MET A O 1
ATOM 3094 N N . LEU A 1 393 ? -8.033 21.280 32.669 1.00 35.94 393 LEU A N 1
ATOM 3095 C CA . LEU A 1 393 ? -8.420 21.556 34.051 1.00 35.94 393 LEU A CA 1
ATOM 3096 C C . LEU A 1 393 ? -9.728 22.353 34.013 1.00 35.94 393 LEU A C 1
ATOM 3098 O O . LEU A 1 393 ? -9.754 23.574 34.147 1.00 35.94 393 LEU A O 1
ATOM 3102 N N . VAL A 1 394 ? -10.842 21.630 33.874 1.00 32.38 394 VAL A N 1
ATOM 3103 C CA . VAL A 1 394 ? -12.019 21.984 34.666 1.00 32.38 394 VAL A CA 1
ATOM 3104 C C . VAL A 1 394 ? -11.481 22.120 36.086 1.00 32.38 394 VAL A C 1
ATOM 3106 O O . VAL A 1 394 ? -10.865 21.180 36.593 1.00 32.38 394 VAL A O 1
ATOM 3109 N N . VAL A 1 395 ? -11.668 23.269 36.734 1.00 31.70 395 VAL A N 1
ATOM 3110 C CA . VAL A 1 395 ? -11.569 23.326 38.196 1.00 31.70 395 VAL A CA 1
ATOM 3111 C C . VAL A 1 395 ? -12.744 22.498 38.713 1.00 31.70 395 VAL A C 1
ATOM 3113 O O . VAL A 1 395 ? -13.794 23.010 39.089 1.00 31.70 395 VAL A O 1
ATOM 3116 N N . LYS A 1 396 ? -12.601 21.173 38.627 1.00 32.28 396 LYS A N 1
ATOM 3117 C CA . LYS A 1 396 ? -13.497 20.204 39.220 1.00 32.28 396 LYS A CA 1
ATOM 3118 C C . LYS A 1 396 ? -13.112 20.266 40.681 1.00 32.28 396 LYS A C 1
ATOM 3120 O O . LYS A 1 396 ? -12.054 19.776 41.069 1.00 32.28 396 LYS A O 1
ATOM 3125 N N . LYS A 1 397 ? -13.925 20.957 41.480 1.00 33.72 397 LYS A N 1
ATOM 3126 C CA . LYS A 1 397 ? -13.904 20.777 42.930 1.00 33.72 397 LYS A CA 1
ATOM 3127 C C . LYS A 1 397 ? -13.882 19.269 43.149 1.00 33.72 397 LYS A C 1
ATOM 3129 O O . LYS A 1 397 ? -14.775 18.599 42.632 1.00 33.72 397 LYS A O 1
ATOM 3134 N N . GLU A 1 398 ? -12.825 18.755 43.783 1.00 39.16 398 GLU A N 1
ATOM 3135 C CA . GLU A 1 398 ? -12.678 17.321 44.021 1.00 39.16 398 GLU A CA 1
ATOM 3136 C C . GLU A 1 398 ? -14.006 16.804 44.565 1.00 39.16 398 GLU A C 1
ATOM 3138 O O . GLU A 1 398 ? -14.465 17.229 45.632 1.00 39.16 398 GLU A O 1
ATOM 3143 N N . SER A 1 399 ? -14.678 15.964 43.775 1.00 52.75 399 SER A N 1
ATOM 3144 C CA . SER A 1 399 ? -15.849 15.279 44.283 1.00 52.75 399 SER A CA 1
ATOM 3145 C C . SER A 1 399 ? -15.325 14.383 45.384 1.00 52.75 399 SER A C 1
ATOM 3147 O O . SER A 1 399 ? -14.517 13.491 45.142 1.00 52.75 399 SER A O 1
ATOM 3149 N N . LYS A 1 400 ? -15.763 14.648 46.610 1.00 66.94 400 LYS A N 1
ATOM 3150 C CA . LYS A 1 400 ? -15.430 13.823 47.769 1.00 66.94 400 LYS A CA 1
ATOM 3151 C C . LYS A 1 400 ? -16.044 12.421 47.660 1.00 66.94 400 LYS A C 1
ATOM 3153 O O . LYS A 1 400 ? -15.779 11.591 48.524 1.00 66.94 400 LYS A O 1
ATOM 3158 N N . LEU A 1 401 ? -16.867 12.168 46.638 1.00 76.75 401 LEU A N 1
ATOM 3159 C CA . LEU A 1 401 ? -17.526 10.900 46.373 1.00 76.75 401 LEU A CA 1
ATOM 3160 C C . LEU A 1 401 ? -16.588 9.916 45.652 1.00 76.75 401 LEU A C 1
ATOM 3162 O O . LEU A 1 401 ? -16.013 10.237 44.616 1.00 76.75 401 LEU A O 1
ATOM 3166 N N . LEU A 1 402 ? -16.472 8.708 46.197 1.00 79.75 402 LEU A N 1
ATOM 3167 C CA . LEU A 1 402 ? -15.662 7.601 45.696 1.00 79.75 402 LEU A CA 1
ATOM 3168 C C . LEU A 1 402 ? -16.450 6.296 45.833 1.00 79.75 402 LEU A C 1
ATOM 3170 O O . LEU A 1 402 ? -16.914 5.959 46.920 1.00 79.75 402 LEU A O 1
ATOM 3174 N N . TYR A 1 403 ? -16.536 5.506 44.773 1.00 77.31 403 TYR A N 1
ATOM 3175 C CA . TYR A 1 403 ? -17.122 4.171 44.813 1.00 77.31 403 TYR A CA 1
ATOM 3176 C C . TYR A 1 403 ? -16.046 3.092 44.900 1.00 77.31 403 TYR A C 1
ATOM 3178 O O . TYR A 1 403 ? -14.968 3.209 44.327 1.00 77.31 403 TYR A O 1
ATOM 3186 N N . ARG A 1 404 ? -16.335 2.001 45.606 1.00 87.81 404 ARG A N 1
ATOM 3187 C CA . ARG A 1 404 ? -15.499 0.792 45.647 1.00 87.81 404 ARG A CA 1
ATOM 3188 C C . ARG A 1 404 ? -16.379 -0.440 45.502 1.00 87.81 404 ARG A C 1
ATOM 3190 O O . ARG A 1 404 ? -17.601 -0.359 45.634 1.00 87.81 404 ARG A O 1
ATOM 3197 N N . VAL A 1 405 ? -15.770 -1.599 45.285 1.00 85.50 405 VAL A N 1
ATOM 3198 C CA . VAL A 1 405 ? -16.490 -2.877 45.280 1.00 85.50 405 VAL A CA 1
ATOM 3199 C C . VAL A 1 405 ? -16.077 -3.698 46.489 1.00 85.50 405 VAL A C 1
ATOM 3201 O O . VAL A 1 405 ? -14.905 -4.018 46.654 1.00 85.50 405 VAL A O 1
ATOM 3204 N N . GLN A 1 406 ? -17.033 -4.045 47.349 1.00 90.25 406 GLN A N 1
ATOM 3205 C CA . GLN A 1 406 ? -16.787 -4.943 48.473 1.00 90.25 406 GLN A CA 1
ATOM 3206 C C . GLN A 1 406 ? -16.844 -6.390 47.989 1.00 90.25 406 GLN A C 1
ATOM 3208 O O . GLN A 1 406 ? -17.876 -6.804 47.470 1.00 90.25 406 GLN A O 1
ATOM 3213 N N . VAL A 1 407 ? -15.766 -7.152 48.189 1.00 90.19 407 VAL A N 1
ATOM 3214 C CA . VAL A 1 407 ? -15.653 -8.560 47.756 1.00 90.19 407 VAL A CA 1
ATOM 3215 C C . VAL A 1 407 ? -15.877 -9.552 48.891 1.00 90.19 407 VAL A C 1
ATOM 3217 O O . VAL A 1 407 ? -16.401 -10.640 48.666 1.00 90.19 407 VAL A O 1
ATOM 3220 N N . GLN A 1 408 ? -15.529 -9.179 50.126 1.00 87.81 408 GLN A N 1
ATOM 3221 C CA . GLN A 1 408 ? -15.720 -10.031 51.296 1.00 87.81 408 GLN A CA 1
ATOM 3222 C C . GLN A 1 408 ? -15.911 -9.193 52.566 1.00 87.81 408 GLN A C 1
ATOM 3224 O O . GLN A 1 408 ? -15.379 -8.090 52.688 1.00 87.81 408 GLN A O 1
ATOM 3229 N N . ALA A 1 409 ? -16.661 -9.727 53.529 1.00 87.88 409 ALA A N 1
ATOM 3230 C CA . ALA A 1 409 ? -16.695 -9.232 54.900 1.00 87.88 409 ALA A CA 1
ATOM 3231 C C . ALA A 1 409 ? -16.562 -10.412 55.869 1.00 87.88 409 ALA A C 1
ATOM 3233 O O . ALA A 1 409 ? -17.178 -11.455 55.655 1.00 87.88 409 ALA A O 1
ATOM 3234 N N . ILE A 1 410 ? -15.750 -10.257 56.915 1.00 83.12 410 ILE A N 1
ATOM 3235 C CA . ILE A 1 410 ? -15.497 -11.286 57.931 1.00 83.12 410 ILE A CA 1
ATOM 3236 C C . ILE A 1 410 ? -15.885 -10.718 59.293 1.00 83.12 410 ILE A C 1
ATOM 3238 O O . ILE A 1 410 ? -15.334 -9.703 59.717 1.00 83.12 410 ILE A O 1
ATOM 3242 N N . TYR A 1 411 ? -16.828 -11.363 59.976 1.00 86.50 411 TYR A N 1
ATOM 3243 C CA . TYR A 1 411 ? -17.227 -10.980 61.329 1.00 86.50 411 TYR A CA 1
ATOM 3244 C C . TYR A 1 411 ? -16.227 -11.519 62.360 1.00 86.50 411 TYR A C 1
ATOM 3246 O O . TYR A 1 411 ? -15.901 -12.704 62.334 1.00 86.50 411 TYR A O 1
ATOM 3254 N N . GLY A 1 412 ? -15.730 -10.661 63.255 1.00 70.44 412 GLY A N 1
ATOM 3255 C CA . GLY A 1 412 ? -14.866 -11.065 64.375 1.00 70.44 412 GLY A CA 1
ATOM 3256 C C . GLY A 1 412 ? -13.471 -11.586 63.995 1.00 70.44 412 GLY A C 1
ATOM 3257 O O . GLY A 1 412 ? -12.774 -12.133 64.845 1.00 70.44 412 GLY A O 1
ATOM 3258 N N . GLY A 1 413 ? -13.040 -11.420 62.740 1.00 78.12 413 GLY A N 1
ATOM 3259 C CA . GLY A 1 413 ? -11.753 -11.915 62.249 1.00 78.12 413 GLY A CA 1
ATOM 3260 C C . GLY A 1 413 ? -11.193 -11.095 61.088 1.00 78.12 413 GLY A C 1
ATOM 3261 O O . GLY A 1 413 ? -11.867 -10.219 60.544 1.00 78.12 413 GLY A O 1
ATOM 3262 N N . LYS A 1 414 ? -9.943 -11.379 60.705 1.00 86.50 414 LYS A N 1
ATOM 3263 C CA . LYS A 1 414 ? -9.262 -10.775 59.550 1.00 86.50 414 LYS A CA 1
ATOM 3264 C C . LYS A 1 414 ? -8.385 -11.802 58.830 1.00 86.50 414 LYS A C 1
ATOM 3266 O O . LYS A 1 414 ? -7.838 -12.707 59.447 1.00 86.50 414 LYS A O 1
ATOM 3271 N N . THR A 1 415 ? -8.225 -11.613 57.533 1.00 83.88 415 THR A N 1
ATOM 3272 C CA . THR A 1 415 ? -7.239 -12.245 56.648 1.00 83.88 415 THR A CA 1
ATOM 3273 C C . THR A 1 415 ? -6.389 -11.158 55.976 1.00 83.88 415 THR A C 1
ATOM 3275 O O . THR A 1 415 ? -6.716 -9.967 56.078 1.00 83.88 415 THR A O 1
ATOM 3278 N N . SER A 1 416 ? -5.273 -11.531 55.346 1.00 85.50 416 SER A N 1
ATOM 3279 C CA . SER A 1 416 ? -4.385 -10.557 54.711 1.00 85.50 416 SER A CA 1
ATOM 3280 C C . SER A 1 416 ? -4.941 -10.080 53.364 1.00 85.50 416 SER A C 1
ATOM 3282 O O . SER A 1 416 ? -5.686 -10.795 52.695 1.00 85.50 416 SER A O 1
ATOM 3284 N N . ALA A 1 417 ? -4.545 -8.876 52.937 1.00 75.88 417 ALA A N 1
ATOM 3285 C CA . ALA A 1 417 ? -4.858 -8.373 51.597 1.00 75.88 417 ALA A CA 1
ATOM 3286 C C . ALA A 1 417 ? -4.400 -9.356 50.504 1.00 75.88 417 ALA A C 1
ATOM 3288 O O . ALA A 1 417 ? -5.135 -9.602 49.553 1.00 75.88 417 ALA A O 1
ATOM 3289 N N . LYS A 1 418 ? -3.234 -9.987 50.696 1.00 81.19 418 LYS A N 1
ATOM 3290 C CA . LYS A 1 418 ? -2.661 -10.968 49.769 1.00 81.19 418 LYS A CA 1
ATOM 3291 C C . LYS A 1 418 ? -3.516 -12.230 49.641 1.00 81.19 418 LYS A C 1
ATOM 3293 O O . LYS A 1 418 ? -3.671 -12.743 48.539 1.00 81.19 418 LYS A O 1
ATOM 3298 N N . ASP A 1 419 ? -4.108 -12.703 50.736 1.00 85.62 419 ASP A N 1
ATOM 3299 C CA . ASP A 1 419 ? -5.003 -13.868 50.704 1.00 85.62 419 ASP A CA 1
ATOM 3300 C C . ASP A 1 419 ? -6.286 -13.557 49.924 1.00 85.62 419 ASP A C 1
ATOM 3302 O O . ASP A 1 419 ? -6.770 -14.391 49.162 1.00 85.62 419 ASP A O 1
ATOM 3306 N N . ILE A 1 420 ? -6.823 -12.343 50.081 1.00 86.44 420 ILE A N 1
ATOM 3307 C CA . ILE A 1 420 ? -7.986 -11.868 49.319 1.00 86.44 420 ILE A CA 1
ATOM 3308 C C . ILE A 1 420 ? -7.630 -11.715 47.838 1.00 86.44 420 ILE A C 1
ATOM 3310 O O . ILE A 1 420 ? -8.395 -12.164 46.986 1.00 86.44 420 ILE A O 1
ATOM 3314 N N . GLN A 1 421 ? -6.454 -11.157 47.532 1.00 87.81 421 GLN A N 1
ATOM 3315 C CA . GLN A 1 421 ? -5.944 -11.051 46.164 1.00 87.81 421 GLN A CA 1
ATOM 3316 C C . GLN A 1 421 ? -5.821 -12.420 45.504 1.00 87.81 421 GLN A C 1
ATOM 3318 O O . GLN A 1 421 ? -6.325 -12.617 44.407 1.00 87.81 421 GLN A O 1
ATOM 3323 N N . GLN A 1 422 ? -5.224 -13.396 46.184 1.00 85.69 422 GLN A N 1
ATOM 3324 C CA . GLN A 1 422 ? -5.078 -14.746 45.643 1.00 85.69 422 GLN A CA 1
ATOM 3325 C C . GLN A 1 422 ? -6.426 -15.459 45.491 1.00 85.69 422 GLN A C 1
ATOM 3327 O O . GLN A 1 422 ? -6.666 -16.099 44.471 1.00 85.69 422 GLN A O 1
ATOM 3332 N N . ARG A 1 423 ? -7.326 -15.326 46.475 1.00 84.81 423 ARG A N 1
ATOM 3333 C CA . ARG A 1 423 ? -8.642 -15.982 46.468 1.00 84.81 423 ARG A CA 1
ATOM 3334 C C . ARG A 1 423 ? -9.535 -15.513 45.324 1.00 84.81 423 ARG A C 1
ATOM 3336 O O . ARG A 1 423 ? -10.247 -16.333 44.756 1.00 84.81 423 ARG A O 1
ATOM 3343 N N . TYR A 1 424 ? -9.512 -14.218 45.019 1.00 81.44 424 TYR A N 1
ATOM 3344 C CA . TYR A 1 424 ? -10.353 -13.614 43.981 1.00 81.44 424 TYR A CA 1
ATOM 3345 C C . TYR A 1 424 ? -9.562 -13.199 42.732 1.00 81.44 424 TYR A C 1
ATOM 3347 O O . TYR A 1 424 ? -10.073 -12.447 41.908 1.00 81.44 424 TYR A O 1
ATOM 3355 N N . ASN A 1 425 ? -8.320 -13.678 42.599 1.00 83.00 425 ASN A N 1
ATOM 3356 C CA . ASN A 1 425 ? -7.413 -13.387 41.487 1.00 83.00 425 ASN A CA 1
ATOM 3357 C C . ASN A 1 425 ? -7.294 -11.878 41.166 1.00 83.00 425 ASN A C 1
ATOM 3359 O O . ASN A 1 425 ? -7.418 -11.451 40.016 1.00 83.00 425 ASN A O 1
ATOM 3363 N N . LEU A 1 426 ? -7.110 -11.061 42.207 1.00 76.75 426 LEU A N 1
ATOM 3364 C CA . LEU A 1 426 ? -7.056 -9.603 42.119 1.00 76.75 426 LEU A CA 1
ATOM 3365 C C . LEU A 1 426 ? -5.616 -9.135 41.923 1.00 76.75 426 LEU A C 1
ATOM 3367 O O . LEU A 1 426 ? -4.735 -9.458 42.720 1.00 76.75 426 LEU A O 1
ATOM 3371 N N . ASN A 1 427 ? -5.414 -8.294 40.913 1.00 74.75 427 ASN A N 1
ATOM 3372 C CA . ASN A 1 427 ? -4.136 -7.628 40.648 1.00 74.75 427 ASN A CA 1
ATOM 3373 C C . ASN A 1 427 ? -4.030 -6.250 41.328 1.00 74.75 427 ASN A C 1
ATOM 3375 O O . ASN A 1 427 ? -3.007 -5.582 41.214 1.00 74.75 427 ASN A O 1
ATOM 3379 N N . GLU A 1 428 ? -5.096 -5.816 42.001 1.00 72.94 428 GLU A N 1
ATOM 3380 C CA . GLU A 1 428 ? -5.227 -4.501 42.631 1.00 72.94 428 GLU A CA 1
ATOM 3381 C C . GLU A 1 428 ? -5.021 -4.591 44.140 1.00 72.94 428 GLU A C 1
ATOM 3383 O O . GLU A 1 428 ? -5.276 -5.633 44.754 1.00 72.94 428 GLU A O 1
ATOM 3388 N N . ASP A 1 429 ? -4.628 -3.478 44.755 1.00 74.19 429 ASP A N 1
ATOM 3389 C CA . ASP A 1 429 ? -4.554 -3.384 46.207 1.00 74.19 429 ASP A CA 1
ATOM 3390 C C . ASP A 1 429 ? -5.942 -3.533 46.845 1.00 74.19 429 ASP A C 1
ATOM 3392 O O . ASP A 1 429 ? -6.933 -2.928 46.430 1.00 74.19 429 ASP A O 1
ATOM 3396 N N . VAL A 1 430 ? -6.002 -4.355 47.893 1.00 80.31 430 VAL A N 1
ATOM 3397 C CA . VAL A 1 430 ? -7.221 -4.584 48.670 1.00 80.31 430 VAL A CA 1
ATOM 3398 C C . VAL A 1 430 ? -7.243 -3.620 49.849 1.00 80.31 430 VAL A C 1
ATOM 3400 O O . VAL A 1 430 ? -6.399 -3.693 50.743 1.00 80.31 430 VAL A O 1
ATOM 3403 N N . ASN A 1 431 ? -8.252 -2.754 49.882 1.00 83.25 431 ASN A N 1
ATOM 3404 C CA . ASN A 1 431 ? -8.548 -1.896 51.021 1.00 83.25 431 ASN A CA 1
ATOM 3405 C C . ASN A 1 431 ? -9.226 -2.714 52.125 1.00 83.25 431 ASN A C 1
ATOM 3407 O O . ASN A 1 431 ? -10.130 -3.513 51.861 1.00 83.25 431 ASN A O 1
ATOM 3411 N N . ILE A 1 432 ? -8.801 -2.493 53.367 1.00 83.00 432 ILE A N 1
ATOM 3412 C CA . ILE A 1 432 ? -9.308 -3.198 54.544 1.00 83.00 432 ILE A CA 1
ATOM 3413 C C . ILE A 1 432 ? -9.903 -2.166 55.498 1.00 83.00 432 ILE A C 1
ATOM 3415 O O . ILE A 1 432 ? -9.167 -1.415 56.134 1.00 83.00 432 ILE A O 1
ATOM 3419 N N . ASP A 1 433 ? -11.227 -2.170 55.618 1.00 79.06 433 ASP A N 1
ATOM 3420 C CA . ASP A 1 433 ? -11.971 -1.290 56.519 1.00 79.06 433 ASP A CA 1
ATOM 3421 C C . ASP A 1 433 ? -12.559 -2.108 57.678 1.00 79.06 433 ASP A C 1
ATOM 3423 O O . ASP A 1 433 ? -13.012 -3.238 57.483 1.00 79.06 433 ASP A O 1
ATOM 3427 N N . TYR A 1 434 ? -12.601 -1.547 58.888 1.00 76.75 434 TYR A N 1
ATOM 3428 C CA . TYR A 1 434 ? -13.240 -2.187 60.041 1.00 76.75 434 TYR A CA 1
ATOM 3429 C C . TYR A 1 434 ? -14.450 -1.377 60.500 1.00 76.75 434 TYR A C 1
ATOM 3431 O O . TYR A 1 434 ? -14.318 -0.222 60.897 1.00 76.75 434 TYR A O 1
ATOM 3439 N N . GLU A 1 435 ? -15.638 -1.981 60.455 1.00 74.56 435 GLU A N 1
ATOM 3440 C CA . GLU A 1 435 ? -16.880 -1.307 60.837 1.00 74.56 435 GLU A CA 1
ATOM 3441 C C . GLU A 1 435 ? -17.913 -2.314 61.363 1.00 74.56 435 GLU A C 1
ATOM 3443 O O . GLU A 1 435 ? -18.228 -3.306 60.701 1.00 74.56 435 GLU A O 1
ATOM 3448 N N . GLY A 1 436 ? -18.472 -2.051 62.550 1.00 71.19 436 GLY A N 1
ATOM 3449 C CA . GLY A 1 436 ? -19.576 -2.840 63.116 1.00 71.19 436 GLY A CA 1
ATOM 3450 C C . GLY A 1 436 ? -19.234 -4.303 63.428 1.00 71.19 436 GLY A C 1
ATOM 3451 O O . GLY A 1 436 ? -20.099 -5.165 63.311 1.00 71.19 436 GLY A O 1
ATOM 3452 N N . GLY A 1 437 ? -17.975 -4.603 63.771 1.00 75.44 437 GLY A N 1
ATOM 3453 C CA . GLY A 1 437 ? -17.503 -5.972 64.027 1.00 75.44 437 GLY A CA 1
ATOM 3454 C C . GLY A 1 437 ? -17.121 -6.762 62.771 1.00 75.44 437 GLY A C 1
ATOM 3455 O O . GLY A 1 437 ? -16.657 -7.897 62.883 1.00 75.44 437 GLY A O 1
ATOM 3456 N N . TYR A 1 438 ? -17.279 -6.168 61.584 1.00 76.56 438 TYR A N 1
ATOM 3457 C CA . TYR A 1 438 ? -16.863 -6.751 60.314 1.00 76.56 438 TYR A CA 1
ATOM 3458 C C . TYR A 1 438 ? -15.558 -6.123 59.825 1.00 76.56 438 TYR A C 1
ATOM 3460 O O . TYR A 1 438 ? -15.459 -4.902 59.700 1.00 76.56 438 TYR A O 1
ATOM 3468 N N . THR A 1 439 ? -14.601 -6.968 59.453 1.00 82.00 439 THR A N 1
ATOM 3469 C CA . THR A 1 439 ? -13.488 -6.587 58.579 1.00 82.00 439 THR A CA 1
ATOM 3470 C C . THR A 1 439 ? -13.962 -6.706 57.137 1.00 82.00 439 THR A C 1
ATOM 3472 O O . THR A 1 439 ? -14.310 -7.799 56.684 1.00 82.00 439 THR A O 1
ATOM 3475 N N . LYS A 1 440 ? -14.027 -5.584 56.427 1.00 84.94 440 LYS A N 1
ATOM 3476 C CA . LYS A 1 440 ? -14.575 -5.461 55.077 1.00 84.94 440 LYS A CA 1
ATOM 3477 C C . LYS A 1 440 ? -13.437 -5.247 54.089 1.00 84.94 440 LYS A C 1
ATOM 3479 O O . LYS A 1 440 ? -12.579 -4.397 54.299 1.00 84.94 440 LYS A O 1
ATOM 3484 N N . TYR A 1 441 ? -13.464 -6.006 53.005 1.00 86.38 441 TYR A N 1
ATOM 3485 C CA . TYR A 1 441 ? -12.448 -5.986 51.963 1.00 86.38 441 TYR A CA 1
ATOM 3486 C C . TYR A 1 441 ? -13.038 -5.348 50.717 1.00 86.38 441 TYR A C 1
ATOM 3488 O O . TYR A 1 441 ? -13.982 -5.891 50.132 1.00 86.38 441 TYR A O 1
ATOM 3496 N N . THR A 1 442 ? -12.513 -4.182 50.348 1.00 85.81 442 THR A N 1
ATOM 3497 C CA . THR A 1 442 ? -12.959 -3.423 49.179 1.00 85.81 442 THR A CA 1
ATOM 3498 C C . THR A 1 442 ? -11.824 -3.227 48.185 1.00 85.81 442 THR A C 1
ATOM 3500 O O . THR A 1 442 ? -10.659 -3.134 48.557 1.00 85.81 442 THR A O 1
ATOM 3503 N N . VAL A 1 443 ? -12.162 -3.189 46.905 1.00 81.06 443 VAL A N 1
ATOM 3504 C CA . VAL A 1 443 ? -11.211 -3.068 45.795 1.00 81.06 443 VAL A CA 1
ATOM 3505 C C . VAL A 1 443 ? -11.671 -1.994 44.822 1.00 81.06 443 VAL A C 1
ATOM 3507 O O . VAL A 1 443 ? -12.862 -1.663 44.757 1.00 81.06 443 VAL A O 1
ATOM 3510 N N . GLY A 1 444 ? -10.707 -1.442 44.094 1.00 77.31 444 GLY A N 1
ATOM 3511 C CA . GLY A 1 444 ? -10.909 -0.312 43.204 1.00 77.31 444 GLY A CA 1
ATOM 3512 C C . GLY A 1 444 ? -11.149 1.021 43.922 1.00 77.31 444 GLY A C 1
ATOM 3513 O O . GLY A 1 444 ? -10.991 1.166 45.139 1.00 77.31 444 GLY A O 1
ATOM 3514 N N . GLY A 1 445 ? -11.524 2.011 43.122 1.00 76.75 445 GLY A N 1
ATOM 3515 C CA . GLY A 1 445 ? -11.739 3.396 43.519 1.00 76.75 445 GLY A CA 1
ATOM 3516 C C . GLY A 1 445 ? -12.240 4.171 42.309 1.00 76.75 445 GLY A C 1
ATOM 3517 O O . GLY A 1 445 ? -11.444 4.625 41.496 1.00 76.75 445 GLY A O 1
ATOM 3518 N N . PHE A 1 446 ? -13.557 4.254 42.173 1.00 76.06 446 PHE A N 1
ATOM 3519 C CA . PHE A 1 446 ? -14.242 4.705 40.966 1.00 76.06 446 PHE A CA 1
ATOM 3520 C C . PHE A 1 446 ? -14.951 6.030 41.213 1.00 76.06 446 PHE A C 1
ATOM 3522 O O . PHE A 1 446 ? -15.458 6.271 42.312 1.00 76.06 446 PHE A O 1
ATOM 3529 N N . ALA A 1 447 ? -14.987 6.891 40.200 1.00 68.81 447 ALA A N 1
ATOM 3530 C CA . ALA A 1 447 ? -15.610 8.206 40.327 1.00 68.81 447 ALA A CA 1
ATOM 3531 C C . ALA A 1 447 ? -17.138 8.135 40.186 1.00 68.81 447 ALA A C 1
ATOM 3533 O O . ALA A 1 447 ? -17.834 9.002 40.712 1.00 68.81 447 ALA A O 1
ATOM 3534 N N . THR A 1 448 ? -17.641 7.104 39.501 1.00 66.88 448 THR A N 1
ATOM 3535 C CA . THR A 1 448 ? -19.060 6.920 39.171 1.00 66.88 448 THR A CA 1
ATOM 3536 C C . THR A 1 448 ? -19.578 5.562 39.635 1.00 66.88 448 THR A C 1
ATOM 3538 O O . THR A 1 448 ? -18.821 4.589 39.771 1.00 66.88 448 THR A O 1
ATOM 3541 N N . TYR A 1 449 ? -20.888 5.475 39.878 1.00 72.25 449 TYR A N 1
ATOM 3542 C CA . TYR A 1 449 ? -21.533 4.209 40.225 1.00 72.25 449 TYR A CA 1
ATOM 3543 C C . TYR A 1 449 ? -21.401 3.172 39.101 1.00 72.25 449 TYR A C 1
ATOM 3545 O O . TYR A 1 449 ? -21.200 1.986 39.382 1.00 72.25 449 TYR A O 1
ATOM 3553 N N . ASP A 1 450 ? -21.480 3.608 37.840 1.00 65.25 450 ASP A N 1
ATOM 3554 C CA . ASP A 1 450 ? -21.449 2.728 36.670 1.00 65.25 450 ASP A CA 1
ATOM 3555 C C . ASP A 1 450 ? -20.086 2.055 36.474 1.00 65.25 450 ASP A C 1
ATOM 3557 O O . ASP A 1 450 ? -20.031 0.839 36.268 1.00 65.25 450 ASP A O 1
ATOM 3561 N N . GLU A 1 451 ? -18.984 2.791 36.652 1.00 62.78 451 GLU A N 1
ATOM 3562 C CA . GLU A 1 451 ? -17.627 2.226 36.659 1.00 62.78 451 GLU A CA 1
ATOM 3563 C C . GLU A 1 451 ? -17.485 1.130 37.728 1.00 62.78 451 GLU A C 1
ATOM 3565 O O . GLU A 1 451 ? -17.024 0.017 37.451 1.00 62.78 451 GLU A O 1
ATOM 3570 N N . ALA A 1 452 ? -17.950 1.411 38.950 1.00 70.12 452 ALA A N 1
ATOM 3571 C CA . ALA A 1 452 ? -17.896 0.450 40.046 1.00 70.12 452 ALA A CA 1
ATOM 3572 C C . ALA A 1 452 ? -18.797 -0.769 39.797 1.00 70.12 452 ALA A C 1
ATOM 3574 O O . ALA A 1 452 ? -18.451 -1.890 40.176 1.00 70.12 452 ALA A O 1
ATOM 3575 N N . LYS A 1 453 ? -19.953 -0.574 39.155 1.00 71.06 453 LYS A N 1
ATOM 3576 C CA . LYS A 1 453 ? -20.900 -1.633 38.790 1.00 71.06 453 LYS A CA 1
ATOM 3577 C C . LYS A 1 453 ? -20.308 -2.591 37.759 1.00 71.06 453 LYS A C 1
ATOM 3579 O O . LYS A 1 453 ? -20.393 -3.798 37.981 1.00 71.06 453 LYS A O 1
ATOM 3584 N N . ILE A 1 454 ? -19.665 -2.076 36.712 1.00 69.38 454 ILE A N 1
ATOM 3585 C CA . ILE A 1 454 ? -18.983 -2.893 35.695 1.00 69.38 454 ILE A CA 1
ATOM 3586 C C . ILE A 1 454 ? -17.886 -3.740 36.346 1.00 69.38 454 ILE A C 1
ATOM 3588 O O . ILE A 1 454 ? -17.815 -4.953 36.135 1.00 69.38 454 ILE A O 1
ATOM 3592 N N . TYR A 1 455 ? -17.063 -3.129 37.201 1.00 76.81 455 TYR A N 1
ATOM 3593 C CA . TYR A 1 455 ? -16.006 -3.858 37.897 1.00 76.81 455 TYR A CA 1
ATOM 3594 C C . TYR A 1 455 ? -16.559 -4.919 38.860 1.00 76.81 455 TYR A C 1
ATOM 3596 O O . TYR A 1 455 ? -16.042 -6.032 38.953 1.00 76.81 455 TYR A O 1
ATOM 3604 N N . ARG A 1 456 ? -17.668 -4.614 39.536 1.00 88.06 456 ARG A N 1
ATOM 3605 C CA . ARG A 1 456 ? -18.384 -5.549 40.408 1.00 88.06 456 ARG A CA 1
ATOM 3606 C C . ARG A 1 456 ? -18.938 -6.748 39.651 1.00 88.06 456 ARG A C 1
ATOM 3608 O O . ARG A 1 456 ? -18.862 -7.855 40.176 1.00 88.06 456 ARG A O 1
ATOM 3615 N N . ASP A 1 457 ? -19.452 -6.553 38.442 1.00 78.19 457 ASP A N 1
ATOM 3616 C CA . ASP A 1 457 ? -19.941 -7.648 37.599 1.00 78.19 457 ASP A CA 1
ATOM 3617 C C . ASP A 1 457 ? -18.770 -8.546 37.150 1.00 78.19 457 ASP A C 1
ATOM 3619 O O . ASP A 1 457 ? -18.823 -9.759 37.348 1.00 78.19 457 ASP A O 1
ATOM 3623 N N . LYS A 1 458 ? -17.631 -7.954 36.755 1.00 85.81 458 LYS A N 1
ATOM 3624 C CA . LYS A 1 458 ? -16.385 -8.698 36.481 1.00 85.81 458 LYS A CA 1
ATOM 3625 C C . LYS A 1 458 ? -15.909 -9.529 37.679 1.00 85.81 458 LYS A C 1
ATOM 3627 O O . LYS A 1 458 ? -15.432 -10.648 37.504 1.00 85.81 458 LYS A O 1
ATOM 3632 N N . LEU A 1 459 ? -15.994 -8.997 38.897 1.00 81.88 459 LEU A N 1
ATOM 3633 C CA . LEU A 1 459 ? -15.595 -9.724 40.108 1.00 81.88 459 LEU A CA 1
ATOM 3634 C C . LEU A 1 459 ? -16.534 -10.895 40.416 1.00 81.88 459 LEU A C 1
ATOM 3636 O O . LEU A 1 459 ? -16.073 -11.952 40.847 1.00 81.88 459 LEU A O 1
ATOM 3640 N N . ARG A 1 460 ? -17.836 -10.740 40.154 1.00 85.62 460 ARG A N 1
ATOM 3641 C CA . ARG A 1 460 ? -18.817 -11.823 40.312 1.00 85.62 460 ARG A CA 1
ATOM 3642 C C . ARG A 1 460 ? -18.550 -12.977 39.357 1.00 85.62 460 ARG A C 1
ATOM 3644 O O . ARG A 1 460 ? -18.554 -14.122 39.805 1.00 85.62 460 ARG A O 1
ATOM 3651 N N . ASP A 1 461 ? -18.231 -12.663 38.106 1.00 80.69 461 ASP A N 1
ATOM 3652 C CA . ASP A 1 461 ? -17.889 -13.660 37.088 1.00 80.69 461 ASP A CA 1
ATOM 3653 C C . ASP A 1 461 ? -16.573 -14.394 37.407 1.00 80.69 461 ASP A C 1
ATOM 3655 O O . ASP A 1 461 ? -16.400 -15.553 37.040 1.00 80.69 461 ASP A O 1
ATOM 3659 N N . ASN A 1 462 ? -15.669 -13.755 38.162 1.00 73.50 462 ASN A N 1
ATOM 3660 C CA . ASN A 1 462 ? -14.358 -14.292 38.548 1.00 73.50 462 ASN A CA 1
ATOM 3661 C C . ASN A 1 462 ? -14.310 -14.865 39.979 1.00 73.50 462 ASN A C 1
ATOM 3663 O O . ASN A 1 462 ? -13.264 -14.867 40.626 1.00 73.50 462 ASN A O 1
ATOM 3667 N N . GLY A 1 463 ? -15.435 -15.376 40.484 1.00 78.19 463 GLY A N 1
ATOM 3668 C CA . GLY A 1 463 ? -15.464 -16.140 41.737 1.00 78.19 463 GLY A CA 1
ATOM 3669 C C . GLY A 1 463 ? -15.780 -15.333 43.000 1.00 78.19 463 GLY A C 1
ATOM 3670 O O . GLY A 1 463 ? -15.705 -15.882 44.100 1.00 78.19 463 GLY A O 1
ATOM 3671 N N . ALA A 1 464 ? -16.200 -14.069 42.874 1.00 83.19 464 ALA A N 1
ATOM 3672 C CA . ALA A 1 464 ? -16.739 -13.265 43.975 1.00 83.19 464 ALA A CA 1
ATOM 3673 C C . ALA A 1 464 ? -18.249 -12.973 43.795 1.00 83.19 464 ALA A C 1
ATOM 3675 O O . ALA A 1 464 ? -18.641 -11.808 43.699 1.00 83.19 464 ALA A O 1
ATOM 3676 N N . PRO A 1 465 ? -19.143 -13.986 43.772 1.00 77.81 465 PRO A N 1
ATOM 3677 C CA . PRO A 1 465 ? -20.572 -13.795 43.471 1.00 77.81 465 PRO A CA 1
ATOM 3678 C C . PRO A 1 465 ? -21.286 -12.856 44.460 1.00 77.81 465 PRO A C 1
ATOM 3680 O O . PRO A 1 465 ? -22.272 -12.207 44.115 1.00 77.81 465 PRO A O 1
ATOM 3683 N N . GLY A 1 466 ? -20.763 -12.740 45.684 1.00 79.50 466 GLY A N 1
ATOM 3684 C CA . GLY A 1 466 ? -21.256 -11.828 46.715 1.00 79.50 466 GLY A CA 1
ATOM 3685 C C . GLY A 1 466 ? -20.774 -10.379 46.587 1.00 79.50 466 GLY A C 1
ATOM 3686 O O . GLY A 1 466 ? -21.092 -9.583 47.465 1.00 79.50 466 GLY A O 1
ATOM 3687 N N . ALA A 1 467 ? -20.009 -10.016 45.549 1.00 88.38 467 ALA A N 1
ATOM 3688 C CA . ALA A 1 467 ? -19.456 -8.670 45.429 1.00 88.38 467 ALA A CA 1
ATOM 3689 C C . ALA A 1 467 ? -20.552 -7.615 45.204 1.00 88.38 467 ALA A C 1
ATOM 3691 O O . ALA A 1 467 ? -21.502 -7.853 44.457 1.00 88.38 467 ALA A O 1
ATOM 3692 N N . PHE A 1 468 ? -20.451 -6.433 45.815 1.00 83.50 468 PHE A N 1
ATOM 3693 C CA . PHE A 1 468 ? -21.404 -5.333 45.596 1.00 83.50 468 PHE A CA 1
ATOM 3694 C C . PHE A 1 468 ? -20.744 -3.953 45.709 1.00 83.50 468 PHE A C 1
ATOM 3696 O O . PHE A 1 468 ? -19.709 -3.796 46.354 1.00 83.50 468 PHE A O 1
ATOM 3703 N N . VAL A 1 469 ? -21.344 -2.955 45.052 1.00 82.75 469 VAL A N 1
ATOM 3704 C CA . VAL A 1 469 ? -20.828 -1.578 45.007 1.00 82.75 469 VAL A CA 1
ATOM 3705 C C . VAL A 1 469 ? -21.141 -0.859 46.314 1.00 82.75 469 VAL A C 1
ATOM 3707 O O . VAL A 1 469 ? -22.242 -0.978 46.852 1.00 82.75 469 VAL A O 1
ATOM 3710 N N . VAL A 1 470 ? -20.170 -0.100 46.808 1.00 80.31 470 VAL A N 1
ATOM 3711 C CA . VAL A 1 470 ? -20.256 0.710 48.023 1.00 80.31 470 VAL A CA 1
ATOM 3712 C C . VAL A 1 470 ? -19.785 2.131 47.718 1.00 80.31 470 VAL A C 1
ATOM 3714 O O . VAL A 1 470 ? -18.828 2.311 46.972 1.00 80.31 470 VAL A O 1
ATOM 3717 N N . GLY A 1 471 ? -20.462 3.138 48.269 1.00 80.19 471 GLY A N 1
ATOM 3718 C CA . GLY A 1 471 ? -20.087 4.546 48.113 1.00 80.19 471 GLY A CA 1
ATOM 3719 C C . GLY A 1 471 ? -19.362 5.069 49.349 1.00 80.19 471 GLY A C 1
ATOM 3720 O O . GLY A 1 471 ? -19.659 4.645 50.465 1.00 80.19 471 GLY A O 1
ATOM 3721 N N . TYR A 1 472 ? -18.437 5.997 49.159 1.00 74.50 472 TYR A N 1
ATOM 3722 C CA . TYR A 1 472 ? -17.733 6.741 50.196 1.00 74.50 472 TYR A CA 1
ATOM 3723 C C . TYR A 1 472 ? -17.818 8.223 49.862 1.00 74.50 472 TYR A C 1
ATOM 3725 O O . TYR A 1 472 ? -17.611 8.598 48.718 1.00 74.50 472 TYR A O 1
ATOM 3733 N N . TYR A 1 473 ? -18.089 9.064 50.849 1.00 73.94 473 TYR A N 1
ATOM 3734 C CA . TYR A 1 473 ? -17.991 10.510 50.721 1.00 73.94 473 TYR A CA 1
ATOM 3735 C C . TYR A 1 473 ? -17.002 11.019 51.764 1.00 73.94 473 TYR A C 1
ATOM 3737 O O . TYR A 1 473 ? -17.170 10.758 52.955 1.00 73.94 473 TYR A O 1
ATOM 3745 N N . ASP A 1 474 ? -15.949 11.702 51.320 1.00 71.44 474 ASP A N 1
ATOM 3746 C CA . ASP A 1 474 ? -14.893 12.259 52.175 1.00 71.44 474 ASP A CA 1
ATOM 3747 C C . ASP A 1 474 ? -14.203 11.185 53.039 1.00 71.44 474 ASP A C 1
ATOM 3749 O O . ASP A 1 474 ? -13.966 11.356 54.232 1.00 71.44 474 ASP A O 1
ATOM 3753 N N . GLY A 1 475 ? -13.965 10.007 52.448 1.00 66.75 475 GLY A N 1
ATOM 3754 C CA . GLY A 1 475 ? -13.375 8.848 53.128 1.00 66.75 475 GLY A CA 1
ATOM 3755 C C . GLY A 1 475 ? -14.330 8.070 54.043 1.00 66.75 475 GLY A C 1
ATOM 3756 O O . GLY A 1 475 ? -13.970 6.990 54.506 1.00 66.75 475 GLY A O 1
ATOM 3757 N N . SER A 1 476 ? -15.558 8.553 54.265 1.00 71.75 476 SER A N 1
ATOM 3758 C CA . SER A 1 476 ? -16.572 7.877 55.086 1.00 71.75 476 SER A CA 1
ATOM 3759 C C . SER A 1 476 ? -17.556 7.088 54.231 1.00 71.75 476 SER A C 1
ATOM 3761 O O . SER A 1 476 ? -18.072 7.598 53.240 1.00 71.75 476 SER A O 1
ATOM 3763 N N . ARG A 1 477 ? -17.860 5.844 54.613 1.00 77.12 477 ARG A N 1
ATOM 3764 C CA . ARG A 1 477 ? -18.772 4.989 53.844 1.00 77.12 477 ARG A CA 1
ATOM 3765 C C . ARG A 1 477 ? -20.223 5.474 53.926 1.00 77.12 477 ARG A C 1
ATOM 3767 O O . ARG A 1 477 ? -20.773 5.655 55.010 1.00 77.12 477 ARG A O 1
ATOM 3774 N N . ILE A 1 478 ? -20.870 5.586 52.772 1.00 78.38 478 ILE A N 1
ATOM 3775 C CA . ILE A 1 478 ? -22.303 5.843 52.636 1.00 78.38 478 ILE A CA 1
ATOM 3776 C C . ILE A 1 478 ? -23.057 4.522 52.841 1.00 78.38 478 ILE A C 1
ATOM 3778 O O . ILE A 1 478 ? -22.758 3.509 52.204 1.00 78.38 478 ILE A O 1
ATOM 3782 N N . ARG A 1 479 ? -24.040 4.524 53.752 1.00 71.06 479 ARG A N 1
ATOM 3783 C CA . ARG A 1 479 ? -24.819 3.323 54.107 1.00 71.06 479 ARG A CA 1
ATOM 3784 C C . ARG A 1 479 ? -25.757 2.867 52.993 1.00 71.06 479 ARG A C 1
ATOM 3786 O O . ARG A 1 479 ? -25.853 1.667 52.753 1.00 71.06 479 ARG A O 1
ATOM 3793 N N . ASP A 1 480 ? -26.431 3.811 52.339 1.00 74.25 480 ASP A N 1
ATOM 3794 C CA . ASP A 1 480 ? -27.325 3.543 51.214 1.00 74.25 480 ASP A CA 1
ATOM 3795 C C . ASP A 1 480 ? -26.695 4.043 49.917 1.00 74.25 480 ASP A C 1
ATOM 3797 O O . ASP A 1 480 ? -26.439 5.232 49.735 1.00 74.25 480 ASP A O 1
ATOM 3801 N N . ILE A 1 481 ? -26.474 3.118 48.992 1.00 78.56 481 ILE A N 1
ATOM 3802 C CA . ILE A 1 481 ? -25.875 3.418 47.700 1.00 78.56 481 ILE A CA 1
ATOM 3803 C C . ILE A 1 481 ? -26.722 4.388 46.867 1.00 78.56 481 ILE A C 1
ATOM 3805 O O . ILE A 1 481 ? -26.164 5.136 46.072 1.00 78.56 481 ILE A O 1
ATOM 3809 N N . LYS A 1 482 ? -28.043 4.452 47.086 1.00 73.94 482 LYS A N 1
ATOM 3810 C CA . LYS A 1 482 ? -28.910 5.424 46.403 1.00 73.94 482 LYS A CA 1
ATOM 3811 C C . LYS A 1 482 ? -28.528 6.864 46.733 1.00 73.94 482 LYS A C 1
ATOM 3813 O O . LYS A 1 482 ? -28.571 7.708 45.850 1.00 73.94 482 LYS A O 1
ATOM 3818 N N . GLN A 1 483 ? -28.098 7.132 47.968 1.00 69.56 483 GLN A N 1
ATOM 3819 C CA . GLN A 1 483 ? -27.640 8.466 48.369 1.00 69.56 483 GLN A CA 1
ATOM 3820 C C . GLN A 1 483 ? -26.352 8.858 47.643 1.00 69.56 483 GLN A C 1
ATOM 3822 O O . GLN A 1 483 ? -26.192 10.015 47.274 1.00 69.56 483 GLN A O 1
ATOM 3827 N N . ALA A 1 484 ? -25.458 7.895 47.405 1.00 71.88 484 ALA A N 1
ATOM 3828 C CA . ALA A 1 484 ? -24.248 8.121 46.620 1.00 71.88 484 ALA A CA 1
ATOM 3829 C C . ALA A 1 484 ? -24.597 8.517 45.175 1.00 71.88 484 ALA A C 1
ATOM 3831 O O . ALA A 1 484 ? -24.115 9.539 44.698 1.00 71.88 484 ALA A O 1
ATOM 3832 N N . VAL A 1 485 ? -25.516 7.779 44.539 1.00 70.75 485 VAL A N 1
ATOM 3833 C CA . VAL A 1 485 ? -25.977 8.054 43.165 1.00 70.75 485 VAL A CA 1
ATOM 3834 C C . VAL A 1 485 ? -26.673 9.417 43.072 1.00 70.75 485 VAL A C 1
ATOM 3836 O O . VAL A 1 485 ? -26.411 10.180 42.156 1.00 70.75 485 VAL A O 1
ATOM 3839 N N . THR A 1 486 ? -27.477 9.802 44.070 1.00 72.94 486 THR A N 1
ATOM 3840 C CA . THR A 1 486 ? -28.090 11.143 44.097 1.00 72.94 486 THR A CA 1
ATOM 3841 C C . THR A 1 486 ? -27.056 12.275 44.206 1.00 72.94 486 THR A C 1
ATOM 3843 O O . THR A 1 486 ? -27.249 13.333 43.612 1.00 72.94 486 THR A O 1
ATOM 3846 N N . ILE A 1 487 ? -25.959 12.081 44.953 1.00 69.38 487 ILE A N 1
ATOM 3847 C CA . ILE A 1 487 ? -24.860 13.065 45.047 1.00 69.38 487 ILE A CA 1
ATOM 3848 C C . ILE A 1 487 ? -24.105 13.167 43.715 1.00 69.38 487 ILE A C 1
ATOM 3850 O O . ILE A 1 487 ? -23.675 14.256 43.339 1.00 69.38 487 ILE A O 1
ATOM 3854 N N . GLU A 1 488 ? -23.947 12.044 43.016 1.00 71.38 488 GLU A N 1
ATOM 3855 C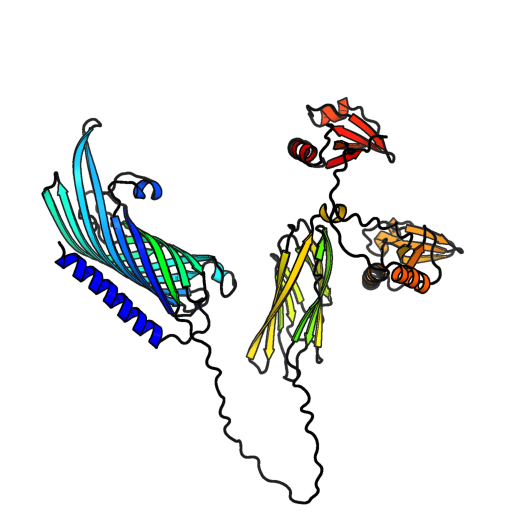 CA . GLU A 1 488 ? -23.354 11.982 41.679 1.00 71.38 488 GLU A CA 1
ATOM 3856 C C . GLU A 1 488 ? -24.191 12.762 40.654 1.00 71.38 488 GLU A C 1
ATOM 3858 O O . GLU A 1 488 ? -23.660 13.663 40.006 1.00 71.38 488 GLU A O 1
ATOM 3863 N N . ASP A 1 489 ? -25.501 12.504 40.592 1.00 65.69 489 ASP A N 1
ATOM 3864 C CA . ASP A 1 489 ? -26.429 13.157 39.656 1.00 65.69 489 ASP A CA 1
ATOM 3865 C C . ASP A 1 489 ? -26.525 14.682 39.880 1.00 65.69 489 ASP A C 1
ATOM 3867 O O . ASP A 1 489 ? -26.631 15.468 38.935 1.00 65.69 489 ASP A O 1
ATOM 3871 N N . ALA A 1 490 ? -26.442 15.129 41.138 1.00 59.03 490 ALA A N 1
ATOM 3872 C CA . ALA A 1 490 ? -26.486 16.546 41.504 1.00 59.03 490 ALA A CA 1
ATOM 3873 C C . ALA A 1 490 ? -25.230 17.353 41.091 1.00 59.03 490 ALA A C 1
ATOM 3875 O O . ALA A 1 490 ? -25.240 18.581 41.178 1.00 59.03 490 ALA A O 1
ATOM 3876 N N . GLY A 1 491 ? -24.142 16.702 40.654 1.00 55.75 491 GLY A N 1
ATOM 3877 C CA . GLY A 1 491 ? -22.881 17.343 40.245 1.00 55.75 491 GLY A CA 1
ATOM 3878 C C . GLY A 1 491 ? -22.818 17.824 38.787 1.00 55.75 491 GLY A C 1
ATOM 3879 O O . GLY A 1 491 ? -21.763 18.290 38.350 1.00 55.75 491 GLY A O 1
ATOM 3880 N N . THR A 1 492 ? -23.912 17.713 38.031 1.00 39.03 492 THR A N 1
ATOM 3881 C CA . THR A 1 492 ? -23.978 17.989 36.586 1.00 39.03 492 THR A CA 1
ATOM 3882 C C . THR A 1 492 ? -24.878 19.191 36.275 1.00 39.03 492 THR A C 1
ATOM 3884 O O . THR A 1 492 ? -26.019 19.027 35.862 1.00 39.03 492 THR A O 1
ATOM 3887 N N . GLU A 1 493 ? -24.357 20.416 36.419 1.00 32.91 493 GLU A N 1
ATOM 3888 C CA . GLU A 1 493 ? -24.947 21.614 35.794 1.00 32.91 493 GLU A CA 1
ATOM 3889 C C . GLU A 1 493 ? -23.920 22.404 34.948 1.00 32.91 493 GLU A C 1
ATOM 3891 O O . GLU A 1 493 ? -22.750 22.562 35.291 1.00 32.91 493 GLU A O 1
ATOM 3896 N N . THR A 1 494 ? -24.418 22.838 33.790 1.00 32.84 494 THR A N 1
ATOM 3897 C CA . THR A 1 494 ? -23.839 23.392 32.547 1.00 32.84 494 THR A CA 1
ATOM 3898 C C . THR A 1 494 ? -22.944 24.641 32.663 1.00 32.84 494 THR A C 1
ATOM 3900 O O . THR A 1 494 ? -23.328 25.569 33.364 1.00 32.84 494 THR A O 1
ATOM 3903 N N . MET A 1 495 ? -21.878 24.775 31.839 1.00 26.28 495 MET A N 1
ATOM 3904 C CA . MET A 1 495 ? -21.331 26.090 31.414 1.00 26.28 495 MET A CA 1
ATOM 3905 C C . MET A 1 495 ? -20.697 26.118 30.005 1.00 26.28 495 MET A C 1
ATOM 3907 O O . MET A 1 495 ? -20.083 25.163 29.536 1.00 26.28 495 MET A O 1
ATOM 3911 N N . VAL A 1 496 ? -20.893 27.276 29.363 1.00 25.09 496 VAL A N 1
ATOM 3912 C CA . VAL A 1 496 ? -20.586 27.700 27.985 1.00 25.09 496 VAL A CA 1
ATOM 3913 C C . VAL A 1 496 ? -19.111 28.100 27.805 1.00 25.09 496 VAL A C 1
ATOM 3915 O O . VAL A 1 496 ? -18.476 28.614 28.721 1.00 25.09 496 VAL A O 1
ATOM 3918 N N . VAL A 1 497 ? -18.585 27.890 26.593 1.00 24.95 497 VAL A N 1
ATOM 3919 C CA . VAL A 1 497 ? -17.198 28.157 26.169 1.00 24.95 497 VAL A CA 1
ATOM 3920 C C . VAL A 1 497 ? -16.930 29.654 25.958 1.00 24.95 497 VAL A C 1
ATOM 3922 O O . VAL A 1 497 ? -17.598 30.279 25.138 1.00 24.95 497 VAL A O 1
ATOM 3925 N N . VAL A 1 498 ? -15.873 30.195 26.580 1.00 25.03 498 VAL A N 1
ATOM 3926 C CA . VAL A 1 498 ? -15.110 31.345 26.052 1.00 25.03 498 VAL A CA 1
ATOM 3927 C C . VAL A 1 498 ? -13.614 31.096 26.271 1.00 25.03 498 VAL A C 1
ATOM 3929 O O . VAL A 1 498 ? -13.179 30.770 27.372 1.00 25.03 498 VAL A O 1
ATOM 3932 N N . ALA A 1 499 ? -12.831 31.229 25.200 1.00 28.70 499 ALA A N 1
ATOM 3933 C CA . ALA A 1 499 ? -11.382 31.074 25.196 1.00 28.70 499 ALA A CA 1
ATOM 3934 C C . ALA A 1 499 ? -10.668 32.290 25.812 1.00 28.70 499 ALA A C 1
ATOM 3936 O O . ALA A 1 499 ? -10.943 33.422 25.420 1.00 28.70 499 ALA A O 1
ATOM 3937 N N . ALA A 1 500 ? -9.684 32.053 26.685 1.00 23.38 500 ALA A N 1
ATOM 3938 C CA . ALA A 1 500 ? -8.569 32.969 26.921 1.00 23.38 500 ALA A CA 1
ATOM 3939 C C . ALA A 1 500 ? -7.364 32.222 27.522 1.00 23.38 500 ALA A C 1
ATOM 3941 O O . ALA A 1 500 ? -7.488 31.422 28.443 1.00 23.38 500 ALA A O 1
ATOM 3942 N N . SER A 1 501 ? -6.194 32.502 26.958 1.00 29.27 501 SER A N 1
ATOM 3943 C CA . SER A 1 501 ? -4.858 32.041 27.339 1.00 29.27 501 SER A CA 1
ATOM 3944 C C . SER A 1 501 ? -4.387 32.552 28.704 1.00 29.27 501 SER A C 1
ATOM 3946 O O . SER A 1 501 ? -4.529 33.746 28.947 1.00 29.27 501 SER A O 1
ATOM 3948 N N . THR A 1 502 ? -3.630 31.745 29.460 1.00 27.23 502 THR A N 1
ATOM 3949 C CA . THR A 1 502 ? -2.481 32.220 30.263 1.00 27.23 502 THR A CA 1
ATOM 3950 C C . THR A 1 502 ? -1.444 31.110 30.501 1.00 27.23 502 THR A C 1
ATOM 3952 O O . THR A 1 502 ? -1.765 29.977 30.849 1.00 27.23 502 THR A O 1
ATOM 3955 N N . LYS A 1 503 ? -0.167 31.455 30.283 1.00 33.41 503 LYS A N 1
ATOM 3956 C CA . LYS A 1 503 ? 1.030 30.692 30.681 1.00 33.41 503 LYS A CA 1
ATOM 3957 C C . LYS A 1 503 ? 1.092 30.562 32.208 1.00 33.41 503 LYS A C 1
ATOM 3959 O O . LYS A 1 503 ? 0.841 31.544 32.895 1.00 33.41 503 LYS A O 1
ATOM 3964 N N . ASN A 1 504 ? 1.554 29.419 32.721 1.00 37.81 504 ASN A N 1
ATOM 3965 C CA . ASN A 1 504 ? 2.002 29.297 34.112 1.00 37.81 504 ASN A CA 1
ATOM 3966 C C . ASN A 1 504 ? 3.538 29.364 34.172 1.00 37.81 504 ASN A C 1
ATOM 3968 O O . ASN A 1 504 ? 4.221 28.479 33.662 1.00 37.81 504 ASN A O 1
ATOM 3972 N N . GLU A 1 505 ? 4.074 30.427 34.779 1.00 44.66 505 GLU A N 1
ATOM 3973 C CA . GLU A 1 505 ? 5.513 30.746 34.830 1.00 44.66 505 GLU A CA 1
ATOM 3974 C C . GLU A 1 505 ? 6.279 30.099 36.009 1.00 44.66 505 GLU A C 1
ATOM 3976 O O . GLU A 1 505 ? 7.477 30.329 36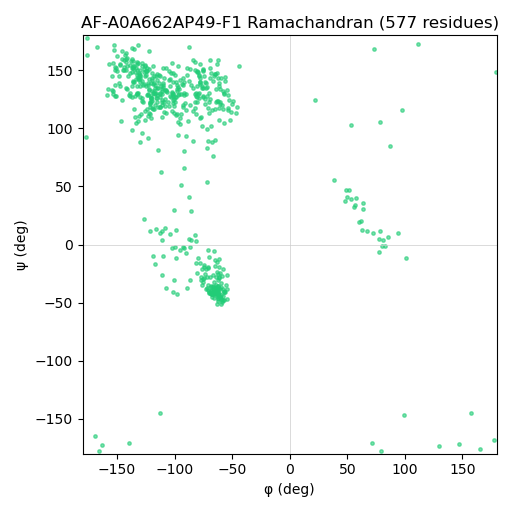.148 1.00 44.66 505 GLU A O 1
ATOM 3981 N N . ASN A 1 506 ? 5.652 29.244 36.831 1.00 54.06 506 ASN A N 1
ATOM 3982 C CA . ASN A 1 506 ? 6.219 28.834 38.133 1.00 54.06 506 ASN A CA 1
ATOM 3983 C C . ASN A 1 506 ? 6.577 27.343 38.320 1.00 54.06 506 ASN A C 1
ATOM 3985 O O . ASN A 1 506 ? 6.863 26.915 39.441 1.00 54.06 506 ASN A O 1
ATOM 3989 N N . SER A 1 507 ? 6.625 26.535 37.258 1.00 56.84 507 SER A N 1
ATOM 3990 C CA . SER A 1 507 ? 6.976 25.107 37.367 1.00 56.84 507 SER A CA 1
ATOM 3991 C C . SER A 1 507 ? 8.430 24.831 36.976 1.00 56.84 507 SER A C 1
ATOM 3993 O O . SER A 1 507 ? 8.856 25.135 35.863 1.00 56.84 507 SER A O 1
ATOM 3995 N N . ILE A 1 508 ? 9.194 24.194 37.872 1.00 68.12 508 ILE A N 1
ATOM 3996 C CA . ILE A 1 508 ? 10.535 23.682 37.566 1.00 68.12 508 ILE A CA 1
ATOM 3997 C C . ILE A 1 508 ? 10.454 22.183 37.290 1.00 68.12 508 ILE A C 1
ATOM 3999 O O . ILE A 1 508 ? 10.067 21.398 38.155 1.00 68.12 508 ILE A O 1
ATOM 4003 N N . TYR A 1 509 ? 10.911 21.784 36.111 1.00 72.88 509 TYR A N 1
ATOM 4004 C CA . TYR A 1 509 ? 11.026 20.402 35.669 1.00 72.88 509 TYR A CA 1
ATOM 4005 C C . TYR A 1 509 ? 12.445 19.879 35.921 1.00 72.88 509 TYR A C 1
ATOM 4007 O O . TYR A 1 509 ? 13.434 20.589 35.719 1.00 72.88 509 TYR A O 1
ATOM 4015 N N . ARG A 1 510 ? 12.566 18.620 36.341 1.00 81.38 510 ARG A N 1
ATOM 4016 C CA . ARG A 1 510 ? 13.844 17.904 36.504 1.00 81.38 510 ARG A CA 1
ATOM 4017 C C . ARG A 1 510 ? 13.701 16.480 35.987 1.00 81.38 510 ARG A C 1
ATOM 4019 O O . ARG A 1 510 ? 12.593 15.959 35.945 1.00 81.38 510 ARG A O 1
ATOM 4026 N N . VAL A 1 511 ? 14.800 15.829 35.625 1.00 79.06 511 VAL A N 1
ATOM 4027 C CA . VAL A 1 511 ? 14.781 14.417 35.210 1.00 79.06 511 VAL A CA 1
ATOM 4028 C C . VAL A 1 511 ? 15.178 13.554 36.403 1.00 79.06 511 VAL A C 1
ATOM 4030 O O . VAL A 1 511 ? 16.315 13.631 36.861 1.00 79.06 511 VAL A O 1
ATOM 4033 N N . GLN A 1 512 ? 14.251 12.764 36.941 1.00 84.12 512 GLN A N 1
ATOM 4034 C CA . GLN A 1 512 ? 14.531 11.800 38.000 1.00 84.12 512 GLN A CA 1
ATOM 4035 C C . GLN A 1 512 ? 15.167 10.542 37.404 1.00 84.12 512 GLN A C 1
ATOM 4037 O O . GLN A 1 512 ? 14.664 9.981 36.435 1.00 84.12 512 GLN A O 1
ATOM 4042 N N . VAL A 1 513 ? 16.275 10.107 38.003 1.00 81.50 513 VAL A N 1
ATOM 4043 C CA . VAL A 1 513 ? 17.097 8.975 37.540 1.00 81.50 513 VAL A CA 1
ATOM 4044 C C . VAL A 1 513 ? 17.137 7.822 38.542 1.00 81.50 513 VAL A C 1
ATOM 4046 O O . VAL A 1 513 ? 17.517 6.710 38.195 1.00 81.50 513 VAL A O 1
ATOM 4049 N N . ALA A 1 514 ? 16.759 8.061 39.801 1.00 78.25 514 ALA A N 1
ATOM 4050 C CA . ALA A 1 514 ? 16.623 7.004 40.797 1.00 78.25 514 ALA A CA 1
ATOM 4051 C C . ALA A 1 514 ? 15.682 7.415 41.935 1.00 78.25 514 ALA A C 1
ATOM 4053 O O . ALA A 1 514 ? 15.552 8.597 42.260 1.00 78.25 514 ALA A O 1
ATOM 4054 N N . ALA A 1 515 ? 15.092 6.418 42.588 1.00 81.12 515 ALA A N 1
ATOM 4055 C CA . ALA A 1 515 ? 14.471 6.543 43.900 1.00 81.12 515 ALA A CA 1
ATOM 4056 C C . ALA A 1 515 ? 14.951 5.392 44.797 1.00 81.12 515 ALA A C 1
ATOM 4058 O O . ALA A 1 515 ? 15.219 4.295 44.309 1.00 81.12 515 ALA A O 1
ATOM 4059 N N . SER A 1 516 ? 15.108 5.640 46.094 1.00 66.44 516 SER A N 1
ATOM 4060 C CA . SER A 1 516 ? 15.606 4.651 47.054 1.00 66.44 516 SER A CA 1
ATOM 4061 C C . SER A 1 516 ? 14.983 4.882 48.426 1.00 66.44 516 SER A C 1
ATOM 4063 O O . SER A 1 516 ? 14.889 6.018 48.882 1.00 66.44 516 SER A O 1
ATOM 4065 N N . THR A 1 517 ? 14.599 3.809 49.115 1.00 66.31 517 THR A N 1
ATOM 4066 C CA . THR A 1 517 ? 14.217 3.847 50.541 1.00 66.31 517 THR A CA 1
ATOM 4067 C C . THR A 1 517 ? 15.430 4.051 51.452 1.00 66.31 517 THR A C 1
ATOM 4069 O O . THR A 1 517 ? 15.302 4.524 52.575 1.00 66.31 517 THR A O 1
ATOM 4072 N N . ILE A 1 518 ? 16.629 3.737 50.953 1.00 73.81 518 ILE A N 1
ATOM 4073 C CA . ILE A 1 518 ? 17.904 3.915 51.651 1.00 73.81 518 ILE A CA 1
ATOM 4074 C C . ILE A 1 518 ? 18.553 5.222 51.186 1.00 73.81 518 ILE A C 1
ATOM 4076 O O . ILE A 1 518 ? 18.672 5.455 49.979 1.00 73.81 518 ILE A O 1
ATOM 4080 N N . ASN A 1 519 ? 19.022 6.044 52.126 1.00 88.62 519 ASN A N 1
ATOM 4081 C CA . ASN A 1 519 ? 19.740 7.282 51.825 1.00 88.62 519 ASN A CA 1
ATOM 4082 C C . ASN A 1 519 ? 21.108 6.981 51.198 1.00 88.62 519 ASN A C 1
ATOM 4084 O O . ASN A 1 519 ? 22.062 6.638 51.893 1.00 88.62 519 ASN A O 1
ATOM 4088 N N . ARG A 1 520 ? 21.214 7.116 49.877 1.00 84.94 520 ARG A N 1
ATOM 4089 C CA . ARG A 1 520 ? 22.484 7.070 49.137 1.00 84.94 520 ARG A CA 1
ATOM 4090 C C . ARG A 1 520 ? 23.005 8.481 48.878 1.00 84.94 520 ARG A C 1
ATOM 4092 O O . ARG A 1 520 ? 22.222 9.436 48.800 1.00 84.94 520 ARG A O 1
ATOM 4099 N N . SER A 1 521 ? 24.315 8.637 48.725 1.00 89.38 521 SER A N 1
ATOM 4100 C CA . SER A 1 521 ? 24.869 9.930 48.323 1.00 89.38 521 SER A CA 1
ATOM 4101 C C . SER A 1 521 ? 24.637 10.187 46.833 1.00 89.38 521 SER A C 1
ATOM 4103 O O . SER A 1 521 ? 24.563 9.273 46.012 1.00 89.38 521 SER A O 1
ATOM 4105 N N . GLU A 1 522 ? 24.529 11.457 46.473 1.00 89.94 522 GLU A N 1
ATOM 4106 C CA . GLU A 1 522 ? 24.372 11.932 45.103 1.00 89.94 522 GLU A CA 1
ATOM 4107 C C . GLU A 1 522 ? 25.537 11.454 44.230 1.00 89.94 522 GLU A C 1
ATOM 4109 O O . GLU A 1 522 ? 25.314 10.995 43.113 1.00 89.94 522 GLU A O 1
ATOM 4114 N N . TYR A 1 523 ? 26.756 11.446 44.784 1.00 86.19 523 TYR A N 1
ATOM 4115 C CA . TYR A 1 523 ? 27.958 10.925 44.131 1.00 86.19 523 TYR A CA 1
ATOM 4116 C C . TYR A 1 523 ? 27.867 9.425 43.818 1.00 86.19 523 TYR A C 1
ATOM 4118 O O . TYR A 1 523 ? 28.289 8.994 42.746 1.00 86.19 523 TYR A O 1
ATOM 4126 N N . GLN A 1 524 ? 27.283 8.621 44.715 1.00 80.94 524 GLN A N 1
ATOM 4127 C CA . GLN A 1 524 ? 27.081 7.189 44.469 1.00 80.94 524 GLN A CA 1
ATOM 4128 C C . GLN A 1 524 ? 26.113 6.951 43.309 1.00 80.94 524 GLN A C 1
ATOM 4130 O O . GLN A 1 524 ? 26.361 6.081 42.479 1.00 80.94 524 GLN A O 1
ATOM 4135 N N . ILE A 1 525 ? 25.031 7.729 43.224 1.00 88.44 525 ILE A N 1
ATOM 4136 C CA . ILE A 1 525 ? 24.073 7.634 42.112 1.00 88.44 525 ILE A CA 1
ATOM 4137 C C . ILE A 1 525 ? 24.696 8.139 40.810 1.00 88.44 525 ILE A C 1
ATOM 4139 O O . ILE A 1 525 ? 24.541 7.501 39.770 1.00 88.44 525 ILE A O 1
ATOM 4143 N N . GLN A 1 526 ? 25.446 9.238 40.877 1.00 89.31 526 GLN A N 1
ATOM 4144 C CA . GLN A 1 526 ? 26.134 9.812 39.728 1.00 89.31 526 GLN A CA 1
ATOM 4145 C C . GLN A 1 526 ? 27.170 8.840 39.147 1.00 89.31 526 GLN A C 1
ATOM 4147 O O . GLN A 1 526 ? 27.178 8.608 37.942 1.00 89.31 526 GLN A O 1
ATOM 4152 N N . SER A 1 527 ? 27.979 8.210 40.003 1.00 82.12 527 SER A N 1
ATOM 4153 C CA . SER A 1 527 ? 28.996 7.236 39.589 1.00 82.12 527 SER A CA 1
ATOM 4154 C C . SER A 1 527 ? 28.376 5.934 39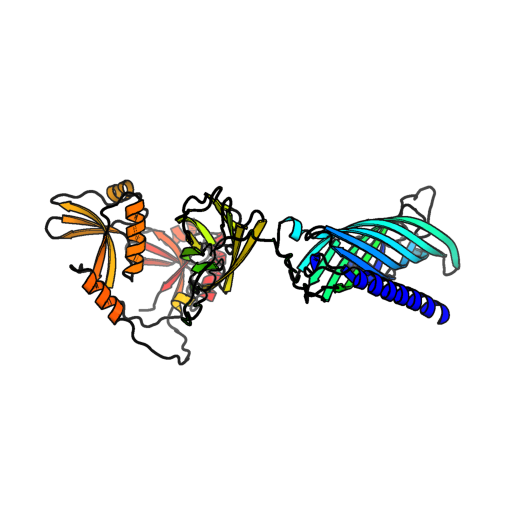.081 1.00 82.12 527 SER A C 1
ATOM 4156 O O . SER A 1 527 ? 28.815 5.415 38.060 1.00 82.12 527 SER A O 1
ATOM 4158 N N . LYS A 1 528 ? 27.319 5.429 39.741 1.00 85.75 528 LYS A N 1
ATOM 4159 C CA . LYS A 1 528 ? 26.628 4.188 39.345 1.00 85.75 528 LYS A CA 1
ATOM 4160 C C . LYS A 1 528 ? 26.131 4.237 37.900 1.00 85.75 528 LYS A C 1
ATOM 4162 O O . LYS A 1 528 ? 26.212 3.236 37.199 1.00 85.75 528 LYS A O 1
ATOM 4167 N N . TYR A 1 529 ? 25.601 5.383 37.486 1.00 83.62 529 TYR A N 1
ATOM 4168 C CA . TYR A 1 529 ? 25.037 5.570 36.153 1.00 83.62 529 TYR A CA 1
ATOM 4169 C C . TYR A 1 529 ? 25.959 6.372 35.224 1.00 83.62 529 TYR A C 1
ATOM 4171 O O . TYR A 1 529 ? 25.520 6.777 34.162 1.00 83.62 529 TYR A O 1
ATOM 4179 N N . GLY A 1 530 ? 27.212 6.658 35.598 1.00 86.56 530 GLY A N 1
ATOM 4180 C CA . GLY A 1 530 ? 28.132 7.434 34.750 1.00 86.56 530 GLY A CA 1
ATOM 4181 C C . GLY A 1 530 ? 27.596 8.813 34.327 1.00 86.56 530 GLY A C 1
ATOM 4182 O O . GLY A 1 530 ? 27.878 9.280 33.223 1.00 86.56 530 GLY A O 1
ATOM 4183 N N . LEU A 1 531 ? 26.785 9.459 35.172 1.00 88.44 531 LEU A N 1
ATOM 4184 C CA . LEU A 1 531 ? 26.103 10.707 34.827 1.00 88.44 531 LEU A CA 1
ATOM 4185 C C . LEU A 1 531 ? 27.084 11.886 34.858 1.00 88.44 531 LEU A C 1
ATOM 4187 O O . LEU A 1 531 ? 27.749 12.147 35.863 1.00 88.44 531 LEU A O 1
ATOM 4191 N N . LYS A 1 532 ? 27.137 12.639 33.755 1.00 87.88 532 LYS A N 1
ATOM 4192 C CA . LYS A 1 532 ? 27.931 13.876 33.663 1.00 87.88 532 LYS A CA 1
ATOM 4193 C C . LYS A 1 532 ? 27.269 15.040 34.404 1.00 87.88 532 LYS A C 1
ATOM 4195 O O . LYS A 1 532 ? 27.959 15.893 34.953 1.00 87.88 532 LYS A O 1
ATOM 4200 N N . ASP A 1 533 ? 25.939 15.059 34.433 1.00 87.38 533 ASP A N 1
ATOM 4201 C CA . ASP A 1 533 ? 25.155 16.099 35.094 1.00 87.38 533 ASP A CA 1
ATOM 4202 C C . ASP A 1 533 ? 25.116 15.906 36.618 1.00 87.38 533 ASP A C 1
ATOM 4204 O O . ASP A 1 533 ? 25.014 14.785 37.123 1.00 87.38 533 ASP A O 1
ATOM 4208 N N . LYS A 1 534 ? 25.150 17.020 37.362 1.00 89.94 534 LYS A N 1
ATOM 4209 C CA . LYS A 1 534 ? 25.085 17.012 38.830 1.00 89.94 534 LYS A CA 1
ATOM 4210 C C . LYS A 1 534 ? 23.757 16.425 39.315 1.00 89.94 534 LYS A C 1
ATOM 4212 O O . LYS A 1 534 ? 22.686 16.959 39.016 1.00 89.94 534 LYS A O 1
ATOM 4217 N N . VAL A 1 535 ? 23.843 15.384 40.140 1.00 91.62 535 VAL A N 1
ATOM 4218 C CA . VAL A 1 535 ? 22.686 14.762 40.797 1.00 91.62 535 VAL A CA 1
ATOM 4219 C C . VAL A 1 535 ? 22.267 15.567 42.030 1.00 91.62 535 VAL A C 1
ATOM 4221 O O . VAL A 1 535 ? 23.097 15.994 42.828 1.00 91.62 535 VAL A O 1
ATOM 4224 N N . THR A 1 536 ? 20.960 15.768 42.186 1.00 86.25 536 THR A N 1
ATOM 4225 C CA . THR A 1 536 ? 20.314 16.414 43.335 1.00 86.25 536 THR A CA 1
ATOM 4226 C C . THR A 1 536 ? 19.419 15.405 44.047 1.00 86.25 536 THR A C 1
ATOM 4228 O O . THR A 1 536 ? 18.600 14.753 43.396 1.00 86.25 536 THR A O 1
ATOM 4231 N N . LYS A 1 537 ? 19.543 15.287 45.372 1.00 90.06 537 LYS A N 1
ATOM 4232 C CA . LYS A 1 537 ? 18.697 14.425 46.207 1.00 90.06 537 LYS A CA 1
ATOM 4233 C C . LYS A 1 537 ? 17.587 15.223 46.881 1.00 90.06 537 LYS A C 1
ATOM 4235 O O . LYS A 1 537 ? 17.812 16.317 47.386 1.00 90.06 537 LYS A O 1
A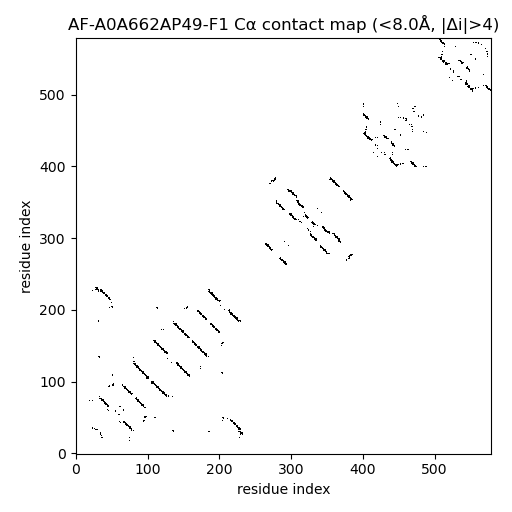TOM 4240 N N . THR A 1 538 ? 16.399 14.638 46.939 1.00 80.38 538 THR A N 1
ATOM 4241 C CA . THR A 1 538 ? 15.247 15.148 47.695 1.00 80.38 538 THR A CA 1
ATOM 4242 C C . THR A 1 538 ? 14.604 14.001 48.465 1.00 80.38 538 THR A C 1
ATOM 4244 O O . THR A 1 538 ? 14.660 12.860 48.015 1.00 80.38 538 THR A O 1
ATOM 4247 N N . PHE A 1 539 ? 14.017 14.269 49.630 1.00 68.44 539 PHE A N 1
ATOM 4248 C CA . PHE A 1 539 ? 13.287 13.263 50.402 1.00 68.44 539 PHE A CA 1
ATOM 4249 C C . PHE A 1 539 ? 11.806 13.628 50.425 1.00 68.44 539 PHE A C 1
ATOM 4251 O O . PHE A 1 539 ? 11.444 14.709 50.885 1.00 68.44 539 PHE A O 1
ATOM 4258 N N . MET A 1 540 ? 10.957 12.760 49.877 1.00 60.22 540 MET A N 1
ATOM 4259 C CA . MET A 1 540 ? 9.522 13.017 49.768 1.00 60.22 540 MET A CA 1
ATOM 4260 C C . MET A 1 540 ? 8.753 11.699 49.738 1.00 60.22 540 MET A C 1
ATOM 4262 O O . MET A 1 540 ? 9.079 10.816 48.943 1.00 60.22 540 MET A O 1
ATOM 4266 N N . GLY A 1 541 ? 7.731 11.573 50.589 1.00 56.91 541 GLY A N 1
ATOM 4267 C CA . GLY A 1 541 ? 6.898 10.367 50.664 1.00 56.91 541 GLY A CA 1
ATOM 4268 C C . GLY A 1 541 ? 7.669 9.115 51.095 1.00 56.91 541 GLY A C 1
ATOM 4269 O O . GLY A 1 541 ? 7.431 8.041 50.560 1.00 56.91 541 GLY A O 1
ATOM 4270 N N . GLY A 1 542 ? 8.648 9.253 51.998 1.00 64.38 542 GLY A N 1
ATOM 4271 C CA . GLY A 1 542 ? 9.443 8.120 52.494 1.00 64.38 542 GLY A CA 1
ATOM 4272 C C . GLY A 1 542 ? 10.542 7.624 51.544 1.00 64.38 542 GLY A C 1
ATOM 4273 O O . GLY A 1 542 ? 11.214 6.644 51.856 1.00 64.38 542 GLY A O 1
ATOM 4274 N N . LEU A 1 543 ? 10.760 8.294 50.407 1.00 57.81 543 LEU A N 1
ATOM 4275 C CA . LEU A 1 543 ? 11.769 7.928 49.411 1.00 57.81 543 LEU A CA 1
ATOM 4276 C C . LEU A 1 543 ? 12.783 9.054 49.191 1.00 57.81 543 LEU A C 1
ATOM 4278 O O . LEU A 1 543 ? 12.420 10.225 49.057 1.00 57.81 543 LEU A O 1
ATOM 4282 N N . TYR A 1 544 ? 14.058 8.681 49.072 1.00 74.38 544 TYR A N 1
ATOM 4283 C CA . TYR A 1 544 ? 15.119 9.531 48.540 1.00 74.38 544 TYR A CA 1
ATOM 4284 C C . TYR A 1 544 ? 15.066 9.496 47.013 1.00 74.38 544 TYR A C 1
ATOM 4286 O O . TYR A 1 544 ? 15.333 8.464 46.398 1.00 74.38 544 TYR A O 1
ATOM 4294 N N . LYS A 1 545 ? 14.706 10.621 46.401 1.00 82.94 545 LYS A N 1
ATOM 4295 C CA . LYS A 1 545 ? 14.580 10.819 44.955 1.00 82.94 545 LYS A CA 1
ATOM 4296 C C . LYS A 1 545 ? 15.795 11.576 44.425 1.00 82.94 545 LYS A C 1
ATOM 4298 O O . LYS A 1 545 ? 16.157 12.620 44.968 1.00 82.94 545 LYS A O 1
ATOM 4303 N N . TYR A 1 546 ? 16.393 11.073 43.352 1.00 87.06 546 TYR A N 1
ATOM 4304 C CA . TYR A 1 546 ? 17.603 11.615 42.735 1.00 87.06 546 TYR A CA 1
ATOM 4305 C C . TYR A 1 546 ? 17.285 12.127 41.340 1.00 87.06 546 TYR A C 1
ATOM 4307 O O . TYR A 1 546 ? 16.806 11.370 40.497 1.00 87.06 546 TYR A O 1
ATOM 4315 N N . SER A 1 547 ? 17.555 13.404 41.093 1.00 88.69 547 SER A N 1
ATOM 4316 C CA . SER A 1 547 ? 17.216 14.074 39.838 1.00 88.69 547 SER A CA 1
ATOM 4317 C C . SER A 1 547 ? 18.349 14.949 39.317 1.00 88.69 547 SER A C 1
ATOM 4319 O O . SER A 1 547 ? 19.226 15.362 40.074 1.00 88.69 547 SER A O 1
ATOM 4321 N N . ILE A 1 548 ? 18.330 15.227 38.018 1.00 88.25 548 ILE A N 1
ATOM 4322 C CA . ILE A 1 548 ? 19.301 16.069 37.318 1.00 88.25 548 ILE A CA 1
ATOM 4323 C C . ILE A 1 548 ? 18.591 17.191 36.558 1.00 88.25 548 ILE A C 1
ATOM 4325 O O . ILE A 1 548 ? 17.431 17.068 36.152 1.00 88.25 548 ILE A O 1
ATOM 4329 N N . GLY A 1 549 ? 19.315 18.292 36.362 1.00 82.88 549 GLY A N 1
ATOM 4330 C CA . GLY A 1 549 ? 18.829 19.461 35.636 1.00 82.88 549 GLY A CA 1
ATOM 4331 C C . GLY A 1 549 ? 17.796 20.298 36.398 1.00 82.88 549 GLY A C 1
ATOM 4332 O O . GLY A 1 549 ? 17.298 19.928 37.466 1.00 82.88 549 GLY A O 1
ATOM 4333 N N . LYS A 1 550 ? 17.525 21.484 35.853 1.00 85.12 550 LYS A N 1
ATOM 4334 C CA . LYS A 1 550 ? 16.501 22.430 36.303 1.00 85.12 550 LYS A CA 1
ATOM 4335 C C . LYS A 1 550 ? 15.983 23.142 35.054 1.00 85.12 550 LYS A C 1
ATOM 4337 O O . LYS A 1 550 ? 16.706 23.955 34.489 1.00 85.12 550 LYS A O 1
ATOM 4342 N N . TYR A 1 551 ? 14.777 22.813 34.612 1.00 77.06 551 TYR A N 1
ATOM 4343 C CA . TYR A 1 551 ? 14.199 23.320 33.366 1.00 77.06 551 TYR A CA 1
ATOM 4344 C C . TYR A 1 551 ? 12.919 24.092 33.665 1.00 77.06 551 TYR A C 1
ATOM 4346 O O . TYR A 1 551 ? 12.151 23.694 34.533 1.00 77.06 551 TYR A O 1
ATOM 4354 N N . THR A 1 552 ? 12.684 25.193 32.960 1.00 69.06 552 THR A N 1
ATOM 4355 C CA . THR A 1 552 ? 11.463 26.008 33.092 1.00 69.06 552 THR A CA 1
ATOM 4356 C C . THR A 1 552 ? 10.354 25.558 32.139 1.00 69.06 552 THR A C 1
ATOM 4358 O O . THR A 1 552 ? 9.225 26.025 32.241 1.00 69.06 552 THR A O 1
ATOM 4361 N N . SER A 1 553 ? 10.649 24.621 31.229 1.00 59.19 553 SER A N 1
ATOM 4362 C CA . SER A 1 553 ? 9.676 24.020 30.320 1.00 59.19 553 SER A CA 1
ATOM 4363 C C . SER A 1 553 ? 9.794 22.493 30.301 1.00 59.19 553 SER A C 1
ATOM 4365 O O . SER A 1 553 ? 10.893 21.928 30.365 1.00 59.19 553 SER A O 1
ATOM 4367 N N . TYR A 1 554 ? 8.653 21.812 30.167 1.00 53.72 554 TYR A N 1
ATOM 4368 C CA . TYR A 1 554 ? 8.608 20.359 29.985 1.00 53.72 554 TYR A CA 1
ATOM 4369 C C . TYR A 1 554 ? 9.360 19.926 28.718 1.00 53.72 554 TYR A C 1
ATOM 4371 O O . TYR A 1 554 ? 10.042 18.903 28.714 1.00 53.72 554 TYR A O 1
ATOM 4379 N N . SER A 1 555 ? 9.273 20.728 27.651 1.00 52.28 555 SER A N 1
ATOM 4380 C CA . SER A 1 555 ? 9.959 20.484 26.377 1.00 52.28 555 SER A CA 1
ATOM 4381 C C . SER A 1 555 ? 11.478 20.375 26.558 1.00 52.28 555 SER A C 1
ATOM 4383 O O . SER A 1 555 ? 12.097 19.441 26.044 1.00 52.28 555 SER A O 1
ATOM 4385 N N . ASP A 1 556 ? 12.085 21.267 27.344 1.00 64.56 556 ASP A N 1
ATOM 4386 C CA . ASP A 1 556 ? 13.534 21.244 27.579 1.00 64.56 556 ASP A CA 1
ATOM 4387 C C . ASP A 1 556 ? 13.950 20.074 28.478 1.00 64.56 556 ASP A C 1
ATOM 4389 O O . ASP A 1 556 ? 14.951 19.404 28.208 1.00 64.56 556 ASP A O 1
ATOM 4393 N N . ALA A 1 557 ? 13.129 19.743 29.480 1.00 65.62 557 ALA A N 1
ATOM 4394 C CA . ALA A 1 557 ? 13.326 18.543 30.292 1.00 65.62 557 ALA A CA 1
ATOM 4395 C C . ALA A 1 557 ? 13.189 17.250 29.466 1.00 65.62 557 ALA A C 1
ATOM 4397 O O . ALA A 1 557 ? 13.918 16.289 29.701 1.00 65.62 557 ALA A O 1
ATOM 4398 N N . SER A 1 558 ? 12.301 17.229 28.466 1.00 53.72 558 SER A N 1
ATOM 4399 C CA . SER A 1 558 ? 12.081 16.090 27.564 1.00 53.72 558 SER A CA 1
ATOM 4400 C C . SER A 1 558 ? 13.263 15.839 26.633 1.00 53.72 558 SER A C 1
ATOM 4402 O O . SER A 1 558 ? 13.655 14.687 26.439 1.00 53.72 558 SER A O 1
ATOM 4404 N N . LYS A 1 559 ? 13.898 16.898 26.115 1.00 69.81 559 LYS A N 1
ATOM 4405 C CA . LYS A 1 559 ? 15.151 16.763 25.354 1.00 69.81 559 LYS A CA 1
ATOM 4406 C C . LYS A 1 559 ? 16.233 16.106 26.207 1.00 69.81 559 LYS A C 1
ATOM 4408 O O . LYS A 1 559 ? 16.820 15.115 25.778 1.00 69.81 559 LYS A O 1
ATOM 4413 N N . LYS A 1 560 ? 16.414 16.576 27.449 1.00 78.94 560 LYS A N 1
ATOM 4414 C CA . LYS A 1 560 ? 17.383 15.968 28.367 1.00 78.94 560 LYS A CA 1
ATOM 4415 C C . LYS A 1 560 ? 17.023 14.529 28.728 1.00 78.94 560 LYS A C 1
ATOM 4417 O O . LYS A 1 560 ? 17.896 13.671 28.780 1.00 78.94 560 LYS A O 1
ATOM 4422 N N . LEU A 1 561 ? 15.742 14.243 28.949 1.00 67.12 561 LEU A N 1
ATOM 4423 C CA . LEU A 1 561 ? 15.277 12.898 29.269 1.00 67.12 561 LEU A CA 1
ATOM 4424 C C . LEU A 1 561 ? 15.680 11.883 28.189 1.00 67.12 561 LEU A C 1
ATOM 4426 O O . LEU A 1 561 ? 16.111 10.785 28.530 1.00 67.12 561 LEU A O 1
ATOM 4430 N N . LYS A 1 562 ? 15.580 12.250 26.904 1.00 68.31 562 LYS A N 1
ATOM 4431 C CA . LYS A 1 562 ? 15.986 11.377 25.790 1.00 68.31 562 LYS A CA 1
ATOM 4432 C C . LYS A 1 562 ? 17.473 11.023 25.842 1.00 68.31 562 LYS A C 1
ATOM 4434 O O . LYS A 1 562 ? 17.806 9.860 25.654 1.00 68.31 562 LYS A O 1
ATOM 4439 N N . GLU A 1 563 ? 18.345 11.984 26.153 1.00 82.75 563 GLU A N 1
ATOM 4440 C CA . GLU A 1 563 ? 19.784 11.728 26.338 1.00 82.75 563 GLU A CA 1
ATOM 4441 C C . GLU A 1 563 ? 20.039 10.765 27.503 1.00 82.75 563 GLU A C 1
ATOM 4443 O O . GLU A 1 563 ? 20.861 9.857 27.417 1.00 82.75 563 GLU A O 1
ATOM 4448 N N . ILE A 1 564 ? 19.311 10.955 28.602 1.00 78.75 564 ILE A N 1
ATOM 4449 C CA . ILE A 1 564 ? 19.531 10.226 29.851 1.00 78.75 564 ILE A CA 1
ATOM 4450 C C . ILE A 1 564 ? 18.966 8.812 29.792 1.00 78.75 564 ILE A C 1
ATOM 4452 O O . ILE A 1 564 ? 19.560 7.914 30.381 1.00 78.75 564 ILE A O 1
ATOM 4456 N N . ARG A 1 565 ? 17.888 8.573 29.037 1.00 76.69 565 ARG A N 1
ATOM 4457 C CA . ARG A 1 565 ? 17.296 7.235 28.862 1.00 76.69 565 ARG A CA 1
ATOM 4458 C C . ARG A 1 565 ? 18.191 6.238 28.137 1.00 76.69 565 ARG A C 1
ATOM 4460 O O . ARG A 1 565 ? 17.995 5.040 28.297 1.00 76.69 565 ARG A O 1
ATOM 4467 N N . VAL A 1 566 ? 19.203 6.714 27.411 1.00 74.88 566 VAL A N 1
ATOM 4468 C CA . VAL A 1 566 ? 20.257 5.849 26.855 1.00 74.88 566 VAL A CA 1
ATOM 4469 C C . VAL A 1 566 ? 21.076 5.188 27.974 1.00 74.88 566 VAL A C 1
ATOM 4471 O O . VAL A 1 566 ? 21.597 4.093 27.799 1.00 74.88 566 VAL A O 1
ATOM 4474 N N . ILE A 1 567 ? 21.173 5.844 29.133 1.00 78.19 567 ILE A N 1
ATOM 4475 C CA . ILE A 1 567 ? 22.010 5.438 30.267 1.00 78.19 567 ILE A CA 1
ATOM 4476 C C . ILE A 1 567 ? 21.158 4.882 31.421 1.00 78.19 567 ILE A C 1
ATOM 4478 O O . ILE A 1 567 ? 21.544 3.927 32.091 1.00 78.19 567 ILE A O 1
ATOM 4482 N N . VAL A 1 568 ? 19.987 5.479 31.652 1.00 74.94 568 VAL A N 1
ATOM 4483 C CA . VAL A 1 568 ? 19.023 5.124 32.700 1.00 74.94 568 VAL A CA 1
ATOM 4484 C C . VAL A 1 568 ? 17.634 4.991 32.060 1.00 74.94 568 VAL A C 1
ATOM 4486 O O . VAL A 1 568 ? 16.897 5.981 32.009 1.00 74.94 568 VAL A O 1
ATOM 4489 N N . PRO A 1 569 ? 17.263 3.799 31.555 1.00 60.75 569 PRO A N 1
ATOM 4490 C CA . PRO A 1 569 ? 16.020 3.591 30.801 1.00 60.75 569 PRO A CA 1
ATOM 4491 C C . PRO A 1 569 ? 14.754 4.027 31.553 1.00 60.75 569 PRO A C 1
ATOM 4493 O O . PRO A 1 569 ? 13.849 4.611 30.957 1.00 60.75 569 PRO A O 1
ATOM 4496 N N . ASP A 1 570 ? 14.747 3.847 32.876 1.00 64.69 570 ASP A N 1
ATOM 4497 C CA . ASP A 1 570 ? 13.615 4.157 33.759 1.00 64.69 570 ASP A CA 1
ATOM 4498 C C . ASP A 1 570 ? 13.534 5.637 34.171 1.00 64.69 570 ASP A C 1
ATOM 4500 O O . ASP A 1 570 ? 12.748 6.005 35.046 1.00 64.69 570 ASP A O 1
ATOM 4504 N N . ALA A 1 571 ? 14.355 6.516 33.587 1.00 68.50 571 ALA A N 1
ATOM 4505 C CA . ALA A 1 571 ? 14.297 7.938 33.897 1.00 68.50 571 ALA A CA 1
ATOM 4506 C C . ALA A 1 571 ? 12.952 8.558 33.462 1.00 68.50 571 ALA A C 1
ATOM 4508 O O . ALA A 1 571 ? 12.365 8.196 32.430 1.00 68.50 571 ALA A O 1
ATOM 4509 N N . PHE A 1 572 ? 12.479 9.548 34.224 1.00 60.09 572 PHE A N 1
ATOM 4510 C CA . PHE A 1 572 ? 11.250 10.295 33.931 1.00 60.09 572 PHE A CA 1
ATOM 4511 C C . PHE A 1 572 ? 11.312 11.739 34.444 1.00 60.09 572 PHE A C 1
ATOM 4513 O O . PHE A 1 572 ? 12.155 12.083 35.271 1.00 60.09 572 PHE A O 1
ATOM 4520 N N . ILE A 1 573 ? 10.439 12.611 33.932 1.00 62.91 573 ILE A N 1
ATOM 4521 C CA . ILE A 1 573 ? 10.390 14.022 34.344 1.00 62.91 573 ILE A CA 1
ATOM 4522 C C . ILE A 1 573 ? 9.546 14.161 35.608 1.00 62.91 573 ILE A C 1
ATOM 4524 O O . ILE A 1 573 ? 8.442 13.634 35.692 1.00 62.91 573 ILE A O 1
ATOM 4528 N N . VAL A 1 574 ? 10.059 14.923 36.565 1.00 62.31 574 VAL A N 1
ATOM 4529 C CA . VAL A 1 574 ? 9.354 15.345 37.774 1.00 62.31 574 VAL A CA 1
ATOM 4530 C C . VAL A 1 574 ? 9.205 16.859 37.784 1.00 62.31 574 VAL A C 1
ATOM 4532 O O . VAL A 1 574 ? 10.093 17.581 37.324 1.00 62.31 574 VAL A O 1
ATOM 4535 N N . VAL A 1 575 ? 8.086 17.338 38.322 1.00 67.75 575 VAL A N 1
ATOM 4536 C CA . VAL A 1 575 ? 7.808 18.764 38.508 1.00 67.75 575 VAL A CA 1
ATOM 4537 C C . VAL A 1 575 ? 7.899 19.088 39.991 1.00 67.75 575 VAL A C 1
ATOM 4539 O O . VAL A 1 575 ? 7.360 18.364 40.825 1.00 67.75 575 VAL A O 1
ATOM 4542 N N . SER A 1 576 ? 8.599 20.169 40.317 1.00 59.62 576 SER A N 1
ATOM 4543 C CA . SER A 1 576 ? 8.612 20.756 41.653 1.00 59.62 576 SER A CA 1
ATOM 4544 C C . SER A 1 576 ? 8.108 22.191 41.573 1.00 59.62 576 SER A C 1
ATOM 4546 O O . SER A 1 576 ? 8.656 22.986 40.803 1.00 59.62 576 SER A O 1
ATOM 4548 N N . GLU A 1 577 ? 7.102 22.520 42.376 1.00 51.09 577 GLU A N 1
ATOM 4549 C CA . GLU A 1 577 ? 6.690 23.902 42.619 1.00 51.09 577 GLU A CA 1
ATOM 4550 C C . GLU A 1 577 ? 7.730 24.591 43.514 1.00 51.09 577 GLU A C 1
ATOM 4552 O O . GLU A 1 577 ? 8.273 23.975 44.438 1.00 51.09 577 GLU A O 1
ATOM 4557 N N . ILE A 1 578 ? 8.055 25.852 43.218 1.00 47.47 578 ILE A N 1
ATOM 4558 C CA . ILE A 1 578 ? 8.834 26.682 44.144 1.00 47.47 578 ILE A CA 1
ATOM 4559 C C . ILE A 1 578 ? 7.898 26.998 45.312 1.00 47.47 578 ILE A C 1
ATOM 4561 O O . ILE A 1 578 ? 6.860 27.617 45.094 1.00 47.47 578 ILE A O 1
ATOM 4565 N N . LYS A 1 579 ? 8.245 26.546 46.519 1.00 41.75 579 LYS A N 1
ATOM 4566 C CA . LYS A 1 579 ? 7.654 27.099 47.739 1.00 41.75 579 LYS A CA 1
ATOM 4567 C C . LYS A 1 579 ? 8.249 28.461 48.041 1.00 41.75 579 LYS A C 1
ATOM 4569 O O . LYS A 1 579 ? 9.487 28.584 47.882 1.00 41.75 579 LYS A O 1
#

Radius of gyration: 37.4 Å; Cα contacts (8 Å, |Δi|>4): 1233; chains: 1; bounding box: 115×57×107 Å

Foldseek 3Di:
DVVVVVVVVVVVVVVVVVLVVVQLVPADAQQLLQFKKKKKKKDWKEWDFQQADPDPDPVVVCVDPFTWMKIKMKIKGRPDSFKIKIWMKMWIKTKGWDFDDDPNDGPWTKIKIKTKIKIWMKMKTQVVVVVVDDSDDQKTKIWMKTKTKMWMWMFIDTPRHTPFIDTDMWIKIKIWIWIWGPPDSFKIKIWTKIKMWTPFPCRNDDDDPVGGHTMMMMDTIMIIMGGDRDDNDDDDDDDDDDDDDDDDDDDDDDDPDDPPVPPFFDWDKDKDDAQEDAQFDKDKIKIKIFHTPFDFWFKKKKKKAADPQKDKDFDAQQQWDWDADPRMIMTIDRTHDDDRMDMTMMMITRGPDDFAKDKIKMKMWTATPNDIDMDIDIDIYGYHYPVVVVVPPPVQVPQLKKKWKWQDKDAQDDDDQVVVCVQQVNPFGWDWDDDDRITITITDIDPAPVVNVVVQVVSCVRRRVVMDMWMDGNNHTDPDVVVSNVSVVVSDDDDDDDDDDDDDQFKKKWKWQDKALDDDDQVVSCVVQVNPFRWDWDDDPSITIITGDIDRDPVVNVVVQVVSCVRRVPIDMDIDGDD

Solvent-accessible surface area (backbone atoms only — not comparable to full-atom values): 31707 Å² total; per-residue (Å²): 117,73,74,63,58,52,52,57,52,50,52,53,51,50,52,52,54,52,49,52,52,57,39,60,77,69,36,80,26,64,48,54,49,44,11,26,30,44,31,46,33,38,33,48,19,39,60,53,58,86,60,30,67,95,62,94,42,78,77,63,42,67,75,40,95,28,60,19,61,27,38,35,45,33,44,33,39,24,78,38,77,34,38,31,41,34,44,36,41,35,48,34,29,35,32,26,39,35,76,39,72,53,96,94,38,77,78,49,42,43,36,29,45,26,43,37,41,35,43,37,42,30,44,32,38,33,56,60,32,71,74,74,46,76,90,75,53,56,73,45,48,29,41,35,41,36,43,34,41,36,40,38,42,14,39,24,24,46,93,88,42,79,76,43,74,37,77,51,73,34,51,31,42,41,33,42,33,36,40,36,32,41,80,45,83,39,39,29,40,36,42,36,43,38,42,32,44,35,75,38,35,49,67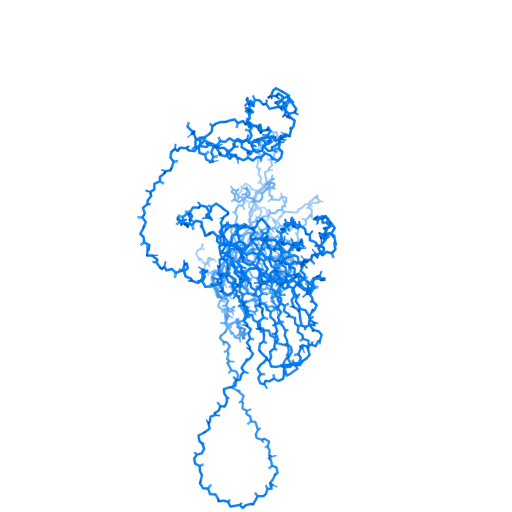,66,44,63,71,50,102,88,47,74,64,57,30,32,35,35,43,42,32,47,25,48,32,43,34,46,56,35,80,77,75,81,80,81,82,83,80,82,85,78,87,76,84,89,82,80,89,88,81,89,78,94,73,92,72,80,79,75,70,72,77,81,49,62,70,45,76,48,74,46,64,64,61,61,48,45,47,63,44,70,50,69,35,43,36,40,39,34,52,33,82,59,72,68,61,45,42,33,38,40,37,34,40,48,55,77,32,42,46,70,45,85,48,55,42,70,84,32,49,74,48,69,57,95,45,34,37,36,34,40,20,78,57,58,65,84,72,63,54,54,55,35,32,32,37,38,36,24,56,86,33,70,65,45,81,43,68,38,44,33,38,37,38,36,30,42,86,93,38,87,41,77,48,77,51,73,46,56,30,31,27,39,45,68,64,54,68,67,70,60,68,65,88,64,72,78,69,52,52,38,20,25,24,35,56,49,70,34,73,84,48,85,79,56,54,64,57,54,20,65,72,47,72,46,94,63,74,54,44,79,47,80,58,96,62,25,34,33,34,30,34,81,76,22,85,41,70,64,60,20,45,55,53,24,51,55,40,30,77,51,73,26,73,78,32,42,66,42,27,22,49,73,88,41,75,47,90,52,52,67,59,46,52,53,57,58,63,72,70,73,80,87,88,84,92,79,92,80,89,80,88,82,92,63,52,37,22,24,33,32,69,48,72,32,80,62,92,71,57,45,66,58,57,25,60,77,57,69,48,87,62,71,52,43,77,46,78,59,95,79,27,38,36,31,26,31,76,81,23,81,39,68,69,61,33,48,57,52,42,60,64,45,33,79,70,38,71,87,44,46,80,45,79,46,72,78,128

Secondary structure (DSSP, 8-state):
-HHHHHHHHHHHHHHHHHHHHHHHHT---SSGGGSEEEEEEEEEEEEESSSS-----HHHHTTSTT-EEEEEEEEEEESSSSEEEEEEEEEEEEEEEEEEEETTEEEEEEEEEEEEEEEEEEEEEEHHHHTT--S--SEEEEEEEEEEEEEEEEEEEETTEEEEEEEEEEEEEEEEEEEEE-SSSSEEEEEEEEEEEES-S-SSS--BTTB-PPPEEEEEEEEEEEEEPPPP-----PPP-PPPPP---------------------EEEEE--SEEETT-EEEEEEEEE--SS-EEEEEEEEEEPPTTEEEEE---TTPEEEEETTEEEEEESSPPSSSEEEEEEEEEESSPPSEEEEEEEEEEEEETTEEEEEEEEEEEEEE-TTGGGT---------EEEEEEEEEEES----HHHHHHHTT--SPEEEEEETTEEEEEEEEESSHHHHHHHHHHHHHTT-TT-EEEEEETTEEESSHHHHHHHHHTT---------------EEEEEEEEEESS---HHHHHHHTT--SPEEEEEETTEEEEEEEEESSHHHHHHHHHHHHTT-TT-EEEEEE--

Mean predicted aligned error: 22.53 Å

pLDDT: mean 73.94, std 18.27, range [23.38, 97.25]

Sequence (579 aa):
MYKKLTFKGLLLFTLIITAVNLTHAQSNSGNPNKAWSLNVNLGPSFLWGDMSDDVSNPFTKAFSSEFSMSYGVLARKGLSNVFGVNAQVILGNTSGSRDFWSNGTPTGGYNYKNFFTEVNLNLDIDILNIFNAKDRRLINPYIKGGAGMTYFNTEVMYKGVTQNSEQQAAFILPFGGGIRLDITPRLGITIDQAVTYTFTDLFDGYSTQWSKANDWYTYTSVGLTYRFVSKDKKKKYDYEEEAIPDNNEVADNNEVETVITKPKVEFQIVADVPSEITQGDTFIVSIKVTKGDRLINGKAKLQQTLPIGFEATQGQSQGGKFGFINQVLTYTWNEIPQGSSFSVDYTVTTIEANTGEFTIPGVIFYTQDSVDMIKQFRKDVNVKSFAEKNQMLVVKKESKLLYRVQVQAIYGGKTSAKDIQQRYNLNEDVNIDYEGGYTKYTVGGFATYDEAKIYRDKLRDNGAPGAFVVGYYDGSRIRDIKQAVTIEDAGTETMVVVAASTKNENSIYRVQVAASTINRSEYQIQSKYGLKDKVTKTFMGGLYKYSIGKYTSYSDASKKLKEIRVIVPDAFIVVSEIK

Nearest PDB structures (foldseek):
  9fzd-assembly1_A  TM=6.760E-01  e=1.388E-07  Escherichia coli
  3aeh-assembly2_B  TM=2.689E-01  e=6.911E-01  Escherichia coli
  6z91-assembly2_B  TM=2.127E-01  e=4.606E-01  Pseudomonas aeruginosa PAO1
  6z8u-assembly2_B  TM=1.707E-01  e=3.069E-01  Pseudomonas aeruginosa PAO1